Protein AF-0000000084924635 (afdb_homodimer)

Radius of gyration: 21.83 Å; Cα contacts (8 Å, |Δi|>4): 522; chains: 2; bounding box: 63×58×40 Å

Secondary structure (DSSP, 8-state):
--HHHHHHHHHHHHHHHHHHH-TTT--HHHHHHHHT--TTTHHHH-SSHHHHHHHHHHHHHHHHHHHHHHHHT-TTS-HHHHHHHHHHHHHHHHHHTTT-S--HHHHHHHHHTTT-HHHHHHHHHHHHHHHHHHHHHHHHHHHTTSS-TTS-HHHHHHHHHHHHHHHHHHHHHHTSSHHHHHHHHHIIIIIT----/--HHHHHHHHHHHHHHHHHHH-TTT--HHHHHHHHT--TTTHHHH-SSHHHHHHHHHHHHHHHHHHHHHHHHT-TTS-HHHHHHHHHHHHHHHHHHTTT-S--HHHHHHHHHTTT-HHHHHHHHHHHHHHHHHHHHHHHHHHHTTSS-TTS-HHHHHHHHHHHHHHHHHHHHHHTSSHHHHHHHHHIIIIIT----

Organism: Geobacter metallireducens (strain ATCC 53774 / DSM 7210 / GS-15) (NCBI:txid269799)

InterPro domains:
  IPR001647 DNA-binding HTH domain, TetR-type [PF00440] (11-52)
  IPR001647 DNA-binding HTH domain, TetR-type [PR00455] (10-23)
  IPR001647 DNA-binding HTH domain, TetR-type [PR00455] (31-54)
  IPR001647 DNA-binding HTH domain, TetR-type [PS50977] (4-64)
  IPR009057 Homedomain-like superfamily [SSF46689] (2-74)
  IPR011075 Tetracyclin repressor-like, C-terminal domain [PF16925] (79-186)
  IPR036271 Tetracyclin repressor-like, C-terminal domain superfamily [SSF48498] (78-189)

Nearest PDB structures (foldseek):
  3bru-assembly1_B  TM=9.563E-01  e=5.924E-13  Cereibacter sphaeroides 2.4.1
  4l62-assembly1_C  TM=9.238E-01  e=3.479E-09  Pseudomonas aeruginosa PAO1
  4yze-assembly1_A  TM=9.212E-01  e=4.206E-09  Escherichia coli K-12
  4yze-assembly2_D  TM=9.221E-01  e=5.332E-09  Escherichia coli K-12
  3p9t-assembly1_B  TM=7.737E-01  e=3.970E-05  Stenotrophomonas maltophilia

Foldseek 3Di:
DDPVVLLVLLLVLCLVVCLAPNLVPDDSVVSCVVSVHDPPCVCVNPVDSVRSVLSNVVVLLVVVVVLLCVQCVPPVDQLVVSVLVSLVVVLVVCVVVLLGSFRSLLRNCVVPCVPDVVSVVSSVVSLVVQLVSQLVSVVSCVVVQFADPVDRSSVVSNVLSVQSSVLSVVCNVVSHSVSSVVSSVCCCVPHRPGPD/DPPVVLLVLLLVLLLVVCLAPNLVPDDSVVSCVVSVHDPPCVCVNPVDSVRSVLSNVVVLLVVVVVLLCVQCVPPVDQLVVSVLVSLVVVLVVCVVVLLGSFRSLLRNCVVPCVPDVVSVVSSVVSLQVQLVSQLVSVVSCVVVQFADPVDRSSVVSNVLSVQSSVLSVVCNVVSHSVSSVVSSVCCCVPHRPGPD

Structure (mmCIF, N/CA/C/O backbone):
data_AF-0000000084924635-model_v1
#
loop_
_entity.id
_entity.type
_entity.pdbx_description
1 polymer 'Transcriptional regulator, TetR family'
#
loop_
_atom_site.group_PDB
_atom_site.id
_atom_site.type_symbol
_atom_site.label_atom_id
_atom_site.label_alt_id
_atom_site.label_comp_id
_atom_site.label_asym_id
_atom_site.label_entity_id
_atom_site.label_seq_id
_atom_site.pdbx_PDB_ins_code
_atom_site.Cartn_x
_atom_site.Cartn_y
_atom_site.Cartn_z
_atom_site.occupancy
_atom_site.B_iso_or_equiv
_atom_site.auth_seq_id
_atom_site.auth_comp_id
_atom_site.auth_asym_id
_atom_site.auth_atom_id
_atom_site.pdbx_PDB_model_num
ATOM 1 N N . MET A 1 1 ? -31.078 22.328 2.193 1 63.91 1 MET A N 1
ATOM 2 C CA . MET A 1 1 ? -30.703 20.922 2.406 1 63.91 1 MET A CA 1
ATOM 3 C C . MET A 1 1 ? -30.969 20.5 3.848 1 63.91 1 MET A C 1
ATOM 5 O O . MET A 1 1 ? -30.672 21.25 4.785 1 63.91 1 MET A O 1
ATOM 9 N N . ASP A 1 2 ? -31.688 19.422 4.031 1 81.44 2 ASP A N 1
ATOM 10 C CA . ASP A 1 2 ? -31.906 19.031 5.418 1 81.44 2 ASP A CA 1
ATOM 11 C C . ASP A 1 2 ? -30.625 18.547 6.074 1 81.44 2 ASP A C 1
ATOM 13 O O . ASP A 1 2 ? -29.594 18.422 5.41 1 81.44 2 ASP A O 1
ATOM 17 N N . LYS A 1 3 ? -30.641 18.531 7.281 1 82.62 3 LYS A N 1
ATOM 18 C CA . LYS A 1 3 ? -29.484 18.219 8.102 1 82.62 3 LYS A CA 1
ATOM 19 C C . LYS A 1 3 ? -28.781 16.953 7.605 1 82.62 3 LYS A C 1
ATOM 21 O O . LYS A 1 3 ? -27.562 16.891 7.527 1 82.62 3 LYS A O 1
ATOM 26 N N . ASN A 1 4 ? -29.609 16.078 7.23 1 86.88 4 ASN A N 1
ATOM 27 C CA . ASN A 1 4 ? -29.062 14.797 6.773 1 86.88 4 ASN A CA 1
ATOM 28 C C . ASN A 1 4 ? -28.391 14.93 5.418 1 86.88 4 ASN A C 1
ATOM 30 O O . ASN A 1 4 ? -27.344 14.305 5.176 1 86.88 4 ASN A O 1
ATOM 34 N N . GLU A 1 5 ? -28.906 15.75 4.641 1 92.31 5 GLU A N 1
ATOM 35 C CA . GLU A 1 5 ? -28.328 15.977 3.32 1 92.31 5 GLU A CA 1
ATOM 36 C C . GLU A 1 5 ? -27 16.719 3.422 1 92.31 5 GLU A C 1
ATOM 38 O O . GLU A 1 5 ? -26.062 16.406 2.691 1 92.31 5 GLU A O 1
ATOM 43 N N . THR A 1 6 ? -26.953 17.656 4.359 1 94.56 6 THR A N 1
ATOM 44 C CA . THR A 1 6 ? -25.734 18.422 4.57 1 94.56 6 THR A CA 1
ATOM 45 C C . THR A 1 6 ? -24.625 17.516 5.125 1 94.56 6 THR A C 1
ATOM 47 O O . THR A 1 6 ? -23.484 17.578 4.664 1 94.56 6 THR A O 1
ATOM 50 N N . ARG A 1 7 ? -24.969 16.719 6.102 1 96.62 7 ARG A N 1
ATOM 51 C CA . ARG A 1 7 ? -24.016 15.766 6.676 1 96.62 7 ARG A CA 1
ATOM 52 C C . ARG A 1 7 ? -23.453 14.844 5.602 1 96.62 7 ARG A C 1
ATOM 54 O O . ARG A 1 7 ? -22.234 14.617 5.547 1 96.62 7 ARG A O 1
ATOM 61 N N . ALA A 1 8 ? -24.328 14.336 4.742 1 97.12 8 ALA A N 1
ATOM 62 C CA . ALA A 1 8 ? -23.922 13.438 3.664 1 97.12 8 ALA A CA 1
ATOM 63 C C . ALA A 1 8 ? -23 14.156 2.674 1 97.12 8 ALA A C 1
ATOM 65 O O . ALA A 1 8 ? -22.047 13.57 2.164 1 97.12 8 ALA A O 1
ATOM 66 N N . THR A 1 9 ? -23.312 15.367 2.404 1 97.06 9 THR A N 1
ATOM 67 C CA . THR A 1 9 ? -22.5 16.172 1.49 1 97.06 9 THR A CA 1
ATOM 68 C C . THR A 1 9 ? -21.109 16.391 2.055 1 97.06 9 THR A C 1
ATOM 70 O O . THR A 1 9 ? -20.109 16.266 1.33 1 97.06 9 THR A O 1
ATOM 73 N N . ILE A 1 10 ? -21.047 16.672 3.33 1 97.62 10 ILE A N 1
ATOM 74 C CA . ILE A 1 10 ? -19.75 16.875 3.988 1 97.62 10 ILE A CA 1
ATOM 75 C C . ILE A 1 10 ? -18.922 15.602 3.924 1 97.62 10 ILE A C 1
ATOM 77 O O . ILE A 1 10 ? -17.734 15.641 3.633 1 97.62 10 ILE A O 1
ATOM 81 N N . ILE A 1 11 ? -19.578 14.477 4.105 1 98.25 11 ILE A N 1
ATOM 82 C CA . ILE A 1 11 ? -18.891 13.188 4.062 1 98.25 11 ILE A CA 1
ATOM 83 C C . ILE A 1 11 ? -18.375 12.922 2.652 1 98.25 11 ILE A C 1
ATOM 85 O O . ILE A 1 11 ? -17.234 12.492 2.475 1 98.25 11 ILE A O 1
ATOM 89 N N . ARG A 1 12 ? -19.156 13.18 1.615 1 97.88 12 ARG A N 1
ATOM 90 C CA . ARG A 1 12 ? -18.766 12.961 0.225 1 97.88 12 ARG A CA 1
ATOM 91 C C . ARG A 1 12 ? -17.578 13.82 -0.158 1 97.88 12 ARG A C 1
ATOM 93 O O . ARG A 1 12 ? -16.594 13.328 -0.737 1 97.88 12 ARG A O 1
ATOM 100 N N . ILE A 1 13 ? -17.625 15.023 0.209 1 97.88 13 ILE A N 1
ATOM 101 C CA . ILE A 1 13 ? -16.547 15.961 -0.1 1 97.88 13 ILE A CA 1
ATOM 102 C C . ILE A 1 13 ? -15.289 15.586 0.692 1 97.88 13 ILE A C 1
ATOM 104 O O . ILE A 1 13 ? -14.18 15.594 0.154 1 97.88 13 ILE A O 1
ATOM 108 N N . GLY A 1 14 ? -15.516 15.258 1.981 1 97.75 14 GLY A N 1
ATOM 109 C CA . GLY A 1 14 ? -14.398 14.789 2.791 1 97.75 14 GLY A CA 1
ATOM 110 C C . GLY A 1 14 ? -13.727 13.555 2.225 1 97.75 14 GLY A C 1
ATOM 111 O O . GLY A 1 14 ? -12.5 13.453 2.238 1 97.75 14 GLY A O 1
ATOM 112 N N . THR A 1 15 ? -14.555 12.648 1.713 1 97.88 15 THR A N 1
ATOM 113 C CA . THR A 1 15 ? -14.031 11.43 1.1 1 97.88 15 THR A CA 1
ATOM 114 C C . THR A 1 15 ? -13.117 11.766 -0.075 1 97.88 15 THR A C 1
ATOM 116 O O . THR A 1 15 ? -12.031 11.203 -0.2 1 97.88 15 THR A O 1
ATOM 119 N N . ASP A 1 16 ? -13.508 12.703 -0.836 1 96.44 16 ASP A N 1
ATOM 120 C CA . ASP A 1 16 ? -12.727 13.109 -1.999 1 96.44 16 ASP A CA 1
ATOM 121 C C . ASP A 1 16 ? -11.43 13.805 -1.575 1 96.44 16 ASP A C 1
ATOM 123 O O . ASP A 1 16 ? -10.352 13.469 -2.072 1 96.44 16 ASP A O 1
ATOM 127 N N . LEU A 1 17 ? -11.508 14.742 -0.626 1 96.69 17 LEU A N 1
ATOM 128 C CA . LEU A 1 17 ? -10.352 15.508 -0.177 1 96.69 17 LEU A CA 1
ATOM 129 C C . LEU A 1 17 ? -9.344 14.609 0.534 1 96.69 17 LEU A C 1
ATOM 131 O O . LEU A 1 17 ? -8.141 14.688 0.276 1 96.69 17 LEU A O 1
ATOM 135 N N . ILE A 1 18 ? -9.859 13.734 1.356 1 97.25 18 ILE A N 1
ATOM 136 C CA . ILE A 1 18 ? -9 12.812 2.084 1 97.25 18 ILE A CA 1
ATOM 137 C C . ILE A 1 18 ? -8.367 11.82 1.108 1 97.25 18 ILE A C 1
ATOM 139 O O . ILE A 1 18 ? -7.203 11.438 1.271 1 97.25 18 ILE A O 1
ATOM 143 N N . GLY A 1 19 ? -9.078 11.391 0.081 1 95.5 19 GLY A N 1
ATOM 144 C CA . GLY A 1 19 ? -8.531 10.523 -0.947 1 95.5 19 GLY A CA 1
ATOM 145 C C . GLY A 1 19 ? -7.359 11.141 -1.687 1 95.5 19 GLY A C 1
ATOM 146 O O . GLY A 1 19 ? -6.438 10.438 -2.1 1 95.5 19 GLY A O 1
ATOM 147 N N . ARG A 1 20 ? -7.332 12.461 -1.768 1 92.94 20 ARG A N 1
ATOM 148 C CA . ARG A 1 20 ? -6.312 13.156 -2.539 1 92.94 20 ARG A CA 1
ATOM 149 C C . ARG A 1 20 ? -5.102 13.492 -1.671 1 92.94 20 ARG A C 1
ATOM 151 O O . ARG A 1 20 ? -3.959 13.367 -2.119 1 92.94 20 ARG A O 1
ATOM 158 N N . GLN A 1 21 ? -5.391 13.844 -0.407 1 93.44 21 GLN A N 1
ATOM 159 C CA . GLN A 1 21 ? -4.262 14.438 0.302 1 93.44 21 GLN A CA 1
ATOM 160 C C . GLN A 1 21 ? -4.055 13.773 1.66 1 93.44 21 GLN A C 1
ATOM 162 O O . GLN A 1 21 ? -3.094 14.086 2.367 1 93.44 21 GLN A O 1
ATOM 167 N N . GLY A 1 22 ? -4.887 12.773 1.984 1 95.5 22 GLY A N 1
ATOM 168 C CA . GLY A 1 22 ? -4.746 12.078 3.254 1 95.5 22 GLY A CA 1
ATOM 169 C C . GLY A 1 22 ? -5.559 12.711 4.371 1 95.5 22 GLY A C 1
ATOM 170 O O . GLY A 1 22 ? -5.988 13.859 4.262 1 95.5 22 GLY A O 1
ATOM 171 N N . PHE A 1 23 ? -5.773 11.992 5.426 1 97.19 23 PHE A N 1
ATOM 172 C CA . PHE A 1 23 ? -6.594 12.414 6.559 1 97.19 23 PHE A CA 1
ATOM 173 C C . PHE A 1 23 ? -5.898 13.516 7.348 1 97.19 23 PHE A C 1
ATOM 175 O O . PHE A 1 23 ? -6.508 14.539 7.652 1 97.19 23 PHE A O 1
ATOM 182 N N . ASN A 1 24 ? -4.676 13.336 7.633 1 93.69 24 ASN A N 1
ATOM 183 C CA . ASN A 1 24 ? -3.943 14.281 8.461 1 93.69 24 ASN A CA 1
ATOM 184 C C . ASN A 1 24 ? -3.826 15.648 7.777 1 93.69 24 ASN A C 1
ATOM 186 O O . ASN A 1 24 ? -3.92 16.688 8.438 1 93.69 24 ASN A O 1
ATOM 190 N N . ALA A 1 25 ? -3.754 15.648 6.5 1 92.75 25 ALA A N 1
ATOM 191 C CA . ALA A 1 25 ? -3.516 16.875 5.75 1 92.75 25 ALA A CA 1
ATOM 192 C C . ALA A 1 25 ? -4.828 17.578 5.43 1 92.75 25 ALA A C 1
ATOM 194 O O . ALA A 1 25 ? -4.824 18.734 4.965 1 92.75 25 ALA A O 1
ATOM 195 N N . THR A 1 26 ? -5.895 16.906 5.625 1 95.94 26 THR A N 1
ATOM 196 C CA . THR A 1 26 ? -7.191 17.5 5.324 1 95.94 26 THR A CA 1
ATOM 197 C C . THR A 1 26 ? -7.758 18.203 6.551 1 95.94 26 THR A C 1
ATOM 199 O O . THR A 1 26 ? -8.047 17.562 7.566 1 95.94 26 THR A O 1
ATOM 202 N N . GLY A 1 27 ? -7.906 19.5 6.414 1 95.38 27 GLY A N 1
ATOM 203 C CA . GLY A 1 27 ? -8.508 20.281 7.484 1 95.38 27 GLY A CA 1
ATOM 204 C C . GLY A 1 27 ? -10.016 20.359 7.387 1 95.38 27 GLY A C 1
ATOM 205 O O . GLY A 1 27 ? -10.578 20.391 6.289 1 95.38 27 GLY A O 1
ATOM 206 N N . ILE A 1 28 ? -10.594 20.516 8.516 1 96.06 28 ILE A N 1
ATOM 207 C CA . ILE A 1 28 ? -12.047 20.609 8.602 1 96.06 2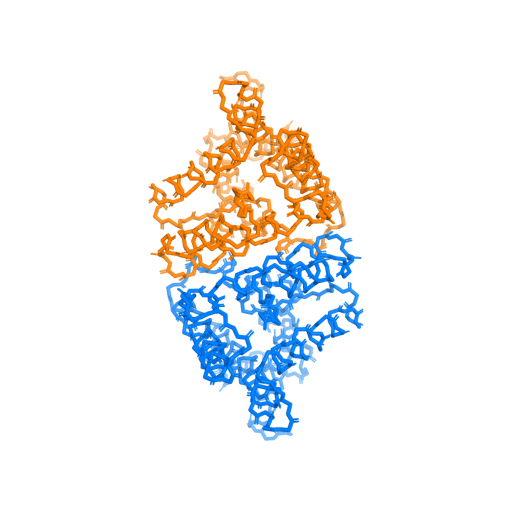8 ILE A CA 1
ATOM 208 C C . ILE A 1 28 ? -12.531 21.844 7.828 1 96.06 28 ILE A C 1
ATOM 210 O O . ILE A 1 28 ? -13.531 21.781 7.109 1 96.06 28 ILE A O 1
ATOM 214 N N . ASP A 1 29 ? -11.789 22.906 7.93 1 95.88 29 ASP A N 1
ATOM 215 C CA . ASP A 1 29 ? -12.172 24.156 7.266 1 95.88 29 ASP A CA 1
ATOM 216 C C . ASP A 1 29 ? -12.211 23.969 5.75 1 95.88 29 ASP A C 1
ATOM 218 O O . ASP A 1 29 ? -13.109 24.484 5.082 1 95.88 29 ASP A O 1
ATOM 222 N N . ALA A 1 30 ? -11.281 23.312 5.207 1 95.75 30 ALA A N 1
ATOM 223 C CA . ALA A 1 30 ? -11.234 23.062 3.768 1 95.75 30 ALA A CA 1
ATOM 224 C C . ALA A 1 30 ? -12.445 22.266 3.312 1 95.75 30 ALA A C 1
ATOM 226 O O . ALA A 1 30 ? -13.023 22.547 2.262 1 95.75 30 ALA A O 1
ATOM 227 N N . VAL A 1 31 ? -12.859 21.234 4.086 1 97.31 31 VAL A N 1
ATOM 228 C CA . VAL A 1 31 ? -14.008 20.391 3.768 1 97.31 31 VAL A CA 1
ATOM 229 C C . VAL A 1 31 ? -15.281 21.234 3.766 1 97.31 31 VAL A C 1
ATOM 231 O O . VAL A 1 31 ? -16.078 21.156 2.83 1 97.31 31 VAL A O 1
ATOM 234 N N . LEU A 1 32 ? -15.414 22.078 4.785 1 97.12 32 LEU A N 1
ATOM 235 C CA . LEU A 1 32 ? -16.625 22.891 4.914 1 97.12 32 LEU A CA 1
ATOM 236 C C . LEU A 1 32 ? -16.703 23.922 3.791 1 97.12 32 LEU A C 1
ATOM 238 O O . LEU A 1 32 ? -17.781 24.125 3.221 1 97.12 32 LEU A O 1
ATOM 242 N N . ARG A 1 33 ? -15.594 24.484 3.514 1 96.81 33 ARG A N 1
ATOM 243 C CA . ARG A 1 33 ? -15.547 25.469 2.438 1 96.81 33 ARG A CA 1
ATOM 244 C C . ARG A 1 33 ? -15.969 24.859 1.109 1 96.81 33 ARG A C 1
ATOM 246 O O . ARG A 1 33 ? -16.797 25.406 0.392 1 96.81 33 ARG A O 1
ATOM 253 N N . GLU A 1 34 ? -15.492 23.766 0.813 1 96.38 34 GLU A N 1
ATOM 254 C CA . GLU A 1 34 ? -15.836 23.094 -0.439 1 96.38 34 GLU A CA 1
ATOM 255 C C . GLU A 1 34 ? -17.297 22.641 -0.446 1 96.38 34 GLU A C 1
ATOM 257 O O . GLU A 1 34 ? -17.938 22.625 -1.496 1 96.38 34 GLU A O 1
ATOM 262 N N . ALA A 1 35 ? -17.797 22.312 0.754 1 95.5 35 ALA A N 1
ATOM 263 C CA . ALA A 1 35 ? -19.172 21.844 0.883 1 95.5 35 ALA A CA 1
ATOM 264 C C . ALA A 1 35 ? -20.156 23.016 0.874 1 95.5 35 ALA A C 1
ATOM 266 O O . ALA A 1 35 ? -21.375 22.812 0.778 1 95.5 35 ALA A O 1
ATOM 267 N N . GLY A 1 36 ? -19.641 24.219 1.009 1 95.38 36 GLY A N 1
ATOM 268 C CA . GLY A 1 36 ? -20.5 25.391 1.077 1 95.38 36 GLY A CA 1
ATOM 269 C C . GLY A 1 36 ? -21.266 25.5 2.387 1 95.38 36 GLY A C 1
ATOM 270 O O . GLY A 1 36 ? -22.422 25.922 2.41 1 95.38 36 GLY A O 1
ATOM 271 N N . VAL A 1 37 ? -20.656 24.984 3.367 1 94 37 VAL A N 1
ATOM 272 C CA . VAL A 1 37 ? -21.234 25 4.703 1 94 37 VAL A CA 1
ATOM 273 C C . VAL A 1 37 ? -20.5 26.016 5.582 1 94 37 VAL A C 1
ATOM 275 O O . VAL A 1 37 ? -19.266 26.109 5.527 1 94 37 VAL A O 1
ATOM 278 N N . PRO A 1 38 ? -21.281 26.828 6.324 1 91.12 38 PRO A N 1
ATOM 279 C CA . PRO A 1 38 ? -20.625 27.812 7.18 1 91.12 38 PRO A CA 1
ATOM 280 C C . PRO A 1 38 ? -19.562 27.203 8.094 1 91.12 38 PRO A C 1
ATOM 282 O O . PRO A 1 38 ? -19.75 26.094 8.602 1 91.12 38 PRO A O 1
ATOM 285 N N . LYS A 1 39 ? -18.594 28.047 8.305 1 85.38 39 LYS A N 1
ATOM 286 C CA . LYS A 1 39 ? -17.531 27.641 9.211 1 85.38 39 LYS A CA 1
ATOM 287 C C . LYS A 1 39 ? -18.078 27.359 10.609 1 85.38 39 LYS A C 1
ATOM 289 O O . LYS A 1 39 ? -19 28.047 11.07 1 85.38 39 LYS A O 1
ATOM 294 N N . GLY A 1 40 ? -17.672 26.547 11.359 1 84.56 40 GLY A N 1
ATOM 295 C CA . GLY A 1 40 ? -18.078 26.25 12.719 1 84.56 40 GLY A CA 1
ATOM 296 C C . GLY A 1 40 ? -19.234 25.281 12.805 1 84.56 40 GLY A C 1
ATOM 297 O O . GLY A 1 40 ? -19.594 24.812 13.891 1 84.56 40 GLY A O 1
ATOM 298 N N . SER A 1 41 ? -19.875 25.047 11.703 1 90.19 41 SER A N 1
ATOM 299 C CA . SER A 1 41 ? -21.031 24.156 11.695 1 90.19 41 SER A CA 1
ATOM 300 C C . SER A 1 41 ? -20.594 22.688 11.781 1 90.19 41 SER A C 1
ATOM 302 O O . SER A 1 41 ? -21.438 21.797 11.938 1 90.19 41 SER A O 1
ATOM 304 N N . PHE A 1 42 ? -19.328 22.453 11.648 1 94.69 42 PHE A N 1
ATOM 305 C CA . PHE A 1 42 ? -18.828 21.094 11.602 1 94.69 42 PHE A CA 1
ATOM 306 C C . PHE A 1 42 ? -19.297 20.297 12.812 1 94.69 42 PHE A C 1
ATOM 308 O O . PHE A 1 42 ? -19.734 19.156 12.68 1 94.69 42 PHE A O 1
ATOM 315 N N . TYR A 1 43 ? -19.328 20.859 13.945 1 93 43 TYR A N 1
ATOM 316 C CA . TYR A 1 43 ? -19.578 20.156 15.195 1 93 43 TYR A CA 1
ATOM 317 C C . TYR A 1 43 ? -21.078 19.969 15.43 1 93 43 TYR A C 1
ATOM 319 O O . TYR A 1 43 ? -21.484 19.266 16.359 1 93 43 TYR A O 1
ATOM 327 N N . TYR A 1 44 ? -21.844 20.609 14.625 1 94.12 44 TYR A N 1
ATOM 328 C CA . TYR A 1 44 ? -23.266 20.281 14.578 1 94.12 44 TYR A CA 1
ATOM 329 C C . TYR A 1 44 ? -23.469 18.875 14.031 1 94.12 44 TYR A C 1
ATOM 331 O O . TYR A 1 44 ? -24.391 18.172 14.461 1 94.12 44 TYR A O 1
ATOM 339 N N . TYR A 1 45 ? -22.594 18.531 13.188 1 95.5 45 TYR A N 1
ATOM 340 C CA . TYR A 1 45 ? -22.766 17.266 12.469 1 95.5 45 TYR A CA 1
ATOM 341 C C . TYR A 1 45 ? -21.859 16.188 13.039 1 95.5 45 TYR A C 1
ATOM 343 O O . TYR A 1 45 ? -22.203 15.008 13 1 95.5 45 TYR A O 1
ATOM 351 N N . PHE A 1 46 ? -20.656 16.609 13.539 1 97.25 46 PHE A N 1
ATOM 352 C CA . PHE A 1 46 ? -19.672 15.656 14.031 1 97.25 46 PHE A CA 1
ATOM 353 C C . PHE A 1 46 ? -19.078 16.125 15.352 1 97.25 46 PHE A C 1
ATOM 355 O O . PHE A 1 46 ? -18.734 17.297 15.5 1 97.25 46 PHE A O 1
ATOM 362 N N . ARG A 1 47 ? -18.844 15.18 16.203 1 96.75 47 ARG A N 1
ATOM 363 C CA . ARG A 1 47 ? -18.344 15.508 17.531 1 96.75 47 ARG A CA 1
ATOM 364 C C . ARG A 1 47 ? -16.828 15.766 17.484 1 96.75 47 ARG A C 1
ATOM 366 O O . ARG A 1 47 ? -16.281 16.422 18.391 1 96.75 47 ARG A O 1
ATOM 373 N N . SER A 1 48 ? -16.219 15.164 16.469 1 96.62 48 SER A N 1
ATOM 374 C CA . SER A 1 48 ? -14.773 15.289 16.328 1 96.62 48 SER A CA 1
ATOM 375 C C . SER A 1 48 ? -14.328 14.992 14.906 1 96.62 48 SER A C 1
ATOM 377 O O . SER A 1 48 ? -15.078 14.422 14.117 1 96.62 48 SER A O 1
ATOM 379 N N . LYS A 1 49 ? -13.148 15.375 14.633 1 96.62 49 LYS A N 1
ATOM 380 C CA . LYS A 1 49 ? -12.555 15.031 13.344 1 96.62 49 LYS A CA 1
ATOM 381 C C . LYS A 1 49 ? -12.461 13.516 13.164 1 96.62 49 LYS A C 1
ATOM 383 O O . LYS A 1 49 ? -12.617 13.008 12.055 1 96.62 49 LYS A O 1
ATOM 388 N N . GLU A 1 50 ? -12.188 12.797 14.234 1 97.56 50 GLU A N 1
ATOM 389 C CA . GLU A 1 50 ? -12.109 11.344 14.188 1 97.56 50 GLU A CA 1
ATOM 390 C C . GLU A 1 50 ? -13.453 10.727 13.812 1 97.56 50 GLU A C 1
ATOM 392 O O . GLU A 1 50 ? -13.516 9.82 12.984 1 97.56 50 GLU A O 1
ATOM 397 N N . GLU A 1 51 ? -14.469 11.188 14.414 1 98 51 GLU A N 1
ATOM 398 C CA . GLU A 1 51 ? -15.797 10.703 14.055 1 98 51 GLU A CA 1
ATOM 399 C C . GLU A 1 51 ? -16.094 10.945 12.578 1 98 51 GLU A C 1
ATOM 401 O O . GLU A 1 51 ? -16.672 10.086 11.906 1 98 51 GLU A O 1
ATOM 406 N N . PHE A 1 52 ? -15.789 12.18 12.164 1 98.25 52 PHE A N 1
ATOM 407 C CA . PHE A 1 52 ? -15.93 12.516 10.758 1 98.25 52 PHE A CA 1
ATOM 408 C C . PHE A 1 52 ? -15.141 11.539 9.883 1 98.25 52 PHE A C 1
ATOM 410 O O . PHE A 1 52 ? -15.656 11.023 8.891 1 98.25 52 PHE A O 1
ATOM 417 N N . GLY A 1 53 ? -13.875 11.219 10.234 1 98.5 53 GLY A N 1
ATOM 418 C CA . GLY A 1 53 ? -13.047 10.258 9.508 1 98.5 53 GLY A CA 1
ATOM 419 C C . GLY A 1 53 ? -13.656 8.875 9.453 1 98.5 53 GLY A C 1
ATOM 420 O O . GLY A 1 53 ? -13.602 8.203 8.414 1 98.5 53 GLY A O 1
ATOM 421 N N . LEU A 1 54 ? -14.227 8.422 10.555 1 98.75 54 LEU A N 1
ATOM 422 C CA . LEU A 1 54 ? -14.891 7.117 10.578 1 98.75 54 LEU A CA 1
ATOM 423 C C . LEU A 1 54 ? -16.094 7.102 9.648 1 98.75 54 LEU A C 1
ATOM 425 O O . LEU A 1 54 ? -16.359 6.102 8.977 1 98.75 54 LEU A O 1
ATOM 429 N N . ALA A 1 55 ? -16.797 8.242 9.602 1 98.62 55 ALA A N 1
ATOM 430 C CA . ALA A 1 55 ? -17.938 8.336 8.688 1 98.62 55 ALA A CA 1
ATOM 431 C C . ALA A 1 55 ? -17.484 8.273 7.234 1 98.62 55 ALA A C 1
ATOM 433 O O . ALA A 1 55 ? -18.156 7.691 6.391 1 98.62 55 ALA A O 1
ATOM 434 N N . VAL A 1 56 ? -16.406 8.875 6.926 1 98.75 56 VAL A N 1
ATOM 435 C CA . VAL A 1 56 ? -15.812 8.836 5.594 1 98.75 56 VAL A CA 1
ATOM 436 C C . VAL A 1 56 ? -15.453 7.398 5.23 1 98.75 56 VAL A C 1
ATOM 438 O O . VAL A 1 56 ? -15.75 6.934 4.129 1 98.75 56 VAL A O 1
ATOM 441 N N . ILE A 1 57 ? -14.82 6.66 6.168 1 98.81 57 ILE A N 1
ATOM 442 C CA . ILE A 1 57 ? -14.469 5.262 5.961 1 98.81 57 ILE A CA 1
ATOM 443 C C . ILE A 1 57 ? -15.727 4.449 5.664 1 98.81 57 ILE A C 1
ATOM 445 O O . ILE A 1 57 ? -15.758 3.676 4.703 1 98.81 57 ILE A O 1
ATOM 449 N N . ASP A 1 58 ? -16.734 4.668 6.465 1 98.69 58 ASP A N 1
ATOM 450 C CA . ASP A 1 58 ? -17.969 3.916 6.312 1 98.69 58 ASP A CA 1
ATOM 451 C C . ASP A 1 58 ? -18.641 4.211 4.969 1 98.69 58 ASP A C 1
ATOM 453 O O . ASP A 1 58 ? -19.141 3.305 4.312 1 98.69 58 ASP A O 1
ATOM 457 N N . HIS A 1 59 ? -18.609 5.477 4.625 1 98.38 59 HIS A N 1
ATOM 458 C CA . HIS A 1 59 ? -19.188 5.875 3.346 1 98.38 59 HIS A CA 1
ATOM 459 C C . HIS A 1 59 ? -18.484 5.18 2.182 1 98.38 59 HIS A C 1
ATOM 461 O O . HIS A 1 59 ? -19.156 4.637 1.293 1 98.38 59 HIS A O 1
ATOM 467 N N . PHE A 1 60 ? -17.219 5.16 2.172 1 98.31 60 PHE A N 1
ATOM 468 C CA . PHE A 1 60 ? -16.453 4.504 1.123 1 98.31 60 PHE A CA 1
ATOM 469 C C . PHE A 1 60 ? -16.688 3.002 1.131 1 98.31 60 PHE A C 1
ATOM 471 O O . PHE A 1 60 ? -16.922 2.398 0.081 1 98.31 60 PHE A O 1
ATOM 478 N N . ALA A 1 61 ? -16.609 2.391 2.324 1 98.31 61 ALA A N 1
ATOM 479 C CA . ALA A 1 61 ? -16.766 0.944 2.465 1 98.31 61 ALA A CA 1
ATOM 480 C C . ALA A 1 61 ? -18.125 0.481 1.954 1 98.31 61 ALA A C 1
ATOM 482 O O . ALA A 1 61 ? -18.219 -0.55 1.284 1 98.31 61 ALA A O 1
ATOM 483 N N . GLU A 1 62 ? -19.125 1.227 2.246 1 97.94 62 GLU A N 1
ATOM 484 C CA . GLU A 1 62 ? -20.469 0.873 1.814 1 97.94 62 GLU A CA 1
ATOM 485 C C . GLU A 1 62 ? -20.578 0.879 0.292 1 97.94 62 GLU A C 1
ATOM 487 O O . GLU A 1 62 ? -21.188 -0.015 -0.294 1 97.94 62 GLU A O 1
ATOM 492 N N . ARG A 1 63 ? -20.047 1.867 -0.326 1 96.81 63 ARG A N 1
ATOM 493 C CA . ARG A 1 63 ? -20.078 1.963 -1.782 1 96.81 63 ARG A CA 1
ATOM 494 C C . ARG A 1 63 ? -19.266 0.837 -2.418 1 96.81 63 ARG A C 1
ATOM 496 O O . ARG A 1 63 ? -19.688 0.258 -3.424 1 96.81 63 ARG A O 1
ATOM 503 N N . TYR A 1 64 ? -18.156 0.499 -1.815 1 97.38 64 TYR A N 1
ATOM 504 C CA . TYR A 1 64 ? -17.344 -0.585 -2.34 1 97.38 64 TYR A CA 1
ATOM 505 C C . TYR A 1 64 ? -18.031 -1.933 -2.148 1 97.38 64 TYR A C 1
ATOM 507 O O . TYR A 1 64 ? -17.969 -2.799 -3.023 1 97.38 64 TYR A O 1
ATOM 515 N N . ASP A 1 65 ? -18.703 -2.08 -1.009 1 97.94 65 ASP A N 1
ATOM 516 C CA . ASP A 1 65 ? -19.453 -3.303 -0.758 1 97.94 65 ASP A CA 1
ATOM 517 C C . ASP A 1 65 ? -20.531 -3.512 -1.821 1 97.94 65 ASP A C 1
ATOM 519 O O . ASP A 1 65 ? -20.781 -4.641 -2.252 1 97.94 65 ASP A O 1
ATOM 523 N N . GLN A 1 66 ? -21.156 -2.445 -2.195 1 98 66 GLN A N 1
ATOM 524 C CA . GLN A 1 66 ? -22.156 -2.539 -3.254 1 98 66 GLN A CA 1
ATOM 525 C C . GLN A 1 66 ? -21.531 -3.008 -4.562 1 98 66 GLN A C 1
ATOM 527 O O . GLN A 1 66 ? -22.125 -3.793 -5.301 1 98 66 GLN A O 1
ATOM 532 N N . ARG A 1 67 ? -20.375 -2.553 -4.867 1 97.62 67 ARG A N 1
ATOM 533 C CA . ARG A 1 67 ? -19.656 -2.988 -6.055 1 97.62 67 ARG A CA 1
ATOM 534 C C . ARG A 1 67 ? -19.297 -4.469 -5.969 1 97.62 67 ARG A C 1
ATOM 536 O O . ARG A 1 67 ? -19.469 -5.211 -6.938 1 97.62 67 ARG A O 1
ATOM 543 N N . LEU A 1 68 ? -18.797 -4.871 -4.75 1 98.56 68 LEU A N 1
ATOM 544 C CA . LEU A 1 68 ? -18.484 -6.285 -4.555 1 98.56 68 LEU A CA 1
ATOM 545 C C . LEU A 1 68 ? -19.734 -7.141 -4.766 1 98.56 68 LEU A C 1
ATOM 547 O O . LEU A 1 68 ? -19.672 -8.18 -5.434 1 98.56 68 LEU A O 1
ATOM 551 N N . ASP A 1 69 ? -20.875 -6.684 -4.246 1 98 69 ASP A N 1
ATOM 552 C CA . ASP A 1 69 ? -22.125 -7.41 -4.41 1 98 69 ASP A CA 1
ATOM 553 C C . ASP A 1 69 ? -22.484 -7.555 -5.887 1 98 69 ASP A C 1
ATOM 555 O O . ASP A 1 69 ? -22.922 -8.617 -6.324 1 98 69 ASP A O 1
ATOM 559 N N . THR A 1 70 ? -22.312 -6.496 -6.609 1 98.19 70 THR A N 1
ATOM 560 C CA . THR A 1 70 ? -22.672 -6.469 -8.023 1 98.19 70 THR A CA 1
ATOM 561 C C . THR A 1 70 ? -21.859 -7.504 -8.805 1 98.19 70 THR A C 1
ATOM 563 O O . THR A 1 70 ? -22.422 -8.234 -9.633 1 98.19 70 THR A O 1
ATOM 566 N N . PHE A 1 71 ? -20.578 -7.664 -8.578 1 98.69 71 PHE A N 1
ATOM 567 C CA . PHE A 1 71 ? -19.703 -8.516 -9.383 1 98.69 71 PHE A CA 1
ATOM 568 C C . PHE A 1 71 ? -19.641 -9.922 -8.797 1 98.69 71 PHE A C 1
ATOM 570 O O . PHE A 1 71 ? -19.781 -10.906 -9.523 1 98.69 71 PHE A O 1
ATOM 577 N N . LEU A 1 72 ? -19.484 -10.086 -7.461 1 98.62 72 LEU A N 1
ATOM 578 C CA . LEU A 1 72 ? -19.188 -11.383 -6.855 1 98.62 72 LEU A CA 1
ATOM 579 C C . LEU A 1 72 ? -20.453 -12.219 -6.707 1 98.62 72 LEU A C 1
ATOM 581 O O . LEU A 1 72 ? -20.391 -13.438 -6.555 1 98.62 72 LEU A O 1
ATOM 585 N N . ASN A 1 73 ? -21.625 -11.57 -6.746 1 97.56 73 ASN A N 1
ATOM 586 C CA . ASN A 1 73 ? -22.875 -12.297 -6.586 1 97.56 73 ASN A CA 1
ATOM 587 C C . ASN A 1 73 ? -23.594 -12.477 -7.922 1 97.56 73 ASN A C 1
ATOM 589 O O . ASN A 1 73 ? -24.766 -12.859 -7.953 1 97.56 73 ASN A O 1
ATOM 593 N N . ASP A 1 74 ? -22.969 -12.133 -9.039 1 97.94 74 ASP A N 1
ATOM 594 C CA . ASP A 1 74 ? -23.562 -12.32 -10.359 1 97.94 74 ASP A CA 1
ATOM 595 C C . ASP A 1 74 ? -23.609 -13.797 -10.742 1 97.94 74 ASP A C 1
ATOM 597 O O . ASP A 1 74 ? -22.641 -14.328 -11.297 1 97.94 74 ASP A O 1
ATOM 601 N N . ASP A 1 75 ? -24.672 -14.461 -10.656 1 95.62 75 ASP A N 1
ATOM 602 C CA . ASP A 1 75 ? -24.812 -15.906 -10.828 1 95.62 75 ASP A CA 1
ATOM 603 C C . ASP A 1 75 ? -24.797 -16.281 -12.312 1 95.62 75 ASP A C 1
ATOM 605 O O . ASP A 1 75 ? -24.797 -17.469 -12.656 1 95.62 75 ASP A O 1
ATOM 609 N N . GLU A 1 76 ? -24.766 -15.289 -13.195 1 97.94 76 GLU A N 1
ATOM 610 C CA . GLU A 1 76 ? -24.703 -15.555 -14.625 1 97.94 76 GLU A CA 1
ATOM 611 C C . GLU A 1 76 ? -23.266 -15.703 -15.102 1 97.94 76 GLU A C 1
ATOM 613 O O . GLU A 1 76 ? -23.016 -16.094 -16.25 1 97.94 76 GLU A O 1
ATOM 618 N N . VAL A 1 77 ? -22.391 -15.43 -14.281 1 97.75 77 VAL A N 1
ATOM 619 C CA . VAL A 1 77 ? -20.953 -15.469 -14.562 1 97.75 77 VAL A CA 1
ATOM 620 C C . VAL A 1 77 ? -20.281 -16.516 -13.672 1 97.75 77 VAL A C 1
ATOM 622 O O . VAL A 1 77 ? -20.672 -16.672 -12.508 1 97.75 77 VAL A O 1
ATOM 625 N N . THR A 1 78 ? -19.328 -17.297 -14.195 1 97.56 78 THR A N 1
ATOM 626 C CA . THR A 1 78 ? -18.609 -18.266 -13.367 1 97.56 78 THR A CA 1
ATOM 627 C C . THR A 1 78 ? -17.859 -17.562 -12.242 1 97.56 78 THR A C 1
ATOM 629 O O . THR A 1 78 ? -17.453 -16.406 -12.383 1 97.56 78 THR A O 1
ATOM 632 N N . PRO A 1 79 ? -17.641 -18.203 -11.125 1 97.81 79 PRO A N 1
ATOM 633 C CA . PRO A 1 79 ? -17.031 -17.562 -9.953 1 97.81 79 PRO A CA 1
ATOM 634 C C . PRO A 1 79 ? -15.68 -16.922 -10.266 1 97.81 79 PRO A C 1
ATOM 636 O O . PRO A 1 79 ? -15.438 -15.773 -9.891 1 97.81 79 PRO A O 1
ATOM 639 N N . LEU A 1 80 ? -14.805 -17.547 -10.938 1 97.44 80 LEU A N 1
ATOM 640 C CA . LEU A 1 80 ? -13.5 -16.953 -11.234 1 97.44 80 LEU A CA 1
ATOM 641 C C . LEU A 1 80 ? -13.656 -15.742 -12.141 1 97.44 80 LEU A C 1
ATOM 643 O O . LEU A 1 80 ? -12.93 -14.758 -12 1 97.44 80 LEU A O 1
ATOM 647 N N . ASN A 1 81 ? -14.594 -15.836 -13.078 1 97.94 81 ASN A N 1
ATOM 648 C CA . ASN A 1 81 ? -14.82 -14.695 -13.953 1 97.94 81 ASN A CA 1
ATOM 649 C C . ASN A 1 81 ? -15.477 -13.539 -13.195 1 97.94 81 ASN A C 1
ATOM 651 O O . ASN A 1 81 ? -15.289 -12.375 -13.562 1 97.94 81 ASN A O 1
ATOM 655 N N . ARG A 1 82 ? -16.312 -13.844 -12.148 1 98.75 82 ARG A N 1
ATOM 656 C CA . ARG A 1 82 ? -16.812 -12.773 -11.281 1 98.75 82 ARG A CA 1
ATOM 657 C C . ARG A 1 82 ? -15.672 -11.961 -10.688 1 98.75 82 ARG A C 1
ATOM 659 O O . ARG A 1 82 ? -15.703 -10.734 -10.719 1 98.75 82 ARG A O 1
ATOM 666 N N . LEU A 1 83 ? -14.664 -12.688 -10.195 1 98.44 83 LEU A N 1
ATOM 667 C CA . LEU A 1 83 ? -13.492 -12.039 -9.617 1 98.44 83 LEU A CA 1
ATOM 668 C C . LEU A 1 83 ? -12.719 -11.266 -10.688 1 98.44 83 LEU A C 1
ATOM 670 O O . LEU A 1 83 ? -12.281 -10.141 -10.453 1 98.44 83 LEU A O 1
ATOM 674 N N . ARG A 1 84 ? -12.555 -11.852 -11.867 1 98.38 84 ARG A N 1
ATOM 675 C CA . ARG A 1 84 ? -11.875 -11.18 -12.969 1 98.38 84 ARG A CA 1
ATOM 676 C C . ARG A 1 84 ? -12.586 -9.883 -13.336 1 98.38 84 ARG A C 1
ATOM 678 O O . ARG A 1 84 ? -11.953 -8.836 -13.484 1 98.38 84 ARG A O 1
ATOM 685 N N . ASN A 1 85 ? -13.914 -9.961 -13.461 1 98.75 85 ASN A N 1
ATOM 686 C CA . ASN A 1 85 ? -14.703 -8.781 -13.812 1 98.75 85 ASN A CA 1
ATOM 687 C C . ASN A 1 85 ? -14.562 -7.684 -12.766 1 98.75 85 ASN A C 1
ATOM 689 O O . ASN A 1 85 ? -14.5 -6.5 -13.102 1 98.75 85 ASN A O 1
ATOM 693 N N . LEU A 1 86 ? -14.531 -8.047 -11.531 1 98.81 86 LEU A N 1
ATOM 694 C CA . LEU A 1 86 ? -14.344 -7.094 -10.445 1 98.81 86 LEU A CA 1
ATOM 695 C C . LEU A 1 86 ? -13.008 -6.367 -10.578 1 98.81 86 LEU A C 1
ATOM 697 O O . LEU A 1 86 ? -12.961 -5.137 -10.547 1 98.81 86 LEU A O 1
ATOM 701 N N . LEU A 1 87 ? -11.938 -7.137 -10.734 1 98.81 87 LEU A N 1
ATOM 702 C CA . LEU A 1 87 ? -10.602 -6.551 -10.82 1 98.81 87 LEU A CA 1
ATOM 703 C C . LEU A 1 87 ? -10.461 -5.699 -12.078 1 98.81 87 LEU A C 1
ATOM 705 O O . LEU A 1 87 ? -9.875 -4.613 -12.031 1 98.81 87 LEU A O 1
ATOM 709 N N . GLU A 1 88 ? -11.031 -6.141 -13.203 1 98.81 88 GLU A N 1
ATOM 710 C CA . GLU A 1 88 ? -10.992 -5.383 -14.453 1 98.81 88 GLU A CA 1
ATOM 711 C C . GLU A 1 88 ? -11.773 -4.078 -14.328 1 98.81 88 GLU A C 1
ATOM 713 O O . GLU A 1 88 ? -11.383 -3.059 -14.906 1 98.81 88 GLU A O 1
ATOM 718 N N . SER A 1 89 ? -12.875 -4.117 -13.68 1 98.56 89 SER A N 1
ATOM 719 C CA . SER A 1 89 ? -13.633 -2.895 -13.43 1 98.56 89 SER A CA 1
ATOM 720 C C . SER A 1 89 ? -12.828 -1.916 -12.578 1 98.56 89 SER A C 1
ATOM 722 O O . SER A 1 89 ? -12.891 -0.704 -12.797 1 98.56 89 SER A O 1
ATOM 724 N N . GLY A 1 90 ? -12.125 -2.479 -11.531 1 98.12 90 GLY A N 1
ATOM 725 C CA . GLY A 1 90 ? -11.234 -1.644 -10.742 1 98.12 90 GLY A CA 1
ATOM 726 C C . GLY A 1 90 ? -10.125 -1.016 -11.57 1 98.12 90 GLY A C 1
ATOM 727 O O . GLY A 1 90 ? -9.797 0.16 -11.383 1 98.12 90 GLY A O 1
ATOM 728 N N . LEU A 1 91 ? -9.562 -1.787 -12.453 1 98.69 91 LEU A N 1
ATOM 729 C CA . LEU A 1 91 ? -8.547 -1.291 -13.375 1 98.69 91 LEU A CA 1
ATOM 730 C C . LEU A 1 91 ? -9.102 -0.155 -14.227 1 98.69 91 LEU A C 1
ATOM 732 O O . LEU A 1 91 ? -8.453 0.887 -14.375 1 98.69 91 LEU A O 1
ATOM 736 N N . ALA A 1 92 ? -10.266 -0.31 -14.781 1 98.38 92 ALA A N 1
ATOM 737 C CA . ALA A 1 92 ? -10.891 0.704 -15.625 1 98.38 92 ALA A CA 1
ATOM 738 C C . ALA A 1 92 ? -11.125 1.996 -14.852 1 98.38 92 ALA A C 1
ATOM 740 O O . ALA A 1 92 ? -10.906 3.092 -15.375 1 98.38 92 ALA A O 1
ATOM 741 N N . ARG A 1 93 ? -11.562 1.893 -13.648 1 96.69 93 ARG A N 1
ATOM 742 C CA . A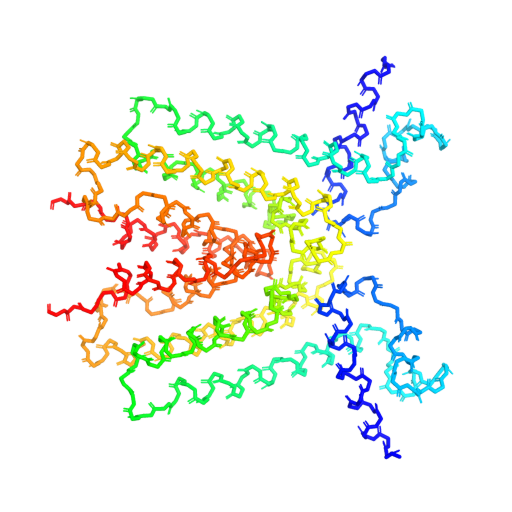RG A 1 93 ? -11.82 3.059 -12.805 1 96.69 93 ARG A CA 1
ATOM 743 C C . ARG A 1 93 ? -10.523 3.805 -12.5 1 96.69 93 ARG A C 1
ATOM 745 O O . ARG A 1 93 ? -10.492 5.035 -12.531 1 96.69 93 ARG A O 1
ATOM 752 N N . LEU A 1 94 ? -9.508 3.047 -12.133 1 97.06 94 LEU A N 1
ATOM 753 C CA . LEU A 1 94 ? -8.227 3.668 -11.844 1 97.06 94 LEU A CA 1
ATOM 754 C C . LEU A 1 94 ? -7.68 4.395 -13.07 1 97.06 94 LEU A C 1
ATOM 756 O O . LEU A 1 94 ? -7.121 5.484 -12.953 1 97.06 94 LEU A O 1
ATOM 760 N N . GLU A 1 95 ? -7.859 3.791 -14.219 1 97.38 95 GLU A N 1
ATOM 761 C CA . GLU A 1 95 ? -7.434 4.422 -15.469 1 97.38 95 GLU A CA 1
ATOM 762 C C . GLU A 1 95 ? -8.203 5.719 -15.719 1 97.38 95 GLU A C 1
ATOM 764 O O . GLU A 1 95 ? -7.621 6.719 -16.141 1 97.38 95 GLU A O 1
ATOM 769 N N . GLN A 1 96 ? -9.438 5.68 -15.477 1 96.5 96 GLN A N 1
ATOM 770 C CA . GLN A 1 96 ? -10.289 6.844 -15.695 1 96.5 96 GLN A CA 1
ATOM 771 C C . GLN A 1 96 ? -9.867 8.008 -14.797 1 96.5 96 GLN A C 1
ATOM 773 O O . GLN A 1 96 ? -10 9.172 -15.18 1 96.5 96 GLN A O 1
ATOM 778 N N . ASN A 1 97 ? -9.344 7.629 -13.672 1 95.12 97 ASN A N 1
ATOM 779 C CA . ASN A 1 97 ? -8.922 8.656 -12.727 1 95.12 97 ASN A CA 1
ATOM 780 C C . ASN A 1 97 ? -7.422 8.938 -12.836 1 95.12 97 ASN A C 1
ATOM 782 O O . ASN A 1 97 ? -6.816 9.445 -11.891 1 95.12 97 ASN A O 1
ATOM 786 N N . GLN A 1 98 ? -6.797 8.445 -13.961 1 96.06 98 GLN A N 1
ATOM 787 C CA . GLN A 1 98 ? -5.395 8.695 -14.266 1 96.06 98 GLN A CA 1
ATOM 788 C C . GLN A 1 98 ? -4.488 8.188 -13.148 1 96.06 98 GLN A C 1
ATOM 790 O O . GLN A 1 98 ? -3.482 8.82 -12.82 1 96.06 98 GLN A O 1
ATOM 795 N N . CYS A 1 99 ? -4.91 7.09 -12.469 1 96.31 99 CYS A N 1
ATOM 796 C CA . CYS A 1 99 ? -4.164 6.383 -11.43 1 96.31 99 CYS A CA 1
ATOM 797 C C . CYS A 1 99 ? -3.939 7.273 -10.211 1 96.31 99 CYS A C 1
ATOM 799 O O . CYS A 1 99 ? -2.928 7.145 -9.523 1 96.31 99 CYS A O 1
ATOM 801 N N . ALA A 1 100 ? -4.969 8.195 -10.07 1 93.81 100 ALA A N 1
ATOM 802 C CA . ALA A 1 100 ? -4.91 9.055 -8.891 1 93.81 100 ALA A CA 1
ATOM 803 C C . ALA A 1 100 ? -5.734 8.477 -7.742 1 93.81 100 ALA A C 1
ATOM 805 O O . ALA A 1 100 ? -6.535 7.562 -7.945 1 93.81 100 ALA A O 1
ATOM 806 N N . LYS A 1 101 ? -5.543 8.891 -6.375 1 92.62 101 LYS A N 1
ATOM 807 C CA . LYS A 1 101 ? -6.309 8.672 -5.148 1 92.62 101 LYS A CA 1
ATOM 808 C C . LYS A 1 101 ? -6.137 7.242 -4.641 1 92.62 101 LYS A C 1
ATOM 810 O O . LYS A 1 101 ? -6.078 7.012 -3.432 1 92.62 101 LYS A O 1
ATOM 815 N N . GLY A 1 102 ? -6.02 6.227 -5.652 1 94.69 102 GLY A N 1
ATOM 816 C CA . GLY A 1 102 ? -5.883 4.844 -5.219 1 94.69 102 GLY A CA 1
ATOM 817 C C . GLY A 1 102 ? -7.078 4.352 -4.418 1 94.69 102 GLY A C 1
ATOM 818 O O . GLY A 1 102 ? -8.219 4.723 -4.703 1 94.69 102 GLY A O 1
ATOM 819 N N . CYS A 1 103 ? -6.926 3.443 -3.533 1 97.69 103 CYS A N 1
ATOM 820 C CA . CYS A 1 103 ? -7.945 2.896 -2.643 1 97.69 103 CYS A CA 1
ATOM 821 C C . CYS A 1 103 ? -7.945 3.623 -1.304 1 97.69 103 CYS A C 1
ATOM 823 O O . CYS A 1 103 ? -6.953 3.59 -0.574 1 97.69 103 CYS A O 1
ATOM 825 N N . LEU A 1 104 ? -9.031 4.211 -0.877 1 98.38 104 LEU A N 1
ATOM 826 C CA . LEU A 1 104 ? -9.086 5.02 0.336 1 98.38 104 LEU A CA 1
ATOM 827 C C . LEU A 1 104 ? -8.75 4.18 1.563 1 98.38 104 LEU A C 1
ATOM 829 O O . LEU A 1 104 ? -8.039 4.648 2.461 1 98.38 104 LEU A O 1
ATOM 833 N N . ILE A 1 105 ? -9.258 2.982 1.607 1 98.81 105 ILE A N 1
ATOM 834 C CA . ILE A 1 105 ? -9.023 2.121 2.762 1 98.81 105 ILE A CA 1
ATOM 835 C C . ILE A 1 105 ? -7.539 1.788 2.865 1 98.81 105 ILE A C 1
ATOM 837 O O . ILE A 1 105 ? -6.957 1.851 3.951 1 98.81 105 ILE A O 1
ATOM 841 N N . GLY A 1 106 ? -6.922 1.41 1.695 1 98.56 106 GLY A N 1
ATOM 842 C CA . GLY A 1 106 ? -5.484 1.185 1.683 1 98.56 106 GLY A CA 1
ATOM 843 C C . GLY A 1 106 ? -4.684 2.42 2.053 1 98.56 106 GLY A C 1
ATOM 844 O O . GLY A 1 106 ? -3.723 2.336 2.816 1 98.56 106 GLY A O 1
ATOM 845 N N . ASN A 1 107 ? -5.094 3.598 1.557 1 98.06 107 ASN A N 1
ATOM 846 C CA . ASN A 1 107 ? -4.441 4.863 1.878 1 98.06 107 ASN A CA 1
ATOM 847 C C . ASN A 1 107 ? -4.461 5.137 3.379 1 98.06 107 ASN A C 1
ATOM 849 O O . ASN A 1 107 ? -3.422 5.441 3.971 1 98.06 107 ASN A O 1
ATOM 853 N N . LEU A 1 108 ? -5.652 5.012 3.971 1 98.25 108 LEU A N 1
ATOM 854 C CA . LEU A 1 108 ? -5.816 5.34 5.383 1 98.25 108 LEU A CA 1
ATOM 855 C C . LEU A 1 108 ? -5.16 4.285 6.266 1 98.25 108 LEU A C 1
ATOM 857 O O . LEU A 1 108 ? -4.641 4.602 7.336 1 98.25 108 LEU A O 1
ATOM 861 N N . GLY A 1 109 ? -5.25 2.984 5.781 1 98.19 109 GLY A N 1
ATOM 862 C CA . GLY A 1 109 ? -4.508 1.951 6.488 1 98.19 109 GLY A CA 1
ATOM 863 C C . GLY A 1 109 ? -3.023 2.248 6.594 1 98.19 109 GLY A C 1
ATOM 864 O O . GLY A 1 109 ? -2.426 2.082 7.656 1 98.19 109 GLY A O 1
ATOM 865 N N . GLN A 1 110 ? -2.469 2.689 5.477 1 97.44 110 GLN A N 1
ATOM 866 C CA . GLN A 1 110 ? -1.056 3.051 5.441 1 97.44 110 GLN A CA 1
ATOM 867 C C . GLN A 1 110 ? -0.779 4.273 6.312 1 97.44 110 GLN A C 1
ATOM 869 O O . GLN A 1 110 ? 0.221 4.316 7.031 1 97.44 110 GLN A O 1
ATOM 874 N N . GLU A 1 111 ? -1.611 5.23 6.32 1 96.5 111 GLU A N 1
ATOM 875 C CA . GLU A 1 111 ? -1.417 6.527 6.969 1 96.5 111 GLU A CA 1
ATOM 876 C C . GLU A 1 111 ? -1.67 6.434 8.469 1 96.5 111 GLU A C 1
ATOM 878 O O . GLU A 1 111 ? -0.949 7.039 9.266 1 96.5 111 GLU A O 1
ATOM 883 N N . LEU A 1 112 ? -2.67 5.574 8.93 1 96.88 112 LEU A N 1
ATOM 884 C CA . LEU A 1 112 ? -3.219 5.824 10.258 1 96.88 112 LEU A CA 1
ATOM 885 C C . LEU A 1 112 ? -3.082 4.59 11.141 1 96.88 112 LEU A C 1
ATOM 887 O O . LEU A 1 112 ? -3.311 4.664 12.352 1 96.88 112 LEU A O 1
ATOM 891 N N . ALA A 1 113 ? -2.697 3.48 10.562 1 96.88 113 ALA A N 1
ATOM 892 C CA . ALA A 1 113 ? -2.727 2.227 11.312 1 96.88 113 ALA A CA 1
ATOM 893 C C . ALA A 1 113 ? -1.901 2.332 12.594 1 96.88 113 ALA A C 1
ATOM 895 O O . ALA A 1 113 ? -2.305 1.823 13.641 1 96.88 113 ALA A O 1
ATOM 896 N N . ASP A 1 114 ? -0.778 3.051 12.539 1 94.5 114 ASP A N 1
ATOM 897 C CA . ASP A 1 114 ? 0.104 3.139 13.695 1 94.5 114 ASP A CA 1
ATOM 898 C C . ASP A 1 114 ? -0.203 4.383 14.523 1 94.5 114 ASP A C 1
ATOM 900 O O . ASP A 1 114 ? 0.396 4.598 15.578 1 94.5 114 ASP A O 1
ATOM 904 N N . GLN A 1 115 ? -1.134 5.172 14.07 1 94.62 115 GLN A N 1
ATOM 905 C CA . GLN A 1 115 ? -1.355 6.469 14.703 1 94.62 115 GLN A CA 1
ATOM 906 C C . GLN A 1 115 ? -2.631 6.457 15.539 1 94.62 115 GLN A C 1
ATOM 908 O O . GLN A 1 115 ? -2.752 7.215 16.5 1 94.62 115 GLN A O 1
ATOM 913 N N . ASN A 1 116 ? -3.568 5.656 15.141 1 96.5 116 ASN A N 1
ATOM 914 C CA . ASN A 1 116 ? -4.906 5.719 15.719 1 96.5 116 ASN A CA 1
ATOM 915 C C . ASN A 1 116 ? -5.566 4.34 15.758 1 96.5 116 ASN A C 1
ATOM 917 O O . ASN A 1 116 ? -6.004 3.83 14.727 1 96.5 116 ASN A O 1
ATOM 921 N N . GLU A 1 117 ? -5.727 3.779 16.938 1 97.5 117 GLU A N 1
ATOM 922 C CA . GLU A 1 117 ? -6.211 2.414 17.109 1 97.5 117 GLU A CA 1
ATOM 923 C C . GLU A 1 117 ? -7.66 2.281 16.656 1 97.5 117 GLU A C 1
ATOM 925 O O . GLU A 1 117 ? -8.055 1.239 16.125 1 97.5 117 GLU A O 1
ATOM 930 N N . ARG A 1 118 ? -8.383 3.279 16.875 1 97.94 118 ARG A N 1
ATOM 931 C CA . ARG A 1 118 ? -9.781 3.23 16.453 1 97.94 118 ARG A CA 1
ATOM 932 C C . ARG A 1 118 ? -9.891 3.182 14.922 1 97.94 118 ARG A C 1
ATOM 934 O O . ARG A 1 118 ? -10.664 2.393 14.375 1 97.94 118 ARG A O 1
ATOM 941 N N . PHE A 1 119 ? -9.164 4.023 14.25 1 98.38 119 PHE A N 1
ATOM 942 C CA . PHE A 1 119 ? -9.102 3.973 12.797 1 98.38 119 PHE A CA 1
ATOM 943 C C . PHE A 1 119 ? -8.578 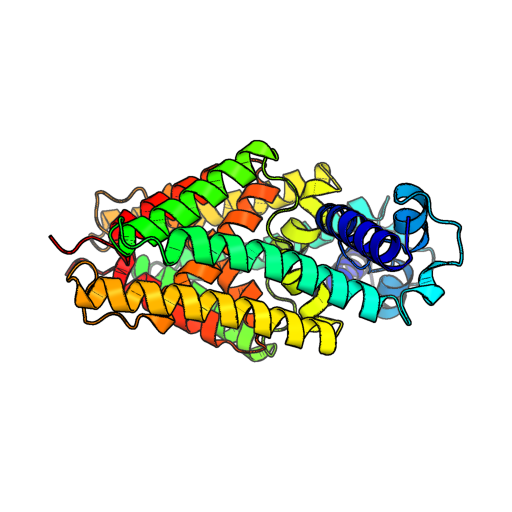2.619 12.328 1 98.38 119 PHE A C 1
ATOM 945 O O . PHE A 1 119 ? -9.18 1.988 11.453 1 98.38 119 PHE A O 1
ATOM 952 N N . ARG A 1 120 ? -7.488 2.182 12.914 1 98.19 120 ARG A N 1
ATOM 953 C CA . ARG A 1 120 ? -6.895 0.908 12.523 1 98.19 120 ARG A CA 1
ATOM 954 C C . ARG A 1 120 ? -7.914 -0.222 12.609 1 98.19 120 ARG A C 1
ATOM 956 O O . ARG A 1 120 ? -8.039 -1.024 11.68 1 98.19 120 ARG A O 1
ATOM 963 N N . ALA A 1 121 ? -8.617 -0.302 13.688 1 98.75 121 ALA A N 1
ATOM 964 C CA . ALA A 1 121 ? -9.586 -1.37 13.914 1 98.75 121 ALA A CA 1
ATOM 965 C C . ALA A 1 121 ? -10.695 -1.337 12.875 1 98.75 121 ALA A C 1
ATOM 967 O O . ALA A 1 121 ? -11.094 -2.381 12.352 1 98.75 121 ALA A O 1
ATOM 968 N N . ARG A 1 122 ? -11.164 -0.15 12.586 1 98.81 122 ARG A N 1
ATOM 969 C CA . ARG A 1 122 ? -12.234 -0.033 11.594 1 98.81 122 ARG A CA 1
ATOM 970 C C . ARG A 1 122 ? -11.734 -0.407 10.203 1 98.81 122 ARG A C 1
ATOM 972 O O . ARG A 1 122 ? -12.438 -1.083 9.453 1 98.81 122 ARG A O 1
ATOM 979 N N . LEU A 1 123 ? -10.57 0.035 9.836 1 98.88 123 LEU A N 1
ATOM 980 C CA . LEU A 1 123 ? -9.969 -0.306 8.555 1 98.88 123 LEU A CA 1
ATOM 981 C C . LEU A 1 123 ? -9.75 -1.812 8.438 1 98.88 123 LEU A C 1
ATOM 983 O O . LEU A 1 123 ? -10 -2.398 7.379 1 98.88 123 LEU A O 1
ATOM 987 N N . GLU A 1 124 ? -9.328 -2.43 9.531 1 98.88 124 GLU A N 1
ATOM 988 C CA . GLU A 1 124 ? -9.148 -3.879 9.555 1 98.88 124 GLU A CA 1
ATOM 989 C C . GLU A 1 124 ? -10.469 -4.602 9.32 1 98.88 124 GLU A C 1
ATOM 991 O O . GLU A 1 124 ? -10.516 -5.605 8.602 1 98.88 124 GLU A O 1
ATOM 996 N N . GLU A 1 125 ? -11.492 -4.105 9.898 1 98.88 125 GLU A N 1
ATOM 997 C CA . GLU A 1 125 ? -12.812 -4.695 9.695 1 98.88 125 GLU A CA 1
ATOM 998 C C . GLU A 1 125 ? -13.219 -4.633 8.227 1 98.88 125 GLU A C 1
ATOM 1000 O O . GLU A 1 125 ? -13.812 -5.578 7.699 1 98.88 125 GLU A O 1
ATOM 1005 N N . VAL A 1 126 ? -12.945 -3.541 7.598 1 98.88 126 VAL A N 1
ATOM 1006 C CA . VAL A 1 126 ? -13.297 -3.369 6.191 1 98.88 126 VAL A CA 1
ATOM 1007 C C . VAL A 1 126 ? -12.516 -4.359 5.336 1 98.88 126 VAL A C 1
ATOM 1009 O O . VAL A 1 126 ? -13.102 -5.109 4.551 1 98.88 126 VAL A O 1
ATOM 1012 N N . PHE A 1 127 ? -11.195 -4.445 5.504 1 98.88 127 PHE A N 1
ATOM 1013 C CA . PHE A 1 127 ? -10.375 -5.387 4.758 1 98.88 127 PHE A CA 1
ATOM 1014 C C . PHE A 1 127 ? -10.828 -6.82 5.012 1 98.88 127 PHE A C 1
ATOM 1016 O O . PHE A 1 127 ? -10.898 -7.629 4.086 1 98.88 127 PHE A O 1
ATOM 1023 N N . THR A 1 128 ? -11.125 -7.098 6.27 1 98.81 128 THR A N 1
ATOM 1024 C CA . THR A 1 128 ? -11.562 -8.438 6.633 1 98.81 128 THR A CA 1
ATOM 1025 C C . THR A 1 128 ? -12.852 -8.805 5.914 1 98.81 128 THR A C 1
ATOM 1027 O O . THR A 1 128 ? -13 -9.93 5.422 1 98.81 128 THR A O 1
ATOM 1030 N N . SER A 1 129 ? -13.719 -7.871 5.879 1 98.75 129 SER A N 1
ATOM 1031 C CA . SER A 1 129 ? -14.977 -8.109 5.18 1 98.75 129 SER A CA 1
ATOM 1032 C C . SER A 1 129 ? -14.75 -8.352 3.693 1 98.75 129 SER A C 1
ATOM 1034 O O . SER A 1 129 ? -15.375 -9.234 3.102 1 98.75 129 SER A O 1
ATOM 1036 N N . TRP A 1 130 ? -13.891 -7.566 3.021 1 98.81 130 TRP A N 1
ATOM 1037 C CA . TRP A 1 130 ? -13.57 -7.758 1.611 1 98.81 130 TRP A CA 1
ATOM 1038 C C . TRP A 1 130 ? -12.945 -9.125 1.378 1 98.81 130 TRP A C 1
ATOM 1040 O O . TRP A 1 130 ? -13.328 -9.844 0.45 1 98.81 130 TRP A O 1
ATOM 1050 N N . LYS A 1 131 ? -12.047 -9.477 2.242 1 98.81 131 LYS A N 1
ATOM 1051 C CA . LYS A 1 131 ? -11.383 -10.773 2.129 1 98.81 131 LYS A CA 1
ATOM 1052 C C . LYS A 1 131 ? -12.398 -11.914 2.215 1 98.81 131 LYS A C 1
ATOM 1054 O O . LYS A 1 131 ? -12.32 -12.875 1.452 1 98.81 131 LYS A O 1
ATOM 1059 N N . LYS A 1 132 ? -13.297 -11.812 3.158 1 98.81 132 LYS A N 1
ATOM 1060 C CA . LYS A 1 132 ? -14.32 -12.844 3.33 1 98.81 132 LYS A CA 1
ATOM 1061 C C . LYS A 1 132 ? -15.164 -13 2.066 1 98.81 132 LYS A C 1
ATOM 1063 O O . LYS A 1 132 ? -15.516 -14.117 1.687 1 98.81 132 LYS A O 1
ATOM 1068 N N . ARG A 1 133 ? -15.484 -11.961 1.448 1 98.75 133 ARG A N 1
ATOM 1069 C CA . ARG A 1 133 ? -16.297 -12 0.234 1 98.75 133 ARG A CA 1
ATOM 1070 C C . ARG A 1 133 ? -15.508 -12.609 -0.927 1 98.75 133 ARG A C 1
ATOM 1072 O O . ARG A 1 133 ? -16.062 -13.391 -1.706 1 98.75 133 ARG A O 1
ATOM 1079 N N . TYR A 1 134 ? -14.188 -12.203 -1.062 1 98.81 134 TYR A N 1
ATOM 1080 C CA . TYR A 1 134 ? -13.32 -12.867 -2.033 1 98.81 134 TYR A CA 1
ATOM 1081 C C . TYR A 1 134 ? -13.281 -14.367 -1.794 1 98.81 134 TYR A C 1
ATOM 1083 O O . TYR A 1 134 ? -13.422 -15.156 -2.732 1 98.81 134 TYR A O 1
ATOM 1091 N N . ALA A 1 135 ? -13.117 -14.758 -0.511 1 98.81 135 ALA A N 1
ATOM 1092 C CA . ALA A 1 135 ? -12.984 -16.172 -0.142 1 98.81 135 ALA A CA 1
ATOM 1093 C C . ALA A 1 135 ? -14.25 -16.938 -0.484 1 98.81 135 ALA A C 1
ATOM 1095 O O . ALA A 1 135 ? -14.18 -18.078 -0.945 1 98.81 135 ALA A O 1
ATOM 1096 N N . ALA A 1 136 ? -15.383 -16.344 -0.218 1 98.75 136 ALA A N 1
ATOM 1097 C CA . ALA A 1 136 ? -16.656 -16.984 -0.543 1 98.75 136 ALA A CA 1
ATOM 1098 C C . ALA A 1 136 ? -16.75 -17.281 -2.039 1 98.75 136 ALA A C 1
ATOM 1100 O O . ALA A 1 136 ? -17.156 -18.375 -2.443 1 98.75 136 ALA A O 1
ATOM 1101 N N . CYS A 1 137 ? -16.375 -16.312 -2.848 1 98.56 137 CYS A N 1
ATOM 1102 C CA . CYS A 1 137 ? -16.391 -16.484 -4.297 1 98.56 137 CYS A CA 1
ATOM 1103 C C . CYS A 1 137 ? -15.414 -17.578 -4.727 1 98.56 137 CYS A C 1
ATOM 1105 O O . CYS A 1 137 ? -15.734 -18.391 -5.594 1 98.56 137 CYS A O 1
ATOM 1107 N N . LEU A 1 138 ? -14.258 -17.641 -4.109 1 98.44 138 LEU A N 1
ATOM 1108 C CA . LEU A 1 138 ? -13.242 -18.641 -4.434 1 98.44 138 LEU A CA 1
ATOM 1109 C C . LEU A 1 138 ? -13.695 -20.031 -4.016 1 98.44 138 LEU A C 1
ATOM 1111 O O . LEU A 1 138 ? -13.375 -21.016 -4.684 1 98.44 138 LEU A O 1
ATOM 1115 N N . ARG A 1 139 ? -14.422 -20.141 -2.924 1 98.38 139 ARG A N 1
ATOM 1116 C CA . ARG A 1 139 ? -14.992 -21.422 -2.529 1 98.38 139 ARG A CA 1
ATOM 1117 C C . ARG A 1 139 ? -15.984 -21.922 -3.576 1 98.38 139 ARG A C 1
ATOM 1119 O O . ARG A 1 139 ? -16.016 -23.125 -3.879 1 98.38 139 ARG A O 1
ATOM 1126 N N . GLU A 1 140 ? -16.781 -21.016 -4.078 1 98.19 140 GLU A N 1
ATOM 1127 C CA . GLU A 1 140 ? -17.672 -21.391 -5.16 1 98.19 140 GLU A CA 1
ATOM 1128 C C . GLU A 1 140 ? -16.906 -21.844 -6.391 1 98.19 140 GLU A C 1
ATOM 1130 O O . GLU A 1 140 ? -17.312 -22.781 -7.074 1 98.19 140 GLU A O 1
ATOM 1135 N N . ALA A 1 141 ? -15.836 -21.172 -6.668 1 97.81 141 ALA A N 1
ATOM 1136 C CA . ALA A 1 141 ? -14.984 -21.562 -7.789 1 97.81 141 ALA A CA 1
ATOM 1137 C C . ALA A 1 141 ? -14.453 -22.984 -7.594 1 97.81 141 ALA A C 1
ATOM 1139 O O . ALA A 1 141 ? -14.367 -23.75 -8.547 1 97.81 141 ALA A O 1
ATOM 1140 N N . GLN A 1 142 ? -14.086 -23.344 -6.383 1 97.12 142 GLN A N 1
ATOM 1141 C CA . GLN A 1 142 ? -13.617 -24.703 -6.09 1 97.12 142 GLN A CA 1
ATOM 1142 C C . GLN A 1 142 ? -14.734 -25.719 -6.285 1 97.12 142 GLN A C 1
ATOM 1144 O O . GLN A 1 142 ? -14.508 -26.781 -6.867 1 97.12 142 GLN A O 1
ATOM 1149 N N . ARG A 1 143 ? -15.875 -25.359 -5.824 1 96.62 143 ARG A N 1
ATOM 1150 C CA . ARG A 1 143 ? -17.016 -26.266 -5.98 1 96.62 143 ARG A CA 1
ATOM 1151 C C . ARG A 1 143 ? -17.328 -26.5 -7.453 1 96.62 143 ARG A C 1
ATOM 1153 O O . ARG A 1 143 ? -17.766 -27.578 -7.836 1 96.62 143 ARG A O 1
ATOM 1160 N N . ALA A 1 144 ? -17.125 -25.531 -8.266 1 95.56 144 ALA A N 1
ATOM 1161 C CA . ALA A 1 144 ? -17.406 -25.609 -9.695 1 95.56 144 ALA A CA 1
ATOM 1162 C C . ALA A 1 144 ? -16.266 -26.266 -10.453 1 95.56 144 ALA A C 1
ATOM 1164 O O . ALA A 1 144 ? -16.328 -26.422 -11.68 1 95.56 144 ALA A O 1
ATOM 1165 N N . GLY A 1 145 ? -15.156 -26.562 -9.789 1 95.25 145 GLY A N 1
ATOM 1166 C CA . GLY A 1 145 ? -14.016 -27.219 -10.406 1 95.25 145 GLY A CA 1
ATOM 1167 C C . GLY A 1 145 ? -13.109 -26.25 -11.164 1 95.25 145 GLY A C 1
ATOM 1168 O O . GLY A 1 145 ? -12.273 -26.688 -11.953 1 95.25 145 GLY A O 1
ATOM 1169 N N . GLU A 1 146 ? -13.234 -24.906 -10.898 1 95.06 146 GLU A N 1
ATOM 1170 C CA . GLU A 1 146 ? -12.453 -23.891 -11.594 1 95.06 146 GLU A CA 1
ATOM 1171 C C . GLU A 1 146 ? -11.117 -23.641 -10.898 1 95.06 146 GLU A C 1
ATOM 1173 O O . GLU A 1 146 ? -10.18 -23.125 -11.508 1 95.06 146 GLU A O 1
ATOM 1178 N N . LEU A 1 147 ? -11.078 -23.938 -9.625 1 95.12 147 LEU A N 1
ATOM 1179 C CA . LEU A 1 147 ? -9.922 -23.656 -8.789 1 95.12 147 LEU A CA 1
ATOM 1180 C C . LEU A 1 147 ? -9.414 -24.922 -8.109 1 95.12 147 LEU A C 1
ATOM 1182 O O . LEU A 1 147 ? -10.211 -25.75 -7.652 1 95.12 147 LEU A O 1
ATOM 1186 N N . ALA A 1 148 ? -8.078 -25.047 -8.047 1 93.88 148 ALA A N 1
ATOM 1187 C CA . ALA A 1 148 ? -7.465 -26.234 -7.445 1 93.88 148 ALA A CA 1
ATOM 1188 C C . ALA A 1 148 ? -7.992 -26.469 -6.035 1 93.88 148 ALA A C 1
ATOM 1190 O O . ALA A 1 148 ? -8 -25.562 -5.203 1 93.88 148 ALA A O 1
ATOM 1191 N N . PRO A 1 149 ? -8.391 -27.719 -5.723 1 94.38 149 PRO A N 1
ATOM 1192 C CA . PRO A 1 149 ? -9 -28.016 -4.422 1 94.38 149 PRO A CA 1
ATOM 1193 C C . PRO A 1 149 ? -8.008 -27.906 -3.27 1 94.38 149 PRO A C 1
ATOM 1195 O O . PRO A 1 149 ? -8.406 -27.781 -2.109 1 94.38 149 PRO A O 1
ATOM 1198 N N . GLU A 1 150 ? -6.734 -27.891 -3.535 1 93.69 150 GLU A N 1
ATOM 1199 C CA . GLU A 1 150 ? -5.727 -27.891 -2.477 1 93.69 150 GLU A CA 1
ATOM 1200 C C . GLU A 1 150 ? -5.465 -26.484 -1.961 1 93.69 150 GLU A C 1
ATOM 1202 O O . GLU A 1 150 ? -4.84 -26.297 -0.912 1 93.69 150 GLU A O 1
ATOM 1207 N N . LEU A 1 151 ? -5.914 -25.5 -2.773 1 95.62 151 LEU A N 1
ATOM 1208 C CA . LEU A 1 151 ? -5.711 -24.125 -2.342 1 95.62 151 LEU A CA 1
ATOM 1209 C C . LEU A 1 151 ? -6.719 -23.734 -1.268 1 95.62 151 LEU A C 1
ATOM 1211 O O . LEU A 1 151 ? -7.895 -24.094 -1.35 1 95.62 151 LEU A O 1
ATOM 1215 N N . ASP A 1 152 ? -6.266 -23.094 -0.226 1 97.94 152 ASP A N 1
ATOM 1216 C CA . ASP A 1 152 ? -7.168 -22.547 0.781 1 97.94 152 ASP A CA 1
ATOM 1217 C C . ASP A 1 152 ? -7.789 -21.234 0.303 1 97.94 152 ASP A C 1
ATOM 1219 O O . ASP A 1 152 ? -7.094 -20.219 0.167 1 97.94 152 ASP A O 1
ATOM 1223 N N . PRO A 1 153 ? -9.094 -21.203 0.097 1 98.31 153 PRO A N 1
ATOM 1224 C CA . PRO A 1 153 ? -9.742 -20 -0.455 1 98.31 153 PRO A CA 1
ATOM 1225 C C . PRO A 1 153 ? -9.492 -18.75 0.386 1 98.31 153 PRO A C 1
ATOM 1227 O O . PRO A 1 153 ? -9.367 -17.656 -0.158 1 98.31 153 PRO A O 1
ATOM 1230 N N . SER A 1 154 ? -9.422 -18.859 1.702 1 98.75 154 SER A N 1
ATOM 1231 C CA . SER A 1 154 ? -9.195 -17.719 2.566 1 98.75 154 SER A CA 1
ATOM 1232 C C . SER A 1 154 ? -7.785 -17.156 2.383 1 98.75 154 SER A C 1
ATOM 1234 O O . SER A 1 154 ? -7.59 -15.938 2.352 1 98.75 154 SER A O 1
ATOM 1236 N N . VAL A 1 155 ? -6.816 -18.031 2.24 1 98.69 155 VAL A N 1
ATOM 1237 C CA . VAL A 1 155 ? -5.434 -17.609 2.033 1 98.69 155 VAL A CA 1
ATOM 1238 C C . VAL A 1 155 ? -5.293 -16.938 0.665 1 98.69 155 VAL A C 1
ATOM 1240 O O . VAL A 1 155 ? -4.691 -15.875 0.546 1 98.69 155 VAL A O 1
ATOM 1243 N N . VAL A 1 156 ? -5.914 -17.547 -0.33 1 98.62 156 VAL A N 1
ATOM 1244 C CA . VAL A 1 156 ? -5.836 -17 -1.682 1 98.62 156 VAL A CA 1
ATOM 1245 C C . VAL A 1 156 ? -6.551 -15.656 -1.738 1 98.62 156 VAL A C 1
ATOM 1247 O O . VAL A 1 156 ? -6.086 -14.719 -2.4 1 98.62 156 VAL A O 1
ATOM 1250 N N . ALA A 1 157 ? -7.695 -15.5 -1.048 1 98.88 157 ALA A N 1
ATOM 1251 C CA . ALA A 1 157 ? -8.422 -14.234 -0.986 1 98.88 157 ALA A CA 1
ATOM 1252 C C . ALA A 1 157 ? -7.547 -13.133 -0.41 1 98.88 157 ALA A C 1
ATOM 1254 O O . ALA A 1 157 ? -7.504 -12.023 -0.947 1 98.88 157 ALA A O 1
ATOM 1255 N N . GLY A 1 158 ? -6.863 -13.445 0.716 1 98.88 158 GLY A N 1
ATOM 1256 C CA . GLY A 1 158 ? -5.941 -12.484 1.298 1 98.88 158 GLY A CA 1
ATOM 1257 C C . GLY A 1 158 ? -4.793 -12.117 0.373 1 98.88 158 GLY A C 1
ATOM 1258 O O . GLY A 1 158 ? -4.379 -10.961 0.314 1 98.88 158 GLY A O 1
ATOM 1259 N N . PHE A 1 159 ? -4.293 -13.117 -0.341 1 98.88 159 PHE A N 1
ATOM 1260 C CA . PHE A 1 159 ? -3.234 -12.922 -1.324 1 98.88 159 PHE A CA 1
ATOM 1261 C C . PHE A 1 159 ? -3.68 -11.961 -2.42 1 98.88 159 PHE A C 1
ATOM 1263 O O . PHE A 1 159 ? -2.947 -11.039 -2.775 1 98.88 159 PHE A O 1
ATOM 1270 N N . ILE A 1 160 ? -4.883 -12.141 -2.918 1 98.88 160 ILE A N 1
ATOM 1271 C CA . ILE A 1 160 ? -5.434 -11.305 -3.977 1 98.88 160 ILE A CA 1
ATOM 1272 C C . ILE A 1 160 ? -5.641 -9.883 -3.453 1 98.88 160 ILE A C 1
ATOM 1274 O O . ILE A 1 160 ? -5.266 -8.914 -4.113 1 98.88 160 ILE A O 1
ATOM 1278 N N . LEU A 1 161 ? -6.207 -9.766 -2.244 1 98.88 161 LEU A N 1
ATOM 1279 C CA . LEU A 1 161 ? -6.48 -8.469 -1.643 1 98.88 161 LEU A CA 1
ATOM 1280 C C . LEU A 1 161 ? -5.188 -7.68 -1.447 1 98.88 161 LEU A C 1
ATOM 1282 O O . LEU A 1 161 ? -5.094 -6.52 -1.851 1 98.88 161 LEU A O 1
ATOM 1286 N N . SER A 1 162 ? -4.152 -8.305 -0.917 1 98.88 162 SER A N 1
ATOM 1287 C CA . SER A 1 162 ? -2.859 -7.664 -0.706 1 98.88 162 SER A CA 1
ATOM 1288 C C . SER A 1 162 ? -2.211 -7.277 -2.031 1 98.88 162 SER A C 1
ATOM 1290 O O . SER A 1 162 ? -1.752 -6.145 -2.195 1 98.88 162 SER A O 1
ATOM 1292 N N . GLY A 1 163 ? -2.205 -8.242 -2.91 1 98.88 163 GLY A N 1
ATOM 1293 C CA . GLY A 1 163 ? -1.607 -7.969 -4.207 1 98.88 163 GLY A CA 1
ATOM 1294 C C . GLY A 1 163 ? -2.258 -6.809 -4.934 1 98.88 163 GLY A C 1
ATOM 1295 O O . GLY A 1 163 ? -1.57 -5.98 -5.539 1 98.88 163 GLY A O 1
ATOM 1296 N N . TRP A 1 164 ? -3.598 -6.754 -4.898 1 98.88 164 TRP A N 1
ATOM 1297 C CA . TRP A 1 164 ? -4.344 -5.684 -5.555 1 98.88 164 TRP A CA 1
ATOM 1298 C C . TRP A 1 164 ? -4.012 -4.332 -4.934 1 98.88 164 TRP A C 1
ATOM 1300 O O . TRP A 1 164 ? -3.719 -3.369 -5.645 1 98.88 164 TRP A O 1
ATOM 1310 N N . GLU A 1 165 ? -4.016 -4.262 -3.598 1 98.88 165 GLU A N 1
ATOM 1311 C CA . GLU A 1 165 ? -3.684 -3.016 -2.91 1 98.88 165 GLU A CA 1
ATOM 1312 C C . GLU A 1 165 ? -2.266 -2.562 -3.24 1 98.88 165 GLU A C 1
ATOM 1314 O O . GLU A 1 165 ? -2.012 -1.367 -3.4 1 98.88 165 GLU A O 1
ATOM 1319 N N . GLY A 1 166 ? -1.322 -3.514 -3.318 1 98.88 166 GLY A N 1
ATOM 1320 C CA . GLY A 1 166 ? 0.033 -3.168 -3.715 1 98.88 166 GLY A CA 1
ATOM 1321 C C . GLY A 1 166 ? 0.13 -2.684 -5.148 1 98.88 166 GLY A C 1
ATOM 1322 O O . GLY A 1 166 ? 0.903 -1.771 -5.449 1 98.88 166 GLY A O 1
ATOM 1323 N N . ALA A 1 167 ? -0.631 -3.291 -6.039 1 98.94 167 ALA A N 1
ATOM 1324 C CA . ALA A 1 167 ? -0.654 -2.859 -7.434 1 98.94 167 ALA A CA 1
ATOM 1325 C C . ALA A 1 167 ? -1.243 -1.457 -7.562 1 98.94 167 ALA A C 1
ATOM 1327 O O . ALA A 1 167 ? -0.777 -0.654 -8.375 1 98.94 167 ALA A O 1
ATOM 1328 N N . VAL A 1 168 ? -2.27 -1.161 -6.793 1 98.81 168 VAL A N 1
ATOM 1329 C CA . VAL A 1 168 ? -2.873 0.168 -6.773 1 98.81 168 VAL A CA 1
ATOM 1330 C C . VAL A 1 168 ? -1.841 1.195 -6.312 1 98.81 168 VAL A C 1
ATOM 1332 O O . VAL A 1 168 ? -1.707 2.262 -6.918 1 98.81 168 VAL A O 1
ATOM 1335 N N . LEU A 1 169 ? -1.112 0.877 -5.289 1 98.69 169 LEU A N 1
ATOM 1336 C CA . LEU A 1 169 ? -0.047 1.741 -4.793 1 98.69 169 LEU A CA 1
ATOM 1337 C C . LEU A 1 169 ? 0.985 2.016 -5.879 1 98.69 169 LEU A C 1
ATOM 1339 O O . LEU A 1 169 ? 1.351 3.168 -6.117 1 98.69 169 LEU A O 1
ATOM 1343 N N . ARG A 1 170 ? 1.435 0.96 -6.547 1 98.81 170 ARG A N 1
ATOM 1344 C CA . ARG A 1 170 ? 2.443 1.128 -7.59 1 98.81 170 ARG A CA 1
ATOM 1345 C C . ARG A 1 170 ? 1.884 1.916 -8.773 1 98.81 170 ARG A C 1
ATOM 1347 O O . ARG A 1 170 ? 2.598 2.711 -9.383 1 98.81 170 ARG A O 1
ATOM 1354 N N . ALA A 1 171 ? 0.675 1.665 -9.07 1 98.81 171 ALA A N 1
ATOM 1355 C CA . ALA A 1 171 ? 0.043 2.402 -10.164 1 98.81 171 ALA A CA 1
ATOM 1356 C C . ALA A 1 171 ? 0.019 3.9 -9.875 1 98.81 171 ALA A C 1
ATOM 1358 O O . ALA A 1 171 ? 0.261 4.719 -10.766 1 98.81 171 ALA A O 1
ATOM 1359 N N . LYS A 1 172 ? -0.287 4.27 -8.656 1 98 172 LYS A N 1
ATOM 1360 C CA . LYS A 1 172 ? -0.287 5.664 -8.234 1 98 172 LYS A CA 1
ATOM 1361 C C . LYS A 1 172 ? 1.094 6.293 -8.398 1 98 172 LYS A C 1
ATOM 1363 O O . LYS A 1 172 ? 1.217 7.402 -8.922 1 98 172 LYS A O 1
ATOM 1368 N N . VAL A 1 173 ? 2.104 5.586 -8 1 98.62 173 VAL A N 1
ATOM 1369 C CA . VAL A 1 173 ? 3.469 6.098 -8.039 1 98.62 173 VAL A CA 1
ATOM 1370 C C . VAL A 1 173 ? 3.945 6.191 -9.484 1 98.62 173 VAL A C 1
ATOM 1372 O O . VAL A 1 173 ? 4.59 7.172 -9.875 1 98.62 173 VAL A O 1
ATOM 1375 N N . MET A 1 174 ? 3.574 5.191 -10.266 1 98.69 174 MET A N 1
ATOM 1376 C CA . MET A 1 174 ? 4.031 5.129 -11.648 1 98.69 174 MET A CA 1
ATOM 1377 C C . MET A 1 174 ? 3.186 6.023 -12.547 1 98.69 174 MET A C 1
ATOM 1379 O O . MET A 1 174 ? 3.557 6.293 -13.688 1 98.69 174 MET A O 1
ATOM 1383 N N . LYS A 1 175 ? 2.004 6.422 -12.086 1 97.81 175 LYS A N 1
ATOM 1384 C CA . LYS A 1 175 ? 0.993 7.07 -12.914 1 97.81 175 LYS A CA 1
ATOM 1385 C C . LYS A 1 175 ? 0.711 6.258 -14.172 1 97.81 175 LYS A C 1
ATOM 1387 O O . LYS A 1 175 ? 0.688 6.805 -15.281 1 97.81 175 LYS A O 1
ATOM 1392 N N . SER A 1 176 ? 0.532 5.051 -13.953 1 98.62 176 SER A N 1
ATOM 1393 C CA . SER A 1 176 ? 0.293 4.082 -15.023 1 98.62 176 SER A CA 1
ATOM 1394 C C . SER A 1 176 ? -0.547 2.91 -14.523 1 98.62 176 SER A C 1
ATOM 1396 O O . SER A 1 176 ? -0.364 2.439 -13.398 1 98.62 176 SER A O 1
ATOM 1398 N N . PRO A 1 177 ? -1.479 2.414 -15.336 1 98.56 177 PRO A N 1
ATOM 1399 C CA . PRO A 1 177 ? -2.287 1.265 -14.922 1 98.56 177 PRO A CA 1
ATOM 1400 C C . PRO A 1 177 ? -1.54 -0.06 -15.055 1 98.56 177 PRO A C 1
ATOM 1402 O O . PRO A 1 177 ? -2.076 -1.113 -14.695 1 98.56 177 PRO A O 1
ATOM 1405 N N . GLN A 1 178 ? -0.283 -0.047 -15.508 1 98.69 178 GLN A N 1
ATOM 1406 C CA . GLN A 1 178 ? 0.456 -1.247 -15.883 1 98.69 178 GLN A CA 1
ATOM 1407 C C . GLN A 1 178 ? 0.576 -2.211 -14.703 1 98.69 178 GLN A C 1
ATOM 1409 O O . GLN A 1 178 ? 0.436 -3.424 -14.875 1 98.69 178 GLN A O 1
ATOM 1414 N N . PRO A 1 179 ? 0.812 -1.754 -13.477 1 98.81 179 PRO A N 1
ATOM 1415 C CA . PRO A 1 179 ? 0.896 -2.703 -12.359 1 98.81 179 PRO A CA 1
ATOM 1416 C C . PRO A 1 179 ? -0.392 -3.5 -12.164 1 98.81 179 PRO A C 1
ATOM 1418 O O . PRO A 1 179 ? -0.344 -4.684 -11.82 1 98.81 179 PRO A O 1
ATOM 1421 N N . LEU A 1 180 ? -1.557 -2.869 -12.375 1 98.88 180 LEU A N 1
ATOM 1422 C CA . LEU A 1 180 ? -2.826 -3.574 -12.227 1 98.88 180 LEU A CA 1
ATOM 1423 C C . LEU A 1 180 ? -3.027 -4.574 -13.359 1 98.88 180 LEU A C 1
ATOM 1425 O O . LEU A 1 180 ? -3.52 -5.684 -13.133 1 98.88 180 LEU A O 1
ATOM 1429 N N . ARG A 1 181 ? -2.65 -4.168 -14.562 1 98.75 181 ARG A N 1
ATOM 1430 C CA . ARG A 1 181 ? -2.738 -5.078 -15.703 1 98.75 181 ARG A CA 1
ATOM 1431 C C . ARG A 1 181 ? -1.871 -6.312 -15.484 1 98.75 181 ARG A C 1
ATOM 1433 O O . ARG A 1 181 ? -2.32 -7.441 -15.703 1 98.75 181 ARG A O 1
ATOM 1440 N N . ASP A 1 182 ? -0.614 -6.059 -15.07 1 98.56 182 ASP A N 1
ATOM 1441 C CA . ASP A 1 182 ? 0.303 -7.156 -14.789 1 98.56 182 ASP A CA 1
ATOM 1442 C C . ASP A 1 182 ? -0.241 -8.055 -13.68 1 98.56 182 ASP A C 1
ATOM 1444 O O . ASP A 1 182 ? -0.093 -9.273 -13.727 1 98.56 182 ASP A O 1
ATOM 1448 N N . PHE A 1 183 ? -0.849 -7.465 -12.688 1 98.81 183 PHE A N 1
ATOM 1449 C CA . PHE A 1 183 ? -1.378 -8.227 -11.562 1 98.81 183 PHE A CA 1
ATOM 1450 C C . PHE A 1 183 ? -2.488 -9.164 -12.016 1 98.81 183 PHE A C 1
ATOM 1452 O O . PHE A 1 183 ? -2.455 -10.359 -11.711 1 98.81 183 PHE A O 1
ATOM 1459 N N . ILE A 1 184 ? -3.434 -8.594 -12.734 1 98.69 184 ILE A N 1
ATOM 1460 C CA . ILE A 1 184 ? -4.574 -9.383 -13.195 1 98.69 184 ILE A CA 1
ATOM 1461 C C . ILE A 1 184 ? -4.09 -10.508 -14.102 1 98.69 184 ILE A C 1
ATOM 1463 O O . ILE A 1 184 ? -4.449 -11.672 -13.906 1 98.69 184 ILE A O 1
ATOM 1467 N N . ALA A 1 185 ? -3.24 -10.203 -15.031 1 97.56 185 ALA A N 1
ATOM 1468 C CA . ALA A 1 185 ? -2.764 -11.195 -15.992 1 97.56 185 ALA A CA 1
ATOM 1469 C C . ALA A 1 185 ? -2.006 -12.32 -15.297 1 97.56 185 ALA A C 1
ATOM 1471 O O . ALA A 1 185 ? -2.254 -13.5 -15.555 1 97.56 185 ALA A O 1
ATOM 1472 N N . THR A 1 186 ? -1.099 -11.961 -14.422 1 97.62 186 THR A N 1
ATOM 1473 C CA . THR A 1 186 ? -0.285 -12.953 -13.727 1 97.62 186 THR A CA 1
ATOM 1474 C C . THR A 1 186 ? -1.144 -13.797 -12.789 1 97.62 186 THR A C 1
ATOM 1476 O O . THR A 1 186 ? -0.995 -15.016 -12.727 1 97.62 186 THR A O 1
ATOM 1479 N N . LEU A 1 187 ? -2.049 -13.148 -12.055 1 98.25 187 LEU A N 1
ATOM 1480 C CA . LEU A 1 187 ? -2.932 -13.828 -11.109 1 98.25 187 LEU A CA 1
ATOM 1481 C C . LEU A 1 187 ? -3.709 -14.938 -11.805 1 98.25 187 LEU A C 1
ATOM 1483 O O . LEU A 1 187 ? -3.699 -16.078 -11.344 1 98.25 187 LEU A O 1
ATOM 1487 N N . PHE A 1 188 ? -4.316 -14.695 -12.945 1 96.94 188 PHE A N 1
ATOM 1488 C CA . PHE A 1 188 ? -5.191 -15.656 -13.602 1 96.94 188 PHE A CA 1
ATOM 1489 C C . PHE A 1 188 ? -4.379 -16.656 -14.422 1 96.94 188 PHE A C 1
ATOM 1491 O O . PHE A 1 188 ? -4.848 -17.75 -14.703 1 96.94 188 PHE A O 1
ATOM 1498 N N . ALA A 1 189 ? -3.123 -16.328 -14.773 1 94.12 189 ALA A N 1
ATOM 1499 C CA . ALA A 1 189 ? -2.262 -17.25 -15.508 1 94.12 189 ALA A CA 1
ATOM 1500 C C . ALA A 1 189 ? -1.583 -18.234 -14.562 1 94.12 189 ALA A C 1
ATOM 1502 O O . ALA A 1 189 ? -1.119 -19.297 -14.992 1 94.12 189 ALA A O 1
ATOM 1503 N N . THR A 1 190 ? -1.504 -17.922 -13.273 1 94.38 190 THR A N 1
ATOM 1504 C CA . THR A 1 190 ? -0.696 -18.75 -12.383 1 94.38 190 THR A CA 1
ATOM 1505 C C . THR A 1 190 ? -1.517 -19.219 -11.188 1 94.38 190 THR A C 1
ATOM 1507 O O . THR A 1 190 ? -1.961 -20.359 -11.141 1 94.38 190 THR A O 1
ATOM 1510 N N . VAL A 1 191 ? -2.004 -18.328 -10.352 1 95.56 191 VAL A N 1
ATOM 1511 C CA . VAL A 1 191 ? -2.658 -18.656 -9.094 1 95.56 191 VAL A CA 1
ATOM 1512 C C . VAL A 1 191 ? -4.043 -19.234 -9.367 1 95.56 191 VAL A C 1
ATOM 1514 O O . VAL A 1 191 ? -4.41 -20.281 -8.812 1 95.56 191 VAL A O 1
ATOM 1517 N N . LEU A 1 192 ? -4.746 -18.562 -10.266 1 95.12 192 LEU A N 1
ATOM 1518 C CA . LEU A 1 192 ? -6.137 -18.938 -10.508 1 95.12 192 LEU A CA 1
ATOM 1519 C C . LEU A 1 192 ? -6.27 -19.688 -11.836 1 95.12 192 LEU A C 1
ATOM 1521 O O . LEU A 1 192 ? -7.309 -19.609 -12.492 1 95.12 192 LEU A O 1
ATOM 1525 N N . ARG A 1 193 ? -5.133 -20.297 -12.188 1 83.94 193 ARG A N 1
ATOM 1526 C CA . ARG A 1 193 ? -5.156 -21.031 -13.445 1 83.94 193 ARG A CA 1
ATOM 1527 C C . ARG A 1 193 ? -6.336 -22 -13.484 1 83.94 193 ARG A C 1
ATOM 1529 O O . ARG A 1 193 ? -6.586 -22.719 -12.508 1 83.94 193 ARG A O 1
ATOM 1536 N N . GLU A 1 194 ? -7.055 -21.703 -14.469 1 65.06 194 GLU A N 1
ATOM 1537 C CA . GLU A 1 194 ? -8.172 -22.609 -14.703 1 65.06 194 GLU A CA 1
ATOM 1538 C C . GLU A 1 194 ? -7.684 -24.047 -14.891 1 65.06 194 GLU A C 1
ATOM 1540 O O . GLU A 1 194 ? -6.676 -24.281 -15.562 1 65.06 194 GLU A O 1
ATOM 1545 N N . GLN A 1 195 ? -7.668 -24.828 -13.828 1 58.31 195 GLN A N 1
ATOM 1546 C CA . GLN A 1 195 ? -7.395 -26.234 -14.086 1 58.31 195 GLN A CA 1
ATOM 1547 C C . GLN A 1 195 ? -8.281 -26.766 -15.203 1 58.31 195 GLN A C 1
ATOM 1549 O O . GLN A 1 195 ? -9.508 -26.672 -15.133 1 58.31 195 GLN A O 1
ATOM 1554 N N . VAL A 1 196 ? -7.809 -26.469 -16.531 1 44.66 196 VAL A N 1
ATOM 1555 C CA . VAL A 1 196 ? -8.445 -27.312 -17.547 1 44.66 196 VAL A CA 1
ATOM 1556 C C . VAL A 1 196 ? -8 -28.766 -17.375 1 44.66 196 VAL A C 1
ATOM 1558 O O . VAL A 1 196 ? -6.852 -29.016 -17 1 44.66 196 VAL A O 1
ATOM 1561 N N . MET B 1 1 ? 30.484 16.375 16.75 1 63.94 1 MET B N 1
ATOM 1562 C CA . MET B 1 1 ? 30.141 15.68 15.516 1 63.94 1 MET B CA 1
ATOM 1563 C C . MET B 1 1 ? 30.422 16.562 14.305 1 63.94 1 MET B C 1
ATOM 1565 O O . MET B 1 1 ? 30.062 17.75 14.305 1 63.94 1 MET B O 1
ATOM 1569 N N . ASP B 1 2 ? 31.141 16.094 13.336 1 80.75 2 ASP B N 1
ATOM 1570 C CA . ASP B 1 2 ? 31.375 16.938 12.172 1 80.75 2 ASP B CA 1
ATOM 1571 C C . ASP B 1 2 ? 30.094 17.125 11.367 1 80.75 2 ASP B C 1
ATOM 1573 O O . ASP B 1 2 ? 29.078 16.484 11.648 1 80.75 2 ASP B O 1
ATOM 1577 N N . LYS B 1 3 ? 30.094 18.078 10.625 1 82.06 3 LYS B N 1
ATOM 1578 C CA . LYS B 1 3 ? 28.922 18.5 9.852 1 82.06 3 LYS B CA 1
ATOM 1579 C C . LYS B 1 3 ? 28.281 17.312 9.141 1 82.06 3 LYS B C 1
ATOM 1581 O O . LYS B 1 3 ? 27.062 17.188 9.117 1 82.06 3 LYS B O 1
ATOM 1586 N N . ASN B 1 4 ? 29.125 16.516 8.695 1 86.44 4 ASN B N 1
ATOM 1587 C CA . ASN B 1 4 ? 28.641 15.352 7.953 1 86.44 4 ASN B CA 1
ATOM 1588 C C . ASN B 1 4 ? 27.969 14.336 8.875 1 86.44 4 ASN B C 1
ATOM 1590 O O . ASN B 1 4 ? 26.953 13.734 8.508 1 86.44 4 ASN B O 1
ATOM 1594 N N . GLU B 1 5 ? 28.469 14.234 10 1 92.06 5 GLU B N 1
ATOM 1595 C CA . GLU B 1 5 ? 27.906 13.312 10.977 1 92.06 5 GLU B CA 1
ATOM 1596 C C . GLU B 1 5 ? 26.547 13.812 11.477 1 92.06 5 GLU B C 1
ATOM 1598 O O . GLU B 1 5 ? 25.625 13.016 11.664 1 92.06 5 GLU B O 1
ATOM 1603 N N . THR B 1 6 ? 26.453 15.125 11.648 1 94.38 6 THR B N 1
ATOM 1604 C CA . THR B 1 6 ? 25.203 15.719 12.094 1 94.38 6 THR B CA 1
ATOM 1605 C C . THR B 1 6 ? 24.125 15.57 11.031 1 94.38 6 THR B C 1
ATOM 1607 O O . THR B 1 6 ? 22.984 15.203 11.336 1 94.38 6 THR B O 1
ATOM 1610 N N . ARG B 1 7 ? 24.469 15.867 9.805 1 96.56 7 ARG B N 1
ATOM 1611 C CA . ARG B 1 7 ? 23.531 15.711 8.688 1 96.56 7 ARG B CA 1
ATOM 1612 C C . ARG B 1 7 ? 23.016 14.281 8.609 1 96.56 7 ARG B C 1
ATOM 1614 O O . ARG B 1 7 ? 21.812 14.062 8.445 1 96.56 7 ARG B O 1
ATOM 1621 N N . ALA B 1 8 ? 23.938 13.312 8.742 1 97.12 8 ALA B N 1
ATOM 1622 C CA . ALA B 1 8 ? 23.562 11.898 8.688 1 97.12 8 ALA B CA 1
ATOM 1623 C C . ALA B 1 8 ? 22.656 11.523 9.844 1 97.12 8 ALA B C 1
ATOM 1625 O O . ALA B 1 8 ? 21.719 10.727 9.68 1 97.12 8 ALA B O 1
ATOM 1626 N N . THR B 1 9 ? 22.906 12.062 10.969 1 97.06 9 THR B N 1
ATOM 1627 C CA . THR B 1 9 ? 22.094 11.805 12.148 1 97.06 9 THR B CA 1
ATOM 1628 C C . THR B 1 9 ? 20.688 12.336 11.953 1 97.06 9 THR B C 1
ATOM 1630 O O . THR B 1 9 ? 19.703 11.664 12.297 1 97.06 9 THR B O 1
ATOM 1633 N N . ILE B 1 10 ? 20.594 13.523 11.414 1 97.62 10 ILE B N 1
ATOM 1634 C CA . ILE B 1 10 ? 19.297 14.125 11.156 1 97.62 10 ILE B CA 1
ATOM 1635 C C . ILE B 1 10 ? 18.5 13.266 10.172 1 97.62 10 ILE B C 1
ATOM 1637 O O . ILE B 1 10 ? 17.312 13.023 10.359 1 97.62 10 ILE B O 1
ATOM 1641 N N . ILE B 1 11 ? 19.188 12.75 9.172 1 98.25 11 ILE B N 1
ATOM 1642 C CA . ILE B 1 11 ? 18.547 11.906 8.164 1 98.25 11 ILE B CA 1
ATOM 1643 C C . ILE B 1 11 ? 18.062 10.609 8.812 1 98.25 11 ILE B C 1
ATOM 1645 O O . ILE B 1 11 ? 16.938 10.172 8.562 1 98.25 11 ILE B O 1
ATOM 1649 N N . ARG B 1 12 ? 18.844 9.977 9.656 1 97.88 12 ARG B N 1
ATOM 1650 C CA . ARG B 1 12 ? 18.484 8.727 10.328 1 97.88 12 ARG B CA 1
ATOM 1651 C C . ARG B 1 12 ? 17.281 8.914 11.227 1 97.88 12 ARG B C 1
ATOM 1653 O O . ARG B 1 12 ? 16.328 8.125 11.172 1 97.88 12 ARG B O 1
ATOM 1660 N N . ILE B 1 13 ? 17.281 9.938 11.953 1 97.94 13 ILE B N 1
ATOM 1661 C CA . ILE B 1 13 ? 16.172 10.227 12.867 1 97.94 13 ILE B CA 1
ATOM 1662 C C . ILE B 1 13 ? 14.93 10.586 12.07 1 97.94 13 ILE B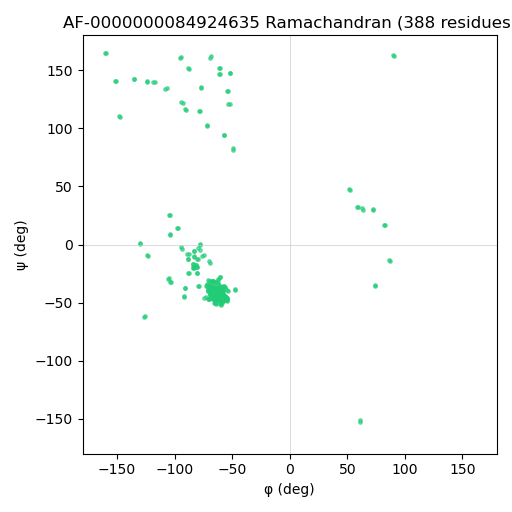 C 1
ATOM 1664 O O . ILE B 1 13 ? 13.828 10.133 12.391 1 97.94 13 ILE B O 1
ATOM 1668 N N . GLY B 1 14 ? 15.141 11.414 11.031 1 97.75 14 GLY B N 1
ATOM 1669 C CA . GLY B 1 14 ? 14.031 11.734 10.148 1 97.75 14 GLY B CA 1
ATOM 1670 C C . GLY B 1 14 ? 13.406 10.508 9.508 1 97.75 14 GLY B C 1
ATOM 1671 O O . GLY B 1 14 ? 12.18 10.414 9.406 1 97.75 14 GLY B O 1
ATOM 1672 N N . THR B 1 15 ? 14.266 9.57 9.109 1 97.88 15 THR B N 1
ATOM 1673 C CA . THR B 1 15 ? 13.797 8.328 8.516 1 97.88 15 THR B CA 1
ATOM 1674 C C . THR B 1 15 ? 12.891 7.57 9.484 1 97.88 15 THR B C 1
ATOM 1676 O O . THR B 1 15 ? 11.82 7.094 9.102 1 97.88 15 THR B O 1
ATOM 1679 N N . ASP B 1 16 ? 13.258 7.555 10.695 1 96.38 16 ASP B N 1
ATOM 1680 C CA . ASP B 1 16 ? 12.484 6.859 11.719 1 96.38 16 ASP B CA 1
ATOM 1681 C C . ASP B 1 16 ? 11.164 7.57 11.992 1 96.38 16 ASP B C 1
ATOM 1683 O O . ASP B 1 16 ? 10.102 6.938 12.016 1 96.38 16 ASP B O 1
ATOM 1687 N N . LEU B 1 17 ? 11.195 8.906 12.156 1 96.69 17 LEU B N 1
ATOM 1688 C CA . LEU B 1 17 ? 10 9.688 12.469 1 96.69 17 LEU B CA 1
ATOM 1689 C C . LEU B 1 17 ? 9.016 9.664 11.305 1 96.69 17 LEU B C 1
ATOM 1691 O O . LEU B 1 17 ? 7.816 9.469 11.508 1 96.69 17 LEU B O 1
ATOM 1695 N N . ILE B 1 18 ? 9.547 9.789 10.125 1 97.25 18 ILE B N 1
ATOM 1696 C CA . ILE B 1 18 ? 8.703 9.773 8.938 1 97.25 18 ILE B CA 1
ATOM 1697 C C . ILE B 1 18 ? 8.125 8.375 8.734 1 97.25 18 ILE B C 1
ATOM 1699 O O . ILE B 1 18 ? 6.973 8.227 8.312 1 97.25 18 ILE B O 1
ATOM 1703 N N . GLY B 1 19 ? 8.867 7.332 9.039 1 95.5 19 GLY B N 1
ATOM 1704 C CA . GLY B 1 19 ? 8.359 5.969 8.969 1 95.5 19 GLY B CA 1
ATOM 1705 C C . GLY B 1 19 ? 7.184 5.723 9.891 1 95.5 19 GLY B C 1
ATOM 1706 O O . GLY B 1 19 ? 6.297 4.93 9.57 1 95.5 19 GLY B O 1
ATOM 1707 N N . ARG B 1 20 ? 7.113 6.465 10.977 1 92.88 20 ARG B N 1
ATOM 1708 C CA . ARG B 1 20 ? 6.082 6.25 11.984 1 92.88 20 ARG B CA 1
ATOM 1709 C C . ARG B 1 20 ? 4.848 7.098 11.703 1 92.88 20 ARG B C 1
ATOM 1711 O O . ARG B 1 20 ? 3.717 6.633 11.867 1 92.88 20 ARG B O 1
ATOM 1718 N N . GLN B 1 21 ? 5.102 8.305 11.219 1 93.44 21 GLN B N 1
ATOM 1719 C CA . GLN B 1 21 ? 3.943 9.195 11.242 1 93.44 21 GLN B CA 1
ATOM 1720 C C . GLN B 1 21 ? 3.729 9.852 9.883 1 93.44 21 GLN B C 1
ATOM 1722 O O . GLN B 1 21 ? 2.742 10.562 9.68 1 93.44 21 GLN B O 1
ATOM 1727 N N . GLY B 1 22 ? 4.582 9.531 8.906 1 95.5 22 GLY B N 1
ATOM 1728 C CA . GLY B 1 22 ? 4.441 10.109 7.582 1 95.5 22 GLY B CA 1
ATOM 1729 C C . GLY B 1 22 ? 5.215 11.398 7.402 1 95.5 22 GLY B C 1
ATOM 1730 O O . GLY B 1 22 ? 5.613 12.031 8.383 1 95.5 22 GLY B O 1
ATOM 1731 N N . PHE B 1 23 ? 5.441 11.805 6.188 1 97.19 23 PHE B N 1
ATOM 1732 C CA . PHE B 1 23 ? 6.23 12.984 5.844 1 97.19 23 PHE B CA 1
ATOM 1733 C C . PHE B 1 23 ? 5.492 14.258 6.223 1 97.19 23 PHE B C 1
ATOM 1735 O O . PHE B 1 23 ? 6.062 15.148 6.859 1 97.19 23 PHE B O 1
ATOM 1742 N N . ASN B 1 24 ? 4.266 14.328 5.887 1 93.75 24 ASN B N 1
ATOM 1743 C CA . ASN B 1 24 ? 3.492 15.547 6.121 1 93.75 24 ASN B CA 1
ATOM 1744 C C . ASN B 1 24 ? 3.342 15.836 7.613 1 93.75 24 ASN B C 1
ATOM 1746 O O . ASN B 1 24 ? 3.395 16.984 8.031 1 93.75 24 ASN B O 1
ATOM 1750 N N . ALA B 1 25 ? 3.289 14.828 8.391 1 92.88 25 ALA B N 1
ATOM 1751 C CA . ALA B 1 25 ? 3.021 14.977 9.812 1 92.88 25 ALA B CA 1
ATOM 1752 C C . ALA B 1 25 ? 4.316 15.195 10.594 1 92.88 25 ALA B C 1
ATOM 1754 O O . ALA B 1 25 ? 4.281 15.523 11.781 1 92.88 25 ALA B O 1
ATOM 1755 N N . THR B 1 26 ? 5.406 14.961 9.961 1 95.94 26 THR B N 1
ATOM 1756 C CA . THR B 1 26 ? 6.688 15.125 10.633 1 95.94 26 THR B CA 1
ATOM 1757 C C . THR B 1 26 ? 7.215 16.547 10.453 1 95.94 26 THR B C 1
ATOM 1759 O O . THR B 1 26 ? 7.52 16.969 9.336 1 95.94 26 THR B O 1
ATOM 1762 N N . GLY B 1 27 ? 7.32 17.25 11.562 1 95.31 27 GLY B N 1
ATOM 1763 C CA . GLY B 1 27 ? 7.879 18.594 11.539 1 95.31 27 GLY B CA 1
ATOM 1764 C C . GLY B 1 27 ? 9.391 18.609 11.68 1 95.31 27 GLY B C 1
ATOM 1765 O O . GLY B 1 27 ? 9.961 17.781 12.383 1 95.31 27 GLY B O 1
ATOM 1766 N N . ILE B 1 28 ? 9.938 19.609 11.109 1 96.06 28 ILE B N 1
ATOM 1767 C CA . ILE B 1 28 ? 11.383 19.781 11.156 1 96.06 28 ILE B CA 1
ATOM 1768 C C . ILE B 1 28 ? 11.836 19.953 12.602 1 96.06 28 ILE B C 1
ATOM 1770 O O . ILE B 1 28 ? 12.852 19.375 13.016 1 96.06 28 ILE B O 1
ATOM 1774 N N . ASP B 1 29 ? 11.062 20.656 13.367 1 95.88 29 ASP B N 1
ATOM 1775 C CA . ASP B 1 29 ? 11.422 20.906 14.766 1 95.88 29 ASP B CA 1
ATOM 1776 C C . ASP B 1 29 ? 11.492 19.594 15.555 1 95.88 29 ASP B C 1
ATOM 1778 O O . ASP B 1 29 ? 12.391 19.406 16.375 1 95.88 29 ASP B O 1
ATOM 1782 N N . ALA B 1 30 ? 10.586 18.734 15.359 1 95.75 30 ALA B N 1
ATOM 1783 C CA . ALA B 1 30 ? 10.578 17.438 16.047 1 95.75 30 ALA B CA 1
ATOM 1784 C C . ALA B 1 30 ? 11.82 16.625 15.703 1 95.75 30 ALA B C 1
ATOM 1786 O O . ALA B 1 30 ? 12.414 15.992 16.578 1 95.75 30 ALA B O 1
ATOM 1787 N N . VAL B 1 31 ? 12.25 16.625 14.422 1 97.31 31 VAL B N 1
ATOM 1788 C CA . VAL B 1 31 ? 13.43 15.898 13.969 1 97.31 31 VAL B CA 1
ATOM 1789 C C . VAL B 1 31 ? 14.68 16.453 14.656 1 97.31 31 VAL B C 1
ATOM 1791 O O . VAL B 1 31 ? 15.5 15.703 15.18 1 97.31 31 VAL B O 1
ATOM 1794 N N . LEU B 1 32 ? 14.766 17.781 14.695 1 97.12 32 LEU B N 1
ATOM 1795 C CA . LEU B 1 32 ? 15.945 18.422 15.266 1 97.12 32 LEU B CA 1
ATOM 1796 C C . LEU B 1 32 ? 16.016 18.172 16.766 1 97.12 32 LEU B C 1
ATOM 1798 O O . LEU B 1 32 ? 17.094 17.891 17.312 1 97.12 32 LEU B O 1
ATOM 1802 N N . ARG B 1 33 ? 14.891 18.266 17.391 1 96.81 33 ARG B N 1
ATOM 1803 C CA . ARG B 1 33 ? 14.836 18.016 18.828 1 96.81 33 ARG B CA 1
ATOM 1804 C C . ARG B 1 33 ? 15.297 16.609 19.156 1 96.81 33 ARG B C 1
ATOM 1806 O O . ARG B 1 33 ? 16.125 16.406 20.047 1 96.81 33 ARG B O 1
ATOM 1813 N N . GLU B 1 34 ? 14.859 15.695 18.469 1 96.38 34 GLU B N 1
ATOM 1814 C CA . GLU B 1 34 ? 15.25 14.312 18.719 1 96.38 34 GLU B CA 1
ATOM 1815 C C . GLU B 1 34 ? 16.719 14.078 18.391 1 96.38 34 GLU B C 1
ATOM 1817 O O . GLU B 1 34 ? 17.391 13.273 19.031 1 96.38 34 GLU B O 1
ATOM 1822 N N . ALA B 1 35 ? 17.219 14.836 17.391 1 95.5 35 ALA B N 1
ATOM 1823 C CA . ALA B 1 35 ? 18.609 14.703 16.969 1 95.5 35 ALA B CA 1
ATOM 1824 C C . ALA B 1 35 ? 19.547 15.445 17.906 1 95.5 35 ALA B C 1
ATOM 1826 O O . ALA B 1 35 ? 20.766 15.289 17.828 1 95.5 35 ALA B O 1
ATOM 1827 N N . GLY B 1 36 ? 18.984 16.281 18.766 1 95.31 36 GLY B N 1
ATOM 1828 C CA . GLY B 1 36 ? 19.812 17.078 19.656 1 95.31 36 GLY B CA 1
ATOM 1829 C C . GLY B 1 36 ? 20.547 18.203 18.938 1 95.31 36 GLY B C 1
ATOM 1830 O O . GLY B 1 36 ? 21.672 18.516 19.297 1 95.31 36 GLY B O 1
ATOM 1831 N N . VAL B 1 37 ? 19.922 18.641 17.938 1 93.94 37 VAL B N 1
ATOM 1832 C CA . VAL B 1 37 ? 20.484 19.719 17.141 1 93.94 37 VAL B CA 1
ATOM 1833 C C . VAL B 1 37 ? 19.703 21.016 17.375 1 93.94 37 VAL B C 1
ATOM 1835 O O . VAL B 1 37 ? 18.484 21 17.469 1 93.94 37 VAL B O 1
ATOM 1838 N N . PRO B 1 38 ? 20.453 22.109 17.578 1 91.06 38 PRO B N 1
ATOM 1839 C CA . PRO B 1 38 ? 19.766 23.375 17.828 1 91.06 38 PRO B CA 1
ATOM 1840 C C . PRO B 1 38 ? 18.719 23.688 16.766 1 91.06 38 PRO B C 1
ATOM 1842 O O . PRO B 1 38 ? 18.938 23.422 15.578 1 91.06 38 PRO B O 1
ATOM 1845 N N . LYS B 1 39 ? 17.719 24.344 17.281 1 85.12 39 LYS B N 1
ATOM 1846 C CA . LYS B 1 39 ? 16.641 24.781 16.375 1 85.12 39 LYS B CA 1
ATOM 1847 C C . LYS B 1 39 ? 17.172 25.734 15.312 1 85.12 39 LYS B C 1
ATOM 1849 O O . LYS B 1 39 ? 18.062 26.547 15.578 1 85.12 39 LYS B O 1
ATOM 1854 N N . GLY B 1 40 ? 16.781 25.812 14.203 1 84.38 40 GLY B N 1
ATOM 1855 C CA . GLY B 1 40 ? 17.172 26.719 13.141 1 84.38 40 GLY B CA 1
ATOM 1856 C C . GLY B 1 40 ? 18.359 26.234 12.336 1 84.38 40 GLY B C 1
ATOM 1857 O O . GLY B 1 40 ? 18.703 26.797 11.305 1 84.38 40 GLY B O 1
ATOM 1858 N N . SER B 1 41 ? 19.047 25.234 12.867 1 90 41 SER B N 1
ATOM 1859 C CA . SER B 1 41 ? 20.219 24.719 12.172 1 90 41 SER B CA 1
ATOM 1860 C C . SER B 1 41 ? 19.828 23.875 10.969 1 90 41 SER B C 1
ATOM 1862 O O . SER B 1 41 ? 20.688 23.484 10.172 1 90 41 SER B O 1
ATOM 1864 N N . PHE B 1 42 ? 18.562 23.594 10.844 1 94.56 42 PHE B N 1
ATOM 1865 C CA . PHE B 1 42 ? 18.094 22.703 9.781 1 94.56 42 PHE B CA 1
ATOM 1866 C C . PHE B 1 42 ? 18.562 23.188 8.422 1 94.56 42 PHE B C 1
ATOM 1868 O O . PHE B 1 42 ? 19.047 22.391 7.605 1 94.56 42 PHE B O 1
ATOM 1875 N N . TYR B 1 43 ? 18.562 24.438 8.172 1 92.94 43 TYR B N 1
ATOM 1876 C CA . TYR B 1 43 ? 18.812 25 6.859 1 92.94 43 TYR B CA 1
ATOM 1877 C C . TYR B 1 43 ? 20.312 25.109 6.582 1 92.94 43 TYR B C 1
ATOM 1879 O O . TYR B 1 43 ? 20.719 25.422 5.461 1 92.94 43 TYR B O 1
ATOM 1887 N N . TYR B 1 44 ? 21.062 24.906 7.598 1 94.06 44 TYR B N 1
ATOM 1888 C CA . TYR B 1 44 ? 22.5 24.719 7.383 1 94.06 44 TYR B CA 1
ATOM 1889 C C . TYR B 1 44 ? 22.766 23.422 6.617 1 94.06 44 TYR B C 1
ATOM 1891 O O . TYR B 1 44 ? 23.688 23.359 5.809 1 94.06 44 TYR B O 1
ATOM 1899 N N . TYR B 1 45 ? 21.922 22.516 6.844 1 95.44 45 TYR B N 1
ATOM 1900 C CA . TYR B 1 45 ? 22.156 21.188 6.297 1 95.44 45 TYR B CA 1
ATOM 1901 C C . TYR B 1 45 ? 21.266 20.938 5.082 1 95.44 45 TYR B C 1
ATOM 1903 O O . TYR B 1 45 ? 21.641 20.188 4.176 1 95.44 45 TYR B O 1
ATOM 1911 N N . PHE B 1 46 ? 20.031 21.562 5.102 1 97.19 46 PHE B N 1
ATOM 1912 C CA . PHE B 1 46 ? 19.078 21.328 4.031 1 97.19 46 PHE B CA 1
ATOM 1913 C C . PHE B 1 46 ? 18.438 22.641 3.576 1 97.19 46 PHE B C 1
ATOM 1915 O O . PHE B 1 46 ? 18.047 23.469 4.402 1 97.19 46 PHE B O 1
ATOM 1922 N N . ARG B 1 47 ? 18.219 22.734 2.305 1 96.81 47 ARG B N 1
ATOM 1923 C CA . ARG B 1 47 ? 17.688 23.953 1.74 1 96.81 47 ARG B CA 1
ATOM 1924 C C . ARG B 1 47 ? 16.172 24.031 1.939 1 96.81 47 ARG B C 1
ATOM 1926 O O . ARG B 1 47 ? 15.594 25.125 1.891 1 96.81 47 ARG B O 1
ATOM 1933 N N . SER B 1 48 ? 15.609 22.844 2.092 1 96.69 48 SER B N 1
ATOM 1934 C CA . SER B 1 48 ? 14.156 22.766 2.252 1 96.69 48 SER B CA 1
ATOM 1935 C C . SER B 1 48 ? 13.742 21.438 2.885 1 96.69 48 SER B C 1
ATOM 1937 O O . SER B 1 48 ? 14.531 20.484 2.932 1 96.69 48 SER B O 1
ATOM 1939 N N . LYS B 1 49 ? 12.555 21.406 3.338 1 96.69 49 LYS B N 1
ATOM 1940 C CA . LYS B 1 49 ? 11.992 20.156 3.846 1 96.69 49 LYS B CA 1
ATOM 1941 C C . LYS B 1 49 ? 11.953 19.094 2.756 1 96.69 49 LYS B C 1
ATOM 1943 O O . LYS B 1 49 ? 12.141 17.906 3.031 1 96.69 49 LYS B O 1
ATOM 1948 N N . GLU B 1 50 ? 11.672 19.484 1.526 1 97.69 50 GLU B N 1
ATOM 1949 C CA . GLU B 1 50 ? 11.648 18.562 0.4 1 97.69 50 GLU B CA 1
ATOM 1950 C C . GLU B 1 50 ? 13.016 17.938 0.168 1 97.69 50 GLU B C 1
ATOM 1952 O O . GLU B 1 50 ? 13.125 16.719 -0.042 1 97.69 50 GLU B O 1
ATOM 1957 N N . GLU B 1 51 ? 14.008 18.719 0.179 1 98 51 GLU B N 1
ATOM 1958 C CA . GLU B 1 51 ? 15.35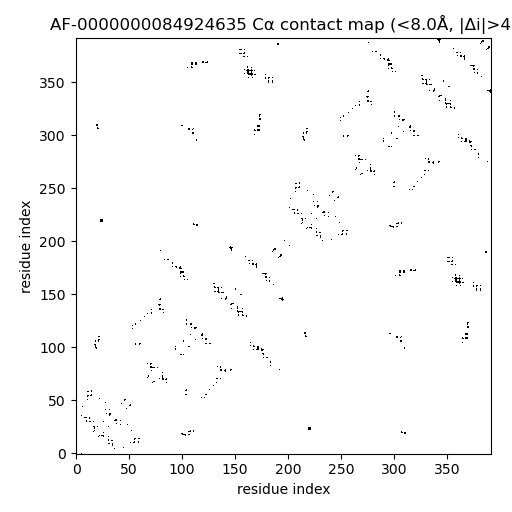9 18.188 0.037 1 98 51 GLU B CA 1
ATOM 1959 C C . GLU B 1 51 ? 15.672 17.172 1.138 1 98 51 GLU B C 1
ATOM 1961 O O . GLU B 1 51 ? 16.281 16.141 0.88 1 98 51 GLU B O 1
ATOM 1966 N N . PHE B 1 52 ? 15.328 17.594 2.363 1 98.25 52 PHE B N 1
ATOM 1967 C CA . PHE B 1 52 ? 15.484 16.688 3.496 1 98.25 52 PHE B CA 1
ATOM 1968 C C . PHE B 1 52 ? 14.742 15.383 3.246 1 98.25 52 PHE B C 1
ATOM 1970 O O . PHE B 1 52 ? 15.289 14.297 3.451 1 98.25 52 PHE B O 1
ATOM 1977 N N . GLY B 1 53 ? 13.484 15.414 2.754 1 98.56 53 GLY B N 1
ATOM 1978 C CA . GLY B 1 53 ? 12.703 14.227 2.43 1 98.56 53 GLY B CA 1
ATOM 1979 C C . GLY B 1 53 ? 13.359 13.352 1.379 1 98.56 53 GLY B C 1
ATOM 1980 O O . GLY B 1 53 ? 13.344 12.125 1.486 1 98.56 53 GLY B O 1
ATOM 1981 N N . LEU B 1 54 ? 13.922 13.961 0.356 1 98.81 54 LEU B N 1
ATOM 1982 C CA . LEU B 1 54 ? 14.625 13.211 -0.678 1 98.81 54 LEU B CA 1
ATOM 1983 C C . LEU B 1 54 ? 15.852 12.508 -0.102 1 98.81 54 LEU B C 1
ATOM 1985 O O . LEU B 1 54 ? 16.156 11.375 -0.475 1 98.81 54 LEU B O 1
ATOM 1989 N N . ALA B 1 55 ? 16.516 13.188 0.844 1 98.69 55 ALA B N 1
ATOM 1990 C CA . ALA B 1 55 ? 17.656 12.562 1.499 1 98.69 55 ALA B CA 1
ATOM 1991 C C . ALA B 1 55 ? 17.234 11.352 2.328 1 98.69 55 ALA B C 1
ATOM 1993 O O . ALA B 1 55 ? 17.953 10.352 2.4 1 98.69 55 ALA B O 1
ATOM 1994 N N . VAL B 1 56 ? 16.141 11.445 2.971 1 98.75 56 VAL B N 1
ATOM 1995 C CA . VAL B 1 56 ? 15.578 10.344 3.748 1 98.75 56 VAL B CA 1
ATOM 1996 C C . VAL B 1 56 ? 15.266 9.172 2.826 1 98.75 56 VAL B C 1
ATOM 1998 O O . VAL B 1 56 ? 15.602 8.023 3.137 1 98.75 56 VAL B O 1
ATOM 2001 N N . ILE B 1 57 ? 14.641 9.445 1.662 1 98.81 57 ILE B N 1
ATOM 2002 C CA . ILE B 1 57 ? 14.336 8.414 0.676 1 98.81 57 ILE B CA 1
ATOM 2003 C C . ILE B 1 57 ? 15.625 7.723 0.231 1 98.81 57 ILE B C 1
ATOM 2005 O O . ILE B 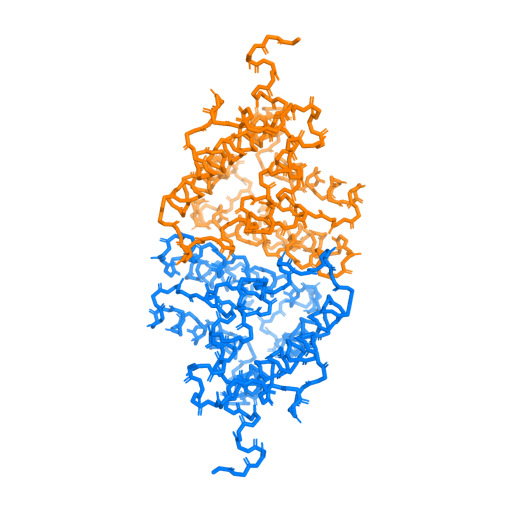1 57 ? 15.695 6.492 0.206 1 98.81 57 ILE B O 1
ATOM 2009 N N . ASP B 1 58 ? 16.609 8.523 -0.071 1 98.69 58 ASP B N 1
ATOM 2010 C CA . ASP B 1 58 ? 17.891 7.984 -0.553 1 98.69 58 ASP B CA 1
ATOM 2011 C C . ASP B 1 58 ? 18.562 7.121 0.514 1 98.69 58 ASP B C 1
ATOM 2013 O O . ASP B 1 58 ? 19.109 6.066 0.207 1 98.69 58 ASP B O 1
ATOM 2017 N N . HIS B 1 59 ? 18.5 7.617 1.726 1 98.38 59 HIS B N 1
ATOM 2018 C CA . HIS B 1 59 ? 19.078 6.871 2.834 1 98.38 59 HIS B CA 1
ATOM 2019 C C . HIS B 1 59 ? 18.422 5.5 2.98 1 98.38 59 HIS B C 1
ATOM 2021 O O . HIS B 1 59 ? 19.109 4.488 3.104 1 98.38 59 HIS B O 1
ATOM 2027 N N . PHE B 1 60 ? 17.156 5.441 2.953 1 98.31 60 PHE B N 1
ATOM 2028 C CA . PHE B 1 60 ? 16.422 4.184 3.061 1 98.31 60 PHE B CA 1
ATOM 2029 C C . PHE B 1 60 ? 16.719 3.283 1.867 1 98.31 60 PHE B C 1
ATOM 2031 O O . PHE B 1 60 ? 16.984 2.092 2.033 1 98.31 60 PHE B O 1
ATOM 2038 N N . ALA B 1 61 ? 16.641 3.846 0.653 1 98.38 61 ALA B N 1
ATOM 2039 C CA . ALA B 1 61 ? 16.828 3.082 -0.577 1 98.38 61 ALA B CA 1
ATOM 2040 C C . ALA B 1 61 ? 18.219 2.439 -0.61 1 98.38 61 ALA B C 1
ATOM 2042 O O . ALA B 1 61 ? 18.359 1.284 -1.018 1 98.38 61 ALA B O 1
ATOM 2043 N N . GLU B 1 62 ? 19.188 3.162 -0.182 1 97.94 62 GLU B N 1
ATOM 2044 C CA . GLU B 1 62 ? 20.547 2.648 -0.178 1 97.94 62 GLU B CA 1
ATOM 2045 C C . GLU B 1 62 ? 20.688 1.449 0.757 1 97.94 62 GLU B C 1
ATOM 2047 O O . GLU B 1 62 ? 21.344 0.459 0.415 1 97.94 62 GLU B O 1
ATOM 2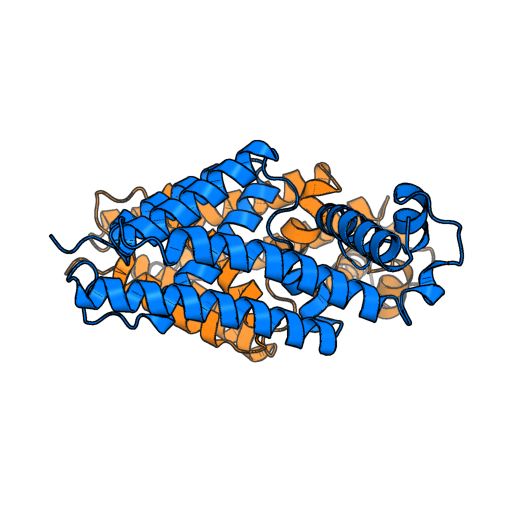052 N N . ARG B 1 63 ? 20.141 1.536 1.907 1 96.81 63 ARG B N 1
ATOM 2053 C CA . ARG B 1 63 ? 20.188 0.44 2.869 1 96.81 63 ARG B CA 1
ATOM 2054 C C . ARG B 1 63 ? 19.422 -0.774 2.352 1 96.81 63 ARG B C 1
ATOM 2056 O O . ARG B 1 63 ? 19.875 -1.91 2.51 1 96.81 63 ARG B O 1
ATOM 2063 N N . TYR B 1 64 ? 18.312 -0.533 1.71 1 97.44 64 TYR B N 1
ATOM 2064 C CA . TYR B 1 64 ? 17.531 -1.635 1.157 1 97.44 64 TYR B CA 1
ATOM 2065 C C . TYR B 1 64 ? 18.266 -2.283 -0.016 1 97.44 64 TYR B C 1
ATOM 2067 O O . TYR B 1 64 ? 18.234 -3.506 -0.17 1 97.44 64 TYR B O 1
ATOM 2075 N N . ASP B 1 65 ? 18.922 -1.447 -0.824 1 97.94 65 ASP B N 1
ATOM 2076 C CA . ASP B 1 65 ? 19.703 -1.971 -1.933 1 97.94 65 ASP B CA 1
ATOM 2077 C C . ASP B 1 65 ? 20.797 -2.906 -1.431 1 97.94 65 ASP B C 1
ATOM 2079 O O . ASP B 1 65 ? 21.094 -3.93 -2.057 1 97.94 65 ASP B O 1
ATOM 2083 N N . GLN B 1 66 ? 21.406 -2.537 -0.344 1 98 66 GLN B N 1
ATOM 2084 C CA . GLN B 1 66 ? 22.422 -3.402 0.243 1 98 66 GLN B CA 1
ATOM 2085 C C . GLN B 1 66 ? 21.828 -4.746 0.663 1 98 66 GLN B C 1
ATOM 2087 O O . GLN B 1 66 ? 22.469 -5.789 0.499 1 98 66 GLN B O 1
ATOM 2092 N N . ARG B 1 67 ? 20.672 -4.738 1.188 1 97.75 67 ARG B N 1
ATOM 2093 C CA . ARG B 1 67 ? 19.969 -5.969 1.557 1 97.75 67 ARG B CA 1
ATOM 2094 C C . ARG B 1 67 ? 19.672 -6.812 0.326 1 97.75 67 ARG B C 1
ATOM 2096 O O . ARG B 1 67 ? 19.875 -8.031 0.335 1 97.75 67 ARG B O 1
ATOM 2103 N N . LEU B 1 68 ? 19.156 -6.113 -0.739 1 98.56 68 LEU B N 1
ATOM 2104 C CA . LEU B 1 68 ? 18.891 -6.828 -1.984 1 98.56 68 LEU B CA 1
ATOM 2105 C C . LEU B 1 68 ? 20.172 -7.48 -2.514 1 98.56 68 LEU B C 1
ATOM 2107 O O . LEU B 1 68 ? 20.141 -8.641 -2.93 1 98.56 68 LEU B O 1
ATOM 2111 N N . ASP B 1 69 ? 21.281 -6.75 -2.455 1 98 69 ASP B N 1
ATOM 2112 C CA . ASP B 1 69 ? 22.562 -7.289 -2.912 1 98 69 ASP B CA 1
ATOM 2113 C C . ASP B 1 69 ? 22.953 -8.531 -2.115 1 98 69 ASP B C 1
ATOM 2115 O O . ASP B 1 69 ? 23.438 -9.516 -2.682 1 98 69 ASP B O 1
ATOM 2119 N N . THR B 1 70 ? 22.75 -8.461 -0.845 1 98.25 70 THR B N 1
ATOM 2120 C CA . THR B 1 70 ? 23.125 -9.555 0.047 1 98.25 70 THR B CA 1
ATOM 2121 C C . THR B 1 70 ? 22.359 -10.828 -0.308 1 98.25 70 THR B C 1
ATOM 2123 O O . THR B 1 70 ? 22.953 -11.914 -0.376 1 98.25 70 THR B O 1
ATOM 2126 N N . PHE B 1 71 ? 21.078 -10.789 -0.588 1 98.69 71 PHE B N 1
ATOM 2127 C CA . PHE B 1 71 ? 20.25 -11.977 -0.783 1 98.69 71 PHE B CA 1
ATOM 2128 C C . PHE B 1 71 ? 20.219 -12.375 -2.252 1 98.69 71 PHE B C 1
ATOM 2130 O O . PHE B 1 71 ? 20.391 -13.555 -2.584 1 98.69 71 PHE B O 1
ATOM 2137 N N . LEU B 1 72 ? 20.047 -11.422 -3.199 1 98.62 72 LEU B N 1
ATOM 2138 C CA . LEU B 1 72 ? 19.781 -11.742 -4.598 1 98.62 72 LEU B CA 1
ATOM 2139 C C . LEU B 1 72 ? 21.062 -12.102 -5.328 1 98.62 72 LEU B C 1
ATOM 2141 O O . LEU B 1 72 ? 21.031 -12.727 -6.387 1 98.62 72 LEU B O 1
ATOM 2145 N N . ASN B 1 73 ? 22.219 -11.703 -4.773 1 97.56 73 ASN B N 1
ATOM 2146 C CA . ASN B 1 73 ? 23.484 -11.984 -5.422 1 97.56 73 ASN B CA 1
ATOM 2147 C C . ASN B 1 73 ? 24.234 -13.125 -4.734 1 97.56 73 ASN B C 1
ATOM 2149 O O . ASN B 1 73 ? 25.406 -13.352 -4.996 1 97.56 73 ASN B O 1
ATOM 2153 N N . ASP B 1 74 ? 23.609 -13.828 -3.793 1 97.94 74 ASP B N 1
ATOM 2154 C CA . ASP B 1 74 ? 24.219 -14.969 -3.119 1 97.94 74 ASP B CA 1
ATOM 2155 C C . ASP B 1 74 ? 24.312 -16.172 -4.059 1 97.94 74 ASP B C 1
ATOM 2157 O O . ASP B 1 74 ? 23.375 -16.953 -4.172 1 97.94 74 ASP B O 1
ATOM 2161 N N . ASP B 1 75 ? 25.406 -16.484 -4.605 1 95.62 75 ASP B N 1
ATOM 2162 C CA . ASP B 1 75 ? 25.594 -17.5 -5.637 1 95.62 75 ASP B CA 1
ATOM 2163 C C . ASP B 1 75 ? 25.625 -18.906 -5.031 1 95.62 75 ASP B C 1
ATOM 2165 O O . ASP B 1 75 ? 25.672 -19.891 -5.758 1 95.62 75 ASP B O 1
ATOM 2169 N N . GLU B 1 76 ? 25.547 -19 -3.717 1 97.94 76 GLU B N 1
ATOM 2170 C CA . GLU B 1 76 ? 25.516 -20.297 -3.049 1 97.94 76 GLU B CA 1
ATOM 2171 C C . GLU B 1 76 ? 24.094 -20.797 -2.902 1 97.94 76 GLU B C 1
ATOM 2173 O O . GLU B 1 76 ? 23.875 -21.953 -2.514 1 97.94 76 GLU B O 1
ATOM 2178 N N . VAL B 1 77 ? 23.203 -20.016 -3.205 1 97.69 77 VAL B N 1
ATOM 2179 C CA . VAL B 1 77 ? 21.781 -20.312 -3.094 1 97.69 77 VAL B CA 1
ATOM 2180 C C . VAL B 1 77 ? 21.125 -20.25 -4.477 1 97.69 77 VAL B C 1
ATOM 2182 O O . VAL B 1 77 ? 21.516 -19.438 -5.312 1 97.69 77 VAL B O 1
ATOM 2185 N N . THR B 1 78 ? 20.188 -21.172 -4.793 1 97.56 78 THR B N 1
ATOM 2186 C CA . THR B 1 78 ? 19.5 -21.141 -6.074 1 97.56 78 THR B CA 1
ATOM 2187 C C . THR B 1 78 ? 18.719 -19.828 -6.223 1 97.56 78 THR B C 1
ATOM 2189 O O . THR B 1 78 ? 18.281 -19.25 -5.23 1 97.56 78 THR B O 1
ATOM 2192 N N . PRO B 1 79 ? 18.5 -19.344 -7.418 1 97.81 79 PRO B N 1
ATOM 2193 C CA . PRO B 1 79 ? 17.859 -18.031 -7.629 1 97.81 79 PRO B CA 1
ATOM 2194 C C . PRO B 1 79 ? 16.5 -17.922 -6.949 1 97.81 79 PRO B C 1
ATOM 2196 O O . PRO B 1 79 ? 16.219 -16.938 -6.273 1 97.81 79 PRO B O 1
ATOM 2199 N N . LEU B 1 80 ? 15.641 -18.891 -7.055 1 97.44 80 LEU B N 1
ATOM 2200 C CA . LEU B 1 80 ? 14.328 -18.797 -6.418 1 97.44 80 LEU B CA 1
ATOM 2201 C C . LEU B 1 80 ? 14.461 -18.766 -4.898 1 97.44 80 LEU B C 1
ATOM 2203 O O . LEU B 1 80 ? 13.711 -18.078 -4.219 1 97.44 80 LEU B O 1
ATOM 2207 N N . ASN B 1 81 ? 15.406 -19.531 -4.395 1 97.94 81 ASN B N 1
ATOM 2208 C CA . ASN B 1 81 ? 15.617 -19.516 -2.951 1 97.94 81 ASN B CA 1
ATOM 2209 C C . ASN B 1 81 ? 16.219 -18.203 -2.484 1 97.94 81 ASN B C 1
ATOM 2211 O O . ASN B 1 81 ? 16.016 -17.781 -1.345 1 97.94 81 ASN B O 1
ATOM 2215 N N . ARG B 1 82 ? 17.062 -17.531 -3.361 1 98.75 82 ARG B N 1
ATOM 2216 C CA . ARG B 1 82 ? 17.516 -16.172 -3.041 1 98.75 82 ARG B CA 1
ATOM 2217 C C . ARG B 1 82 ? 16.344 -15.25 -2.775 1 98.75 82 ARG B C 1
ATOM 2219 O O . ARG B 1 82 ? 16.328 -14.516 -1.783 1 98.75 82 ARG B O 1
ATOM 2226 N N . LEU B 1 83 ? 15.344 -15.328 -3.662 1 98.44 83 LEU B N 1
ATOM 2227 C CA . LEU B 1 83 ? 14.148 -14.516 -3.514 1 98.44 83 LEU B CA 1
ATOM 2228 C C . LEU B 1 83 ? 13.367 -14.914 -2.264 1 98.44 83 LEU B C 1
ATOM 2230 O O . LEU B 1 83 ? 12.891 -14.047 -1.522 1 98.44 83 LEU B O 1
ATOM 2234 N N . ARG B 1 84 ? 13.227 -16.203 -2.014 1 98.38 84 ARG B N 1
ATOM 2235 C CA . ARG B 1 84 ? 12.555 -16.688 -0.814 1 98.38 84 ARG B CA 1
ATOM 2236 C C . ARG B 1 84 ? 13.227 -16.156 0.447 1 98.38 84 ARG B C 1
ATOM 2238 O O . ARG B 1 84 ? 12.562 -15.664 1.354 1 98.38 84 ARG B O 1
ATOM 2245 N N . ASN B 1 85 ? 14.555 -16.266 0.489 1 98.75 85 ASN B N 1
ATOM 2246 C CA . ASN B 1 85 ? 15.312 -15.805 1.646 1 98.75 85 ASN B CA 1
ATOM 2247 C C . ASN B 1 85 ? 15.125 -14.305 1.874 1 98.75 85 ASN B C 1
ATOM 2249 O O . ASN B 1 85 ? 15.031 -13.852 3.018 1 98.75 85 ASN B O 1
ATOM 2253 N N . LEU B 1 86 ? 15.094 -13.555 0.825 1 98.81 86 LEU B N 1
ATOM 2254 C CA . LEU B 1 86 ? 14.859 -12.117 0.913 1 98.81 86 LEU B CA 1
ATOM 2255 C C . LEU B 1 86 ? 13.508 -11.82 1.556 1 98.81 86 LEU B C 1
ATOM 2257 O O . LEU B 1 86 ? 13.43 -11.047 2.512 1 98.81 86 LEU B O 1
ATOM 2261 N N . LEU B 1 87 ? 12.461 -12.445 1.026 1 98.81 87 LEU B N 1
ATOM 2262 C CA . LEU B 1 87 ? 11.109 -12.188 1.521 1 98.81 87 LEU B CA 1
ATOM 2263 C C . LEU B 1 87 ? 10.961 -12.672 2.959 1 98.81 87 LEU B C 1
ATOM 2265 O O . LEU B 1 87 ? 10.344 -11.992 3.783 1 98.81 87 LEU B O 1
ATOM 2269 N N . GLU B 1 88 ? 11.547 -13.82 3.305 1 98.81 88 GLU B N 1
ATOM 2270 C CA . GLU B 1 88 ? 11.5 -14.344 4.664 1 98.81 88 GLU B CA 1
ATOM 2271 C C . GLU B 1 88 ? 12.242 -13.43 5.637 1 98.81 88 GLU B C 1
ATOM 2273 O O . GLU B 1 88 ? 11.828 -13.273 6.789 1 98.81 88 GLU B O 1
ATOM 2278 N N . SER B 1 89 ? 13.344 -12.906 5.227 1 98.62 89 SER B N 1
ATOM 2279 C CA . SER B 1 89 ? 14.062 -11.938 6.051 1 98.62 89 SER B CA 1
ATOM 2280 C C . SER B 1 89 ? 13.211 -10.688 6.297 1 98.62 89 SER B C 1
ATOM 2282 O O . SER B 1 89 ? 13.242 -10.125 7.391 1 98.62 89 SER B O 1
ATOM 2284 N N . GLY B 1 90 ? 12.508 -10.234 5.199 1 98.12 90 GLY B N 1
ATOM 2285 C CA . GLY B 1 90 ? 11.586 -9.125 5.363 1 98.12 90 GLY B CA 1
ATOM 2286 C C . GLY B 1 90 ? 10.469 -9.422 6.344 1 98.12 90 GLY B C 1
ATOM 2287 O O . GLY B 1 90 ? 10.102 -8.57 7.156 1 98.12 90 GLY B O 1
ATOM 2288 N N . LEU B 1 91 ? 9.945 -10.602 6.266 1 98.69 91 LEU B N 1
ATOM 2289 C CA . LEU B 1 91 ? 8.922 -11.062 7.207 1 98.69 91 LEU B CA 1
ATOM 2290 C C . LEU B 1 91 ? 9.453 -11.031 8.641 1 98.69 91 LEU B C 1
ATOM 2292 O O . LEU B 1 91 ? 8.781 -10.523 9.539 1 98.69 91 LEU B O 1
ATOM 2296 N N . ALA B 1 92 ? 10.625 -11.531 8.875 1 98.38 92 ALA B N 1
ATOM 2297 C CA . ALA B 1 92 ? 11.234 -11.57 10.203 1 98.38 92 ALA B CA 1
ATOM 2298 C C . ALA B 1 92 ? 11.422 -10.156 10.758 1 98.38 92 ALA B C 1
ATOM 2300 O O . ALA B 1 92 ? 11.172 -9.906 11.938 1 98.38 92 ALA B O 1
ATOM 2301 N N . ARG B 1 93 ? 11.852 -9.258 9.945 1 96.69 93 ARG B N 1
ATOM 2302 C CA . ARG B 1 93 ? 12.062 -7.871 10.359 1 96.69 93 ARG B CA 1
ATOM 2303 C C . ARG B 1 93 ? 10.742 -7.211 10.742 1 96.69 93 ARG B C 1
ATOM 2305 O O . ARG B 1 93 ? 10.672 -6.488 11.734 1 96.69 93 ARG B O 1
ATOM 2312 N N . LEU B 1 94 ? 9.742 -7.41 9.906 1 97 94 LEU B N 1
ATOM 2313 C CA . LEU B 1 94 ? 8.438 -6.832 10.203 1 97 94 LEU B CA 1
ATOM 2314 C C . LEU B 1 94 ? 7.883 -7.379 11.516 1 97 94 LEU B C 1
ATOM 2316 O O . LEU B 1 94 ? 7.289 -6.641 12.305 1 97 94 LEU B O 1
ATOM 2320 N N . GLU B 1 95 ? 8.086 -8.656 11.734 1 97.31 95 GLU B N 1
ATOM 2321 C CA . GLU B 1 95 ? 7.66 -9.273 12.984 1 97.31 95 GLU B CA 1
ATOM 2322 C C . GLU B 1 95 ? 8.391 -8.672 14.18 1 97.31 95 GLU B C 1
ATOM 2324 O O . GLU B 1 95 ? 7.785 -8.406 15.219 1 97.31 95 GLU B O 1
ATOM 2329 N N . GLN B 1 96 ? 9.625 -8.469 14.023 1 96.44 96 GLN B N 1
ATOM 2330 C CA . GLN B 1 96 ? 10.445 -7.906 15.094 1 96.44 96 GLN B CA 1
ATOM 2331 C C . GLN B 1 96 ? 9.984 -6.5 15.461 1 96.44 96 GLN B C 1
ATOM 2333 O O . GLN B 1 96 ? 10.094 -6.09 16.625 1 96.44 96 GLN B O 1
ATOM 2338 N N . ASN B 1 97 ? 9.461 -5.855 14.484 1 95 97 ASN B N 1
ATOM 2339 C CA . ASN B 1 97 ? 9.008 -4.492 14.719 1 95 97 ASN B CA 1
ATOM 2340 C C . ASN B 1 97 ? 7.5 -4.441 14.977 1 95 97 ASN B C 1
ATOM 2342 O O . ASN B 1 97 ? 6.871 -3.4 14.797 1 95 97 ASN B O 1
ATOM 2346 N N . GLN B 1 98 ? 6.902 -5.645 15.25 1 95.88 98 GLN B N 1
ATOM 2347 C CA . GLN B 1 98 ? 5.492 -5.773 15.609 1 95.88 98 GLN B CA 1
ATOM 2348 C C . GLN B 1 98 ? 4.59 -5.223 14.516 1 95.88 98 GLN B C 1
ATOM 2350 O O . GLN B 1 98 ? 3.566 -4.598 14.797 1 95.88 98 GLN B O 1
ATOM 2355 N N . CYS B 1 99 ? 5.043 -5.355 13.242 1 96.19 99 CYS B N 1
ATOM 2356 C CA . CYS B 1 99 ? 4.305 -4.988 12.031 1 96.19 99 CYS B CA 1
ATOM 2357 C C . CYS B 1 99 ? 4.027 -3.49 12 1 96.19 99 CYS B C 1
ATOM 2359 O O . CYS B 1 99 ? 2.996 -3.059 11.484 1 96.19 99 CYS B O 1
ATOM 2361 N N . ALA B 1 100 ? 5.039 -2.777 12.641 1 93.25 100 ALA B N 1
ATOM 2362 C CA . ALA B 1 100 ? 4.934 -1.32 12.617 1 93.25 100 ALA B CA 1
ATOM 2363 C C . ALA B 1 100 ? 5.742 -0.733 11.461 1 93.25 100 ALA B C 1
ATOM 2365 O O . ALA B 1 100 ? 6.566 -1.424 10.859 1 93.25 100 ALA B O 1
ATOM 2366 N N . LYS B 1 101 ? 5.516 0.593 10.938 1 91.81 101 LYS B N 1
ATOM 2367 C CA . LYS B 1 101 ? 6.262 1.459 10.023 1 91.81 101 LYS B CA 1
ATOM 2368 C C . LYS B 1 101 ? 6.129 0.981 8.578 1 91.81 101 LYS B C 1
ATOM 2370 O O . LYS B 1 101 ? 6.059 1.794 7.656 1 91.81 101 LYS B O 1
ATOM 2375 N N . GLY B 1 102 ? 6.059 -0.449 8.398 1 94.44 102 GLY B N 1
ATOM 2376 C CA . GLY B 1 102 ? 5.961 -0.952 7.039 1 94.44 102 GLY B CA 1
ATOM 2377 C C . GLY B 1 102 ? 7.148 -0.578 6.176 1 94.44 102 GLY B C 1
ATOM 2378 O O . GLY B 1 102 ? 8.281 -0.518 6.66 1 94.44 102 GLY B O 1
ATOM 2379 N N . CYS B 1 103 ? 7.016 -0.46 4.906 1 97.62 103 CYS B N 1
ATOM 2380 C CA . CYS B 1 103 ? 8.031 -0.053 3.939 1 97.62 103 CYS B CA 1
ATOM 2381 C C . CYS B 1 103 ? 7.984 1.451 3.699 1 97.62 103 CYS B C 1
ATOM 2383 O O . CYS B 1 103 ? 6.977 1.976 3.217 1 97.62 103 CYS B O 1
ATOM 2385 N N . LEU B 1 104 ? 9.055 2.174 3.928 1 98.38 104 LEU B N 1
ATOM 2386 C CA . LEU B 1 104 ? 9.062 3.629 3.828 1 98.38 104 LEU B CA 1
ATOM 2387 C C . LEU B 1 104 ? 8.727 4.082 2.41 1 98.38 104 LEU B C 1
ATOM 2389 O O . LEU B 1 104 ? 7.996 5.055 2.221 1 98.38 104 LEU B O 1
ATOM 2393 N N . ILE B 1 105 ? 9.273 3.406 1.445 1 98.81 105 ILE B N 1
ATOM 2394 C CA . ILE B 1 105 ? 9.055 3.785 0.054 1 98.81 105 ILE B CA 1
ATOM 2395 C C . ILE B 1 105 ? 7.574 3.615 -0.295 1 98.81 105 ILE B C 1
ATOM 2397 O O . ILE B 1 105 ? 6.973 4.492 -0.918 1 98.81 105 ILE B O 1
ATOM 2401 N N . GLY B 1 106 ? 6.984 2.436 0.112 1 98.56 106 GLY B N 1
ATOM 2402 C CA . GLY B 1 106 ? 5.559 2.242 -0.08 1 98.56 106 GLY B CA 1
ATOM 2403 C C . GLY B 1 106 ? 4.711 3.262 0.658 1 98.56 106 GLY B C 1
ATOM 2404 O O . GLY B 1 106 ? 3.74 3.787 0.107 1 98.56 106 GLY B O 1
ATOM 2405 N N . ASN B 1 107 ? 5.09 3.604 1.9 1 98.06 107 ASN B N 1
ATOM 2406 C CA . ASN B 1 107 ? 4.391 4.609 2.693 1 98.06 107 ASN B CA 1
ATOM 2407 C C . ASN B 1 107 ? 4.379 5.965 1.996 1 98.06 107 ASN B C 1
ATOM 2409 O O . ASN B 1 107 ? 3.326 6.59 1.857 1 98.06 107 ASN B O 1
ATOM 2413 N N . LEU B 1 108 ? 5.566 6.398 1.558 1 98.31 108 LEU B N 1
ATOM 2414 C CA . LEU B 1 108 ? 5.703 7.723 0.96 1 98.31 108 LEU B CA 1
ATOM 2415 C C . LEU B 1 108 ? 5.066 7.762 -0.426 1 98.31 108 LEU B C 1
ATOM 2417 O O . LEU B 1 108 ? 4.52 8.789 -0.835 1 98.31 108 LEU B O 1
ATOM 2421 N N . GLY B 1 109 ? 5.203 6.586 -1.165 1 98.25 109 GLY B N 1
ATOM 2422 C CA . GLY B 1 109 ? 4.484 6.496 -2.428 1 98.25 109 GLY B CA 1
ATOM 2423 C C . GLY B 1 109 ? 2.992 6.711 -2.281 1 98.25 109 GLY B C 1
ATOM 2424 O O . GLY B 1 109 ? 2.383 7.434 -3.072 1 98.25 109 GLY B O 1
ATOM 2425 N N . GLN B 1 110 ? 2.438 6.07 -1.253 1 97.56 110 GLN B N 1
ATOM 2426 C CA . GLN B 1 110 ? 1.013 6.219 -0.97 1 97.56 110 GLN B CA 1
ATOM 2427 C C . GLN B 1 110 ? 0.681 7.645 -0.541 1 97.56 110 GLN B C 1
ATOM 2429 O O . GLN B 1 110 ? -0.333 8.203 -0.961 1 97.56 110 GLN B O 1
ATOM 2434 N N . GLU B 1 111 ? 1.48 8.266 0.218 1 96.62 111 GLU B N 1
ATOM 2435 C CA . GLU B 1 111 ? 1.232 9.562 0.841 1 96.62 111 GLU B CA 1
ATOM 2436 C C . GLU B 1 111 ? 1.47 10.695 -0.145 1 96.62 111 GLU B C 1
ATOM 2438 O O . GLU B 1 111 ? 0.715 11.672 -0.168 1 96.62 111 GLU B O 1
ATOM 2443 N N . LEU B 1 112 ? 2.494 10.57 -1.079 1 97.06 112 LEU B N 1
ATOM 2444 C CA . LEU B 1 112 ? 3.018 11.797 -1.683 1 97.06 112 LEU B CA 1
ATOM 2445 C C . LEU B 1 112 ? 2.902 11.742 -3.203 1 97.06 112 LEU B C 1
ATOM 2447 O O . LEU B 1 112 ? 3.105 12.75 -3.879 1 97.06 112 LEU B O 1
ATOM 2451 N N . ALA B 1 113 ? 2.559 10.586 -3.734 1 97.12 113 ALA B N 1
ATOM 2452 C CA . ALA B 1 113 ? 2.609 10.422 -5.184 1 97.12 113 ALA B CA 1
ATOM 2453 C C . ALA B 1 113 ? 1.755 11.469 -5.887 1 97.12 113 ALA B C 1
ATOM 2455 O O . ALA B 1 113 ? 2.154 12.016 -6.922 1 97.12 113 ALA B O 1
ATOM 2456 N N . ASP B 1 114 ? 0.611 11.82 -5.305 1 94.94 114 ASP B N 1
ATOM 2457 C CA . ASP B 1 114 ? -0.301 12.758 -5.949 1 94.94 114 ASP B CA 1
ATOM 2458 C C . ASP B 1 114 ? -0.04 14.188 -5.477 1 94.94 114 ASP B C 1
ATOM 2460 O O . ASP B 1 114 ? -0.658 15.133 -5.969 1 94.94 114 ASP B O 1
ATOM 2464 N N . GLN B 1 115 ? 0.869 14.344 -4.543 1 95 115 GLN B N 1
ATOM 2465 C CA . GLN B 1 115 ? 1.038 15.648 -3.904 1 95 115 GLN B CA 1
ATOM 2466 C C . GLN B 1 115 ? 2.295 16.344 -4.41 1 95 115 GLN B C 1
ATOM 2468 O O . GLN B 1 115 ? 2.371 17.578 -4.402 1 95 115 GLN B O 1
ATOM 2473 N N . ASN B 1 116 ? 3.271 15.57 -4.793 1 96.81 116 ASN B N 1
ATOM 2474 C CA . ASN B 1 116 ? 4.594 16.125 -5.082 1 96.81 116 ASN B CA 1
ATOM 2475 C C . ASN B 1 116 ? 5.301 15.328 -6.18 1 96.81 116 ASN B C 1
ATOM 2477 O O . ASN B 1 116 ? 5.777 14.219 -5.945 1 96.81 116 ASN B O 1
ATOM 2481 N N . GLU B 1 117 ? 5.457 15.922 -7.34 1 97.56 117 GLU B N 1
ATOM 2482 C CA . GLU B 1 117 ? 5.988 15.242 -8.516 1 97.56 117 GLU B CA 1
ATOM 2483 C C . GLU B 1 117 ? 7.445 14.844 -8.32 1 97.56 117 GLU B C 1
ATOM 2485 O O . GLU B 1 117 ? 7.887 13.805 -8.812 1 97.56 117 GLU B O 1
ATOM 2490 N N . ARG B 1 118 ? 8.141 15.648 -7.648 1 98.06 118 ARG B N 1
ATOM 2491 C CA . ARG B 1 118 ? 9.547 15.32 -7.406 1 98.06 118 ARG B CA 1
ATOM 2492 C C . ARG B 1 118 ? 9.68 14.094 -6.516 1 98.06 118 ARG B C 1
ATOM 2494 O O . ARG B 1 118 ? 10.484 13.203 -6.793 1 98.06 118 ARG B O 1
ATOM 2501 N N . PHE B 1 119 ? 8.938 14.062 -5.449 1 98.44 119 PHE B N 1
ATOM 2502 C CA . PHE B 1 119 ? 8.898 12.875 -4.605 1 98.44 119 PHE B CA 1
ATOM 2503 C C . PHE B 1 119 ? 8.43 11.656 -5.398 1 98.44 119 PHE B C 1
ATOM 2505 O O . PHE B 1 119 ? 9.062 10.602 -5.355 1 98.44 119 PHE B O 1
ATOM 2512 N N . ARG B 1 120 ? 7.348 11.82 -6.113 1 98.31 120 ARG B N 1
ATOM 2513 C CA . ARG B 1 120 ? 6.801 10.711 -6.895 1 98.31 120 ARG B CA 1
ATOM 2514 C C . ARG B 1 120 ? 7.855 10.125 -7.824 1 98.31 120 ARG B C 1
ATOM 2516 O O . ARG B 1 120 ? 8.023 8.898 -7.891 1 98.31 120 ARG B O 1
ATOM 2523 N N . ALA B 1 121 ? 8.539 10.953 -8.539 1 98.75 121 ALA B N 1
ATOM 2524 C CA . ALA B 1 121 ? 9.539 10.516 -9.516 1 98.75 121 ALA B CA 1
ATOM 2525 C C . ALA B 1 121 ? 10.664 9.742 -8.828 1 98.75 121 ALA B C 1
ATOM 2527 O O . ALA B 1 121 ? 11.102 8.703 -9.328 1 98.75 121 ALA B O 1
ATOM 2528 N N . ARG B 1 122 ? 11.102 10.25 -7.703 1 98.81 122 ARG B N 1
ATOM 2529 C CA . ARG B 1 122 ? 12.188 9.57 -6.992 1 98.81 122 ARG B CA 1
ATOM 2530 C C . ARG B 1 122 ? 11.727 8.227 -6.445 1 98.81 122 ARG B C 1
ATOM 2532 O O . ARG B 1 122 ? 12.461 7.238 -6.512 1 98.81 122 ARG B O 1
ATOM 2539 N N . LEU B 1 123 ? 10.562 8.164 -5.891 1 98.88 123 LEU B N 1
ATOM 2540 C CA . LEU B 1 123 ? 9.984 6.922 -5.383 1 98.88 123 LEU B CA 1
ATOM 2541 C C . LEU B 1 123 ? 9.82 5.906 -6.508 1 98.88 123 LEU B C 1
ATOM 2543 O O . LEU B 1 123 ? 10.102 4.719 -6.32 1 98.88 123 LEU B O 1
ATOM 2547 N N . GLU B 1 124 ? 9.398 6.383 -7.672 1 98.88 124 GLU B N 1
ATOM 2548 C CA . GLU B 1 124 ? 9.266 5.508 -8.836 1 98.88 124 GLU B CA 1
ATOM 2549 C C . GLU B 1 124 ? 10.617 4.926 -9.242 1 98.88 124 GLU B C 1
ATOM 2551 O O . GLU B 1 124 ? 10.703 3.75 -9.609 1 98.88 124 GLU B O 1
ATOM 2556 N N . GLU B 1 125 ? 11.609 5.723 -9.188 1 98.88 125 GLU B N 1
ATOM 2557 C CA . GLU B 1 125 ? 12.945 5.242 -9.508 1 98.88 125 GLU B CA 1
ATOM 2558 C C . GLU B 1 125 ? 13.375 4.129 -8.555 1 98.88 125 GLU B C 1
ATOM 2560 O O . GLU B 1 125 ? 14 3.154 -8.977 1 98.88 125 GLU B O 1
ATOM 2565 N N . VAL B 1 126 ? 13.07 4.285 -7.316 1 98.88 126 VAL B N 1
ATOM 2566 C CA . VAL B 1 126 ? 13.445 3.289 -6.32 1 98.88 126 VAL B CA 1
ATOM 2567 C C . VAL B 1 126 ? 12.703 1.981 -6.594 1 98.88 126 VAL B C 1
ATOM 2569 O O . VAL B 1 126 ? 13.32 0.92 -6.699 1 98.88 126 VAL B O 1
ATOM 2572 N N . PHE B 1 127 ? 11.391 2.025 -6.773 1 98.88 127 PHE B N 1
ATOM 2573 C CA . PHE B 1 127 ? 10.602 0.835 -7.074 1 98.88 127 PHE B CA 1
ATOM 2574 C C . PHE B 1 127 ? 11.094 0.174 -8.359 1 98.88 127 PHE B C 1
ATOM 2576 O O . PHE B 1 127 ? 11.203 -1.052 -8.43 1 98.88 127 PHE B O 1
ATOM 2583 N N . THR B 1 128 ? 11.383 1.009 -9.352 1 98.81 128 THR B N 1
ATOM 2584 C CA . THR B 1 128 ? 11.852 0.492 -10.633 1 98.81 128 THR B CA 1
ATOM 2585 C C . THR B 1 128 ? 13.164 -0.263 -10.461 1 98.81 128 THR B C 1
ATOM 2587 O O . THR B 1 128 ? 13.352 -1.332 -11.047 1 98.81 128 THR B O 1
ATOM 2590 N N . SER B 1 129 ? 14.008 0.305 -9.688 1 98.75 129 SER B N 1
ATOM 2591 C CA . SER B 1 129 ? 15.281 -0.35 -9.43 1 98.75 129 SER B CA 1
ATOM 2592 C C . SER B 1 129 ? 15.086 -1.686 -8.719 1 98.75 129 SER B C 1
ATOM 2594 O O . SER B 1 129 ? 15.75 -2.672 -9.047 1 98.75 129 SER B O 1
ATOM 2596 N N . TRP B 1 130 ? 14.219 -1.762 -7.695 1 98.81 130 TRP B N 1
ATOM 2597 C CA . TRP B 1 130 ? 13.93 -3.008 -6.992 1 98.81 130 TRP B CA 1
ATOM 2598 C C . TRP B 1 130 ? 13.344 -4.047 -7.945 1 98.81 130 TRP B C 1
ATOM 2600 O O . TRP B 1 130 ? 13.766 -5.207 -7.938 1 98.81 130 TRP B O 1
ATOM 2610 N N . LYS B 1 131 ? 12.445 -3.6 -8.758 1 98.81 131 LYS B N 1
ATOM 2611 C CA . LYS B 1 131 ? 11.828 -4.5 -9.727 1 98.81 131 LYS B CA 1
ATOM 2612 C C . LYS B 1 131 ? 12.875 -5.098 -10.664 1 98.81 131 LYS B C 1
ATOM 2614 O O . LYS B 1 131 ? 12.836 -6.293 -10.969 1 98.81 131 LYS B O 1
ATOM 2619 N N . LYS B 1 132 ? 13.758 -4.266 -11.148 1 98.81 132 LYS B N 1
ATOM 2620 C CA . LYS B 1 132 ? 14.805 -4.723 -12.047 1 98.81 132 LYS B CA 1
ATOM 2621 C C . LYS B 1 132 ? 15.672 -5.797 -11.391 1 98.81 132 LYS B C 1
ATOM 2623 O O . LYS B 1 132 ? 16.062 -6.766 -12.039 1 98.81 132 LYS B O 1
ATOM 2628 N N . ARG B 1 133 ? 15.969 -5.641 -10.188 1 98.75 133 ARG B N 1
ATOM 2629 C CA . ARG B 1 133 ? 16.797 -6.598 -9.461 1 98.75 133 ARG B CA 1
ATOM 2630 C C . ARG B 1 133 ? 16.047 -7.91 -9.242 1 98.75 133 ARG B C 1
ATOM 2632 O O . ARG B 1 133 ? 16.641 -8.992 -9.383 1 98.75 133 ARG B O 1
ATOM 2639 N N . TYR B 1 134 ? 14.719 -7.816 -8.867 1 98.81 134 TYR B N 1
ATOM 2640 C CA . TYR B 1 134 ? 13.891 -9.016 -8.805 1 98.81 134 TYR B CA 1
ATOM 2641 C C . TYR B 1 134 ? 13.891 -9.742 -10.148 1 98.81 134 TYR B C 1
ATOM 2643 O O . TYR B 1 134 ? 14.07 -10.961 -10.195 1 98.81 134 TYR B O 1
ATOM 2651 N N . ALA B 1 135 ? 13.711 -8.969 -11.234 1 98.81 135 ALA B N 1
ATOM 2652 C CA . ALA B 1 135 ? 13.617 -9.539 -12.578 1 98.81 135 ALA B CA 1
ATOM 2653 C C . ALA B 1 135 ? 14.914 -10.25 -12.969 1 98.81 135 ALA B C 1
ATOM 2655 O O . ALA B 1 135 ? 14.891 -11.312 -13.594 1 98.81 135 ALA B O 1
ATOM 2656 N N . ALA B 1 136 ? 16.016 -9.641 -12.633 1 98.75 136 ALA B N 1
ATOM 2657 C CA . ALA B 1 136 ? 17.312 -10.258 -12.93 1 98.75 136 ALA B CA 1
ATOM 2658 C C . ALA B 1 136 ? 17.453 -11.609 -12.242 1 98.75 136 ALA B C 1
ATOM 2660 O O . ALA B 1 136 ? 17.891 -12.586 -12.852 1 98.75 136 ALA B O 1
ATOM 2661 N N . CYS B 1 137 ? 17.047 -11.672 -11 1 98.56 137 CYS B N 1
ATOM 2662 C CA . CYS B 1 137 ? 17.094 -12.922 -10.25 1 98.56 137 CYS B CA 1
ATOM 2663 C C . CYS B 1 137 ? 16.156 -13.961 -10.859 1 98.56 137 CYS B C 1
ATOM 2665 O O . CYS B 1 137 ? 16.516 -15.133 -10.977 1 98.56 137 CYS B O 1
ATOM 2667 N N . LEU B 1 138 ? 15 -13.547 -11.312 1 98.44 138 LEU B N 1
ATOM 2668 C CA . LEU B 1 138 ? 14.023 -14.445 -11.914 1 98.44 138 LEU B CA 1
ATOM 2669 C C . LEU B 1 138 ? 14.516 -14.953 -13.266 1 98.44 138 LEU B C 1
ATOM 2671 O O . LEU B 1 138 ? 14.234 -16.094 -13.641 1 98.44 138 LEU B O 1
ATOM 2675 N N . ARG B 1 139 ? 15.219 -14.125 -14.008 1 98.38 139 ARG B N 1
ATOM 2676 C CA . ARG B 1 139 ? 15.828 -14.586 -15.258 1 98.38 139 ARG B CA 1
ATOM 2677 C C . ARG B 1 139 ? 16.844 -15.688 -15 1 98.38 139 ARG B C 1
ATOM 2679 O O . ARG B 1 139 ? 16.922 -16.656 -15.766 1 98.38 139 ARG B O 1
ATOM 2686 N N . GLU B 1 140 ? 17.609 -15.508 -13.961 1 98.19 140 GLU B N 1
ATOM 2687 C CA . GLU B 1 140 ? 18.547 -16.562 -13.578 1 98.19 140 GLU B CA 1
ATOM 2688 C C . GLU B 1 140 ? 17.797 -17.844 -13.203 1 98.19 140 GLU B C 1
ATOM 2690 O O . GLU B 1 140 ? 18.25 -18.953 -13.516 1 98.19 140 GLU B O 1
ATOM 2695 N N . ALA B 1 141 ? 16.719 -17.672 -12.508 1 97.81 141 ALA B N 1
ATOM 2696 C CA . ALA B 1 141 ? 15.898 -18.844 -12.156 1 97.81 141 ALA B CA 1
ATOM 2697 C C . ALA B 1 141 ? 15.406 -19.562 -13.398 1 97.81 141 ALA B C 1
ATOM 2699 O O . ALA B 1 141 ? 15.367 -20.797 -13.43 1 97.81 141 ALA B O 1
ATOM 2700 N N . GLN B 1 142 ? 15.031 -18.844 -14.43 1 97.12 142 GLN B N 1
ATOM 2701 C CA . GLN B 1 142 ? 14.602 -19.453 -15.688 1 97.12 142 GLN B CA 1
ATOM 2702 C C . GLN B 1 142 ? 15.75 -20.188 -16.359 1 97.12 142 GLN B C 1
ATOM 2704 O O . GLN B 1 142 ? 15.57 -21.312 -16.844 1 97.12 142 GLN B O 1
ATOM 2709 N N . ARG B 1 143 ? 16.875 -19.578 -16.344 1 96.69 143 ARG B N 1
ATOM 2710 C CA . ARG B 1 143 ? 18.047 -20.219 -16.938 1 96.69 143 ARG B CA 1
ATOM 2711 C C . ARG B 1 143 ? 18.391 -21.516 -16.219 1 96.69 143 ARG B C 1
ATOM 2713 O O . ARG B 1 143 ? 18.859 -22.469 -16.844 1 96.69 143 ARG B O 1
ATOM 2720 N N . ALA B 1 144 ? 18.172 -21.562 -14.969 1 95.56 144 ALA B N 1
ATOM 2721 C CA . ALA B 1 144 ? 18.484 -22.734 -14.148 1 95.56 144 ALA B CA 1
ATOM 2722 C C . ALA B 1 144 ? 17.375 -23.766 -14.219 1 95.56 144 ALA B C 1
ATOM 2724 O O . ALA B 1 144 ? 17.453 -24.828 -13.594 1 95.56 144 ALA B O 1
ATOM 2725 N N . GLY B 1 145 ? 16.266 -23.469 -14.875 1 95.12 145 GLY B N 1
ATOM 2726 C CA . GLY B 1 145 ? 15.156 -24.391 -15.039 1 95.12 145 GLY B CA 1
ATOM 2727 C C . GLY B 1 145 ? 14.227 -24.422 -13.836 1 95.12 145 GLY B C 1
ATOM 2728 O O . GLY B 1 145 ? 13.414 -25.344 -13.703 1 95.12 145 GLY B O 1
ATOM 2729 N N . GLU B 1 146 ? 14.289 -23.391 -12.922 1 95 146 GLU B N 1
ATOM 2730 C CA . GLU B 1 146 ? 13.492 -23.344 -11.703 1 95 146 GLU B CA 1
ATOM 2731 C C . GLU B 1 146 ? 12.141 -22.688 -11.945 1 95 146 GLU B C 1
ATOM 2733 O O . GLU B 1 146 ? 11.195 -22.875 -11.18 1 95 146 GLU B O 1
ATOM 2738 N N . LEU B 1 147 ? 12.102 -21.859 -12.961 1 95.12 147 LEU B N 1
ATOM 2739 C CA . LEU B 1 147 ? 10.922 -21.062 -13.266 1 95.12 147 LEU B CA 1
ATOM 2740 C C . LEU B 1 147 ? 10.445 -21.312 -14.695 1 95.12 147 LEU B C 1
ATOM 2742 O O . LEU B 1 147 ? 11.266 -21.422 -15.609 1 95.12 147 LEU B O 1
ATOM 2746 N N . ALA B 1 148 ? 9.117 -21.359 -14.859 1 93.88 148 ALA B N 1
ATOM 2747 C CA . ALA B 1 148 ? 8.531 -21.625 -16.172 1 93.88 148 ALA B CA 1
ATOM 2748 C C . ALA B 1 148 ? 9.055 -20.641 -17.203 1 93.88 148 ALA B C 1
ATOM 2750 O O . ALA B 1 148 ? 9.016 -19.422 -17 1 93.88 148 ALA B O 1
ATOM 2751 N N . PRO B 1 149 ? 9.492 -21.141 -18.391 1 94.19 149 PRO B N 1
ATOM 2752 C CA . PRO B 1 149 ? 10.094 -20.266 -19.391 1 94.19 149 PRO B CA 1
ATOM 2753 C C . PRO B 1 149 ? 9.078 -19.328 -20.031 1 94.19 149 PRO B C 1
ATOM 2755 O O . PRO B 1 149 ? 9.461 -18.328 -20.641 1 94.19 149 PRO B O 1
ATOM 2758 N N . GLU B 1 150 ? 7.809 -19.562 -19.875 1 93.62 150 GLU B N 1
ATOM 2759 C CA . GLU B 1 150 ? 6.789 -18.766 -20.547 1 93.62 150 GLU B CA 1
ATOM 2760 C C . GLU B 1 150 ? 6.469 -17.5 -19.766 1 93.62 150 GLU B C 1
ATOM 2762 O O . GLU B 1 150 ? 5.828 -16.578 -20.281 1 93.62 150 GLU B O 1
ATOM 2767 N N . LEU B 1 151 ? 6.891 -17.531 -18.469 1 95.56 151 LEU B N 1
ATOM 2768 C CA . LEU B 1 151 ? 6.633 -16.344 -17.656 1 95.56 151 LEU B CA 1
ATOM 2769 C C . LEU B 1 151 ? 7.613 -15.227 -17.984 1 95.56 151 LEU B C 1
ATOM 2771 O O . LEU B 1 151 ? 8.797 -15.484 -18.219 1 95.56 151 LEU B O 1
ATOM 2775 N N . ASP B 1 152 ? 7.125 -14.031 -18.125 1 97.94 152 ASP B N 1
ATOM 2776 C CA . ASP B 1 152 ? 7.992 -12.867 -18.281 1 97.94 152 ASP B CA 1
ATOM 2777 C C . ASP B 1 152 ? 8.578 -12.43 -16.938 1 97.94 152 ASP B C 1
ATOM 2779 O O . ASP B 1 152 ? 7.855 -11.945 -16.078 1 97.94 152 ASP B O 1
ATOM 2783 N N . PRO B 1 153 ? 9.883 -12.523 -16.766 1 98.31 153 PRO B N 1
ATOM 2784 C CA . PRO B 1 153 ? 10.5 -12.219 -15.477 1 98.31 153 PRO B CA 1
ATOM 2785 C C . PRO B 1 153 ? 10.203 -10.805 -15 1 98.31 153 PRO B C 1
ATOM 2787 O O . PRO B 1 153 ? 10.047 -10.57 -13.797 1 98.31 153 PRO B O 1
ATOM 2790 N N . SER B 1 154 ? 10.117 -9.828 -15.891 1 98.69 154 SER B N 1
ATOM 2791 C CA . SER B 1 154 ? 9.836 -8.445 -15.508 1 98.69 154 SER B CA 1
ATOM 2792 C C . SER B 1 154 ? 8.414 -8.305 -14.977 1 98.69 154 SER B C 1
ATOM 2794 O O . SER B 1 154 ? 8.18 -7.59 -14 1 98.69 154 SER B O 1
ATOM 2796 N N . VAL B 1 155 ? 7.473 -8.969 -15.594 1 98.69 155 VAL B N 1
ATOM 2797 C CA . VAL B 1 155 ? 6.082 -8.922 -15.164 1 98.69 155 VAL B CA 1
ATOM 2798 C C . VAL B 1 155 ? 5.941 -9.609 -13.805 1 98.69 155 VAL B C 1
ATOM 2800 O O . VAL B 1 155 ? 5.305 -9.07 -12.891 1 98.69 155 VAL B O 1
ATOM 2803 N N . VAL B 1 156 ? 6.598 -10.742 -13.664 1 98.56 156 VAL B N 1
ATOM 2804 C CA . VAL B 1 156 ? 6.523 -11.484 -12.406 1 98.56 156 VAL B CA 1
ATOM 2805 C C . VAL B 1 156 ? 7.195 -10.688 -11.297 1 98.56 156 VAL B C 1
ATOM 2807 O O . VAL B 1 156 ? 6.711 -10.656 -10.164 1 98.56 156 VAL B O 1
ATOM 2810 N N . ALA B 1 157 ? 8.328 -10.008 -11.578 1 98.88 157 ALA B N 1
ATOM 2811 C CA . ALA B 1 157 ? 9.008 -9.172 -10.602 1 98.88 157 ALA B CA 1
ATOM 2812 C C . ALA B 1 157 ? 8.094 -8.062 -10.094 1 98.88 157 ALA B C 1
ATOM 2814 O O . ALA B 1 157 ? 8.023 -7.816 -8.883 1 98.88 157 ALA B O 1
ATOM 2815 N N . GLY B 1 158 ? 7.406 -7.379 -11.039 1 98.88 158 GLY B N 1
ATOM 2816 C CA . GLY B 1 158 ? 6.445 -6.359 -10.648 1 98.88 158 GLY B CA 1
ATOM 2817 C C . GLY B 1 158 ? 5.301 -6.906 -9.82 1 98.88 158 GLY B C 1
ATOM 2818 O O . GLY B 1 158 ? 4.852 -6.254 -8.867 1 98.88 158 GLY B O 1
ATOM 2819 N N . PHE B 1 159 ? 4.848 -8.102 -10.18 1 98.88 159 PHE B N 1
ATOM 2820 C CA . PHE B 1 159 ? 3.797 -8.789 -9.445 1 98.88 159 PHE B CA 1
ATOM 2821 C C . PHE B 1 159 ? 4.227 -9.062 -8.008 1 98.88 159 PHE B C 1
ATOM 2823 O O . PHE B 1 159 ? 3.473 -8.797 -7.07 1 98.88 159 PHE B O 1
ATOM 2830 N N . ILE B 1 160 ? 5.441 -9.539 -7.824 1 98.88 160 ILE B N 1
ATOM 2831 C CA . ILE B 1 160 ? 5.98 -9.844 -6.504 1 98.88 160 ILE B CA 1
ATOM 2832 C C . ILE B 1 160 ? 6.133 -8.555 -5.695 1 98.88 160 ILE B C 1
ATOM 2834 O O . ILE B 1 160 ? 5.734 -8.5 -4.531 1 98.88 160 ILE B O 1
ATOM 2838 N N . LEU B 1 161 ? 6.688 -7.508 -6.336 1 98.88 161 LEU B N 1
ATOM 2839 C CA . LEU B 1 161 ? 6.91 -6.23 -5.664 1 98.88 161 LEU B CA 1
ATOM 2840 C C . LEU B 1 161 ? 5.59 -5.633 -5.184 1 98.88 161 LEU B C 1
ATOM 2842 O O . LEU B 1 161 ? 5.469 -5.246 -4.02 1 98.88 161 LEU B O 1
ATOM 2846 N N . SER B 1 162 ? 4.57 -5.625 -6.02 1 98.88 162 SER B N 1
ATOM 2847 C CA . SER B 1 162 ? 3.254 -5.109 -5.664 1 98.88 162 SER B CA 1
ATOM 2848 C C . SER B 1 162 ? 2.613 -5.941 -4.559 1 98.88 162 SER B C 1
ATOM 2850 O O . SER B 1 162 ? 2.123 -5.395 -3.568 1 98.88 162 SER B O 1
ATOM 2852 N N . GLY B 1 163 ? 2.652 -7.223 -4.777 1 98.88 163 GLY B N 1
ATOM 2853 C CA . GLY B 1 163 ? 2.064 -8.102 -3.781 1 98.88 163 GLY B CA 1
ATOM 2854 C C . GLY B 1 163 ? 2.689 -7.953 -2.406 1 98.88 163 GLY B C 1
ATOM 2855 O O . GLY B 1 163 ? 1.984 -7.945 -1.396 1 98.88 163 GLY B O 1
ATOM 2856 N N . TRP B 1 164 ? 4.027 -7.852 -2.367 1 98.88 164 TRP B N 1
ATOM 2857 C CA . TRP B 1 164 ? 4.75 -7.691 -1.108 1 98.88 164 TRP B CA 1
ATOM 2858 C C . TRP B 1 164 ? 4.363 -6.387 -0.423 1 98.88 164 TRP B C 1
ATOM 2860 O O . TRP B 1 164 ? 4.047 -6.371 0.769 1 98.88 164 TRP B O 1
ATOM 2870 N N . GLU B 1 165 ? 4.344 -5.289 -1.184 1 98.88 165 GLU B N 1
ATOM 2871 C CA . GLU B 1 165 ? 3.965 -3.996 -0.621 1 98.88 165 GLU B CA 1
ATOM 2872 C C . GLU B 1 165 ? 2.537 -4.023 -0.085 1 98.88 165 GLU B C 1
ATOM 2874 O O . GLU B 1 165 ? 2.246 -3.428 0.955 1 98.88 165 GLU B O 1
ATOM 2879 N N . GLY B 1 166 ? 1.626 -4.691 -0.803 1 98.88 166 GLY B N 1
ATOM 2880 C CA . GLY B 1 166 ? 0.267 -4.836 -0.307 1 98.88 166 GLY B CA 1
ATOM 2881 C C . GLY B 1 166 ? 0.177 -5.68 0.952 1 98.88 166 GLY B C 1
ATOM 2882 O O . GLY B 1 166 ? -0.62 -5.387 1.845 1 98.88 166 GLY B O 1
ATOM 2883 N N . ALA B 1 167 ? 0.966 -6.727 1.024 1 98.94 167 ALA B N 1
ATOM 2884 C CA . ALA B 1 167 ? 0.996 -7.566 2.219 1 98.94 167 ALA B CA 1
ATOM 2885 C C . ALA B 1 167 ? 1.545 -6.797 3.418 1 98.94 167 ALA B C 1
ATOM 2887 O O . ALA B 1 167 ? 1.066 -6.965 4.543 1 98.94 167 ALA B O 1
ATOM 2888 N N . VAL B 1 168 ? 2.553 -5.98 3.197 1 98.81 168 VAL B N 1
ATOM 2889 C CA . VAL B 1 168 ? 3.115 -5.137 4.246 1 98.81 168 VAL B CA 1
ATOM 2890 C C . VAL B 1 168 ? 2.045 -4.176 4.766 1 98.81 168 VAL B C 1
ATOM 2892 O O . VAL B 1 168 ? 1.887 -4.008 5.977 1 98.81 168 VAL B O 1
ATOM 2895 N N . LEU B 1 169 ? 1.315 -3.578 3.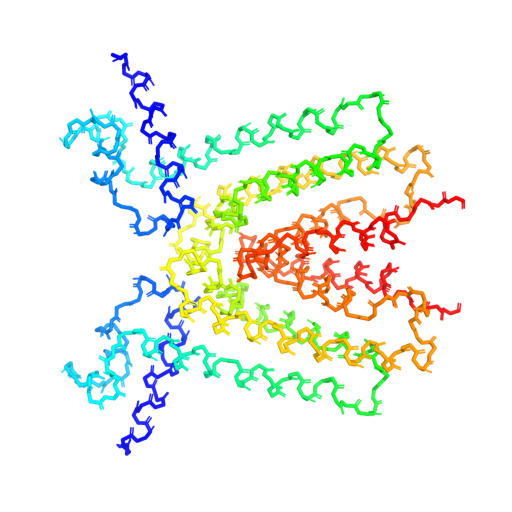873 1 98.62 169 LEU B N 1
ATOM 2896 C CA . LEU B 1 169 ? 0.219 -2.688 4.234 1 98.62 169 LEU B CA 1
ATOM 2897 C C . LEU B 1 169 ? -0.804 -3.414 5.105 1 98.62 169 LEU B C 1
ATOM 2899 O O . LEU B 1 169 ? -1.199 -2.908 6.16 1 98.62 169 LEU B O 1
ATOM 2903 N N . ARG B 1 170 ? -1.21 -4.598 4.672 1 98.81 170 ARG B N 1
ATOM 2904 C CA . ARG B 1 170 ? -2.209 -5.344 5.43 1 98.81 170 ARG B CA 1
ATOM 2905 C C . ARG B 1 170 ? -1.655 -5.785 6.781 1 98.81 170 ARG B C 1
ATOM 2907 O O . ARG B 1 170 ? -2.381 -5.812 7.777 1 98.81 170 ARG B O 1
ATOM 2914 N N . ALA B 1 171 ? -0.436 -6.152 6.781 1 98.75 171 ALA B N 1
ATOM 2915 C CA . ALA B 1 171 ? 0.189 -6.551 8.039 1 98.75 171 ALA B CA 1
ATOM 2916 C C . ALA B 1 171 ? 0.162 -5.406 9.047 1 98.75 171 ALA B C 1
ATOM 2918 O O . ALA B 1 171 ? -0.093 -5.625 10.234 1 98.75 171 ALA B O 1
ATOM 2919 N N . LYS B 1 172 ? 0.437 -4.207 8.609 1 97.94 172 LYS B N 1
ATOM 2920 C CA . LYS B 1 172 ? 0.389 -3.02 9.461 1 97.94 172 LYS B CA 1
ATOM 2921 C C . LYS B 1 172 ? -1.008 -2.811 10.039 1 97.94 172 LYS B C 1
ATOM 2923 O O . LYS B 1 172 ? -1.16 -2.555 11.234 1 97.94 172 LYS B O 1
ATOM 2928 N N . VAL B 1 173 ? -1.999 -2.939 9.211 1 98.56 173 VAL B N 1
ATOM 2929 C CA . VAL B 1 173 ? -3.379 -2.699 9.617 1 98.56 173 VAL B CA 1
ATOM 2930 C C . VAL B 1 173 ? -3.836 -3.801 10.57 1 98.56 173 VAL B C 1
ATOM 2932 O O . VAL B 1 173 ? -4.508 -3.527 11.57 1 98.56 173 VAL B O 1
ATOM 2935 N N . MET B 1 174 ? -3.42 -5.016 10.266 1 98.69 174 MET B N 1
ATOM 2936 C CA . MET B 1 174 ? -3.857 -6.164 11.055 1 98.69 174 MET B CA 1
ATOM 2937 C C . MET B 1 174 ? -3.023 -6.297 12.32 1 98.69 174 MET B C 1
ATOM 2939 O O . MET B 1 174 ? -3.383 -7.051 13.227 1 98.69 174 MET B O 1
ATOM 2943 N N . LYS B 1 175 ? -1.857 -5.652 12.367 1 97.75 175 LYS B N 1
ATOM 2944 C CA . LYS B 1 175 ? -0.855 -5.883 13.398 1 97.75 175 LYS B CA 1
ATOM 2945 C C . LYS B 1 175 ? -0.528 -7.371 13.531 1 97.75 175 LYS B C 1
ATOM 2947 O O . LYS B 1 175 ? -0.499 -7.91 14.641 1 97.75 175 LYS B O 1
ATOM 2952 N N . SER B 1 176 ? -0.322 -7.934 12.445 1 98.56 176 SER B N 1
ATOM 2953 C CA . SER B 1 176 ? -0.038 -9.359 12.336 1 98.56 176 SER B CA 1
ATOM 2954 C C . SER B 1 176 ? 0.826 -9.656 11.117 1 98.56 176 SER B C 1
ATOM 2956 O O . SER B 1 176 ? 0.636 -9.062 10.055 1 98.56 176 SER B O 1
ATOM 2958 N N . PRO B 1 177 ? 1.785 -10.57 11.219 1 98.56 177 PRO B N 1
ATOM 2959 C CA . PRO B 1 177 ? 2.619 -10.922 10.07 1 98.56 177 PRO B CA 1
ATOM 2960 C C . PRO B 1 177 ? 1.914 -11.859 9.094 1 98.56 177 PRO B C 1
ATOM 2962 O O . PRO B 1 177 ? 2.477 -12.211 8.055 1 98.56 177 PRO B O 1
ATOM 2965 N N . GLN B 1 178 ? 0.673 -12.25 9.367 1 98.69 178 GLN B N 1
ATOM 2966 C CA . GLN B 1 178 ? -0.021 -13.305 8.648 1 98.69 178 GLN B CA 1
ATOM 2967 C C . GLN B 1 178 ? -0.136 -12.969 7.16 1 98.69 178 GLN B C 1
ATOM 2969 O O . GLN B 1 178 ? 0.042 -13.844 6.309 1 98.69 178 GLN B O 1
ATOM 2974 N N . PRO B 1 179 ? -0.408 -11.719 6.762 1 98.81 179 PRO B N 1
ATOM 2975 C CA . PRO B 1 179 ? -0.484 -11.43 5.328 1 98.81 179 PRO B CA 1
ATOM 2976 C C . PRO B 1 179 ? 0.825 -11.719 4.598 1 98.81 179 PRO B C 1
ATOM 2978 O O . PRO B 1 179 ? 0.807 -12.164 3.449 1 98.81 179 PRO B O 1
ATOM 2981 N N . LEU B 1 180 ? 1.968 -11.461 5.246 1 98.88 180 LEU B N 1
ATOM 2982 C CA . LEU B 1 180 ? 3.256 -11.727 4.617 1 98.88 180 LEU B CA 1
ATOM 2983 C C . LEU B 1 180 ? 3.508 -13.227 4.52 1 98.88 180 LEU B C 1
ATOM 2985 O O . LEU B 1 180 ? 4.027 -13.711 3.514 1 98.88 180 LEU B O 1
ATOM 2989 N N . ARG B 1 181 ? 3.137 -13.945 5.57 1 98.75 181 ARG B N 1
ATOM 2990 C CA . ARG B 1 181 ? 3.273 -15.398 5.543 1 98.75 181 ARG B CA 1
ATOM 2991 C C . ARG B 1 181 ? 2.441 -16.016 4.422 1 98.75 181 ARG B C 1
ATOM 2993 O O . ARG B 1 181 ? 2.93 -16.859 3.668 1 98.75 181 ARG B O 1
ATOM 3000 N N . ASP B 1 182 ? 1.175 -15.57 4.355 1 98.56 182 ASP B N 1
ATOM 3001 C CA . ASP B 1 182 ? 0.286 -16.047 3.301 1 98.56 182 ASP B CA 1
ATOM 3002 C C . ASP B 1 182 ? 0.838 -15.695 1.92 1 98.56 182 ASP B C 1
ATOM 3004 O O . ASP B 1 182 ? 0.73 -16.484 0.983 1 98.56 182 ASP B O 1
ATOM 3008 N N . PHE B 1 183 ? 1.408 -14.531 1.786 1 98.81 183 PHE B N 1
ATOM 3009 C CA . PHE B 1 183 ? 1.94 -14.086 0.505 1 98.81 183 PHE B CA 1
ATOM 3010 C C . PHE B 1 183 ? 3.088 -14.977 0.051 1 98.81 183 PHE B C 1
ATOM 3012 O O . PHE B 1 183 ? 3.088 -15.469 -1.078 1 98.81 183 PHE B O 1
ATOM 3019 N N . ILE B 1 184 ? 4.031 -15.18 0.962 1 98.69 184 ILE B N 1
ATOM 3020 C CA . ILE B 1 184 ? 5.203 -15.977 0.634 1 98.69 184 ILE B CA 1
ATOM 3021 C C . ILE B 1 184 ? 4.77 -17.406 0.285 1 98.69 184 ILE B C 1
ATOM 3023 O O . ILE B 1 184 ? 5.164 -17.938 -0.752 1 98.69 184 ILE B O 1
ATOM 3027 N N . ALA B 1 185 ? 3.928 -17.984 1.089 1 97.62 185 ALA B N 1
ATOM 3028 C CA . ALA B 1 185 ? 3.502 -19.359 0.885 1 97.62 185 ALA B CA 1
ATOM 3029 C C . ALA B 1 185 ? 2.768 -19.516 -0.443 1 97.62 185 ALA B C 1
ATOM 3031 O O . ALA B 1 185 ? 3.057 -20.438 -1.214 1 97.62 185 ALA B O 1
ATOM 3032 N N . THR B 1 186 ? 1.835 -18.641 -0.709 1 97.62 186 THR B N 1
ATOM 3033 C CA . THR B 1 186 ? 1.043 -18.734 -1.932 1 97.62 186 THR B CA 1
ATOM 3034 C C . THR B 1 186 ? 1.912 -18.469 -3.158 1 97.62 186 THR B C 1
ATOM 3036 O O . THR B 1 186 ? 1.802 -19.172 -4.164 1 97.62 186 THR B O 1
ATOM 3039 N N . LEU B 1 187 ? 2.785 -17.453 -3.08 1 98.25 187 LEU B N 1
ATOM 3040 C CA . LEU B 1 187 ? 3.674 -17.094 -4.18 1 98.25 187 LEU B CA 1
ATOM 3041 C C . LEU B 1 187 ? 4.5 -18.297 -4.625 1 98.25 187 LEU B C 1
ATOM 3043 O O . LEU B 1 187 ? 4.52 -18.641 -5.812 1 98.25 187 LEU B O 1
ATOM 3047 N N . PHE B 1 188 ? 5.109 -19.047 -3.723 1 96.94 188 PHE B N 1
ATOM 3048 C CA . PHE B 1 188 ? 6.027 -20.125 -4.062 1 96.94 188 PHE B CA 1
ATOM 3049 C C . PHE B 1 188 ? 5.262 -21.406 -4.359 1 96.94 188 PHE B C 1
ATOM 3051 O O . PHE B 1 188 ? 5.77 -22.297 -5.051 1 96.94 188 PHE B O 1
ATOM 3058 N N . ALA B 1 189 ? 3.998 -21.516 -3.918 1 94.19 189 ALA B N 1
ATOM 3059 C CA . ALA B 1 189 ? 3.18 -22.688 -4.211 1 94.19 189 ALA B CA 1
ATOM 3060 C C . ALA B 1 189 ? 2.516 -22.578 -5.578 1 94.19 189 ALA B C 1
ATOM 3062 O O . ALA B 1 189 ? 2.096 -23.578 -6.164 1 94.19 189 ALA B O 1
ATOM 3063 N N . THR B 1 190 ? 2.4 -21.359 -6.117 1 94.44 190 THR B N 1
ATOM 3064 C CA . THR B 1 190 ? 1.598 -21.188 -7.324 1 94.44 190 THR B CA 1
ATOM 3065 C C . THR B 1 190 ? 2.406 -20.5 -8.422 1 94.44 190 THR B C 1
ATOM 3067 O O . THR B 1 190 ? 2.852 -21.141 -9.367 1 94.44 190 THR B O 1
ATOM 3070 N N . VAL B 1 191 ? 2.871 -19.281 -8.203 1 95.62 191 VAL B N 1
ATOM 3071 C CA . VAL B 1 191 ? 3.51 -18.469 -9.234 1 95.62 191 VAL B CA 1
ATOM 3072 C C . VAL B 1 191 ? 4.918 -19 -9.508 1 95.62 191 VAL B C 1
ATOM 3074 O O . VAL B 1 191 ? 5.305 -19.172 -10.664 1 95.62 191 VAL B O 1
ATOM 3077 N N . LEU B 1 192 ? 5.613 -19.266 -8.414 1 95.12 192 LEU B N 1
ATOM 3078 C CA . LEU B 1 192 ? 7.016 -19.656 -8.539 1 95.12 192 LEU B CA 1
ATOM 3079 C C . LEU B 1 192 ? 7.195 -21.141 -8.328 1 95.12 192 LEU B C 1
ATOM 3081 O O . LEU B 1 192 ? 8.242 -21.594 -7.844 1 95.12 192 LEU B O 1
ATOM 3085 N N . ARG B 1 193 ? 6.105 -21.828 -8.617 1 84 193 ARG B N 1
ATOM 3086 C CA . ARG B 1 193 ? 6.184 -23.281 -8.445 1 84 193 ARG B CA 1
ATOM 3087 C C . ARG B 1 193 ? 7.379 -23.859 -9.203 1 84 193 ARG B C 1
ATOM 3089 O O . ARG B 1 193 ? 7.625 -23.5 -10.352 1 84 193 ARG B O 1
ATOM 3096 N N . GLU B 1 194 ? 8.125 -24.453 -8.359 1 65 194 GLU B N 1
ATOM 3097 C CA . GLU B 1 194 ? 9.266 -25.156 -8.953 1 65 194 GLU B CA 1
ATOM 3098 C C . GLU B 1 194 ? 8.805 -26.188 -9.984 1 65 194 GLU B C 1
ATOM 3100 O O . GLU B 1 194 ? 7.816 -26.891 -9.766 1 65 194 GLU B O 1
ATOM 3105 N N . GLN B 1 195 ? 8.773 -25.797 -11.234 1 58.31 195 GLN B N 1
ATOM 3106 C CA . GLN B 1 195 ? 8.523 -26.875 -12.203 1 58.31 195 GLN B CA 1
ATOM 3107 C C . GLN B 1 195 ? 9.438 -28.062 -11.953 1 58.31 195 GLN B C 1
ATOM 3109 O O . GLN B 1 195 ? 10.664 -27.922 -11.914 1 58.31 195 GLN B O 1
ATOM 3114 N N . VAL B 1 196 ? 8.977 -28.969 -10.93 1 44.94 196 VAL B N 1
ATOM 3115 C CA . VAL B 1 196 ? 9.641 -30.266 -10.984 1 44.94 196 VAL B CA 1
ATOM 3116 C C . VAL B 1 196 ? 9.25 -31 -12.266 1 44.94 196 VAL B C 1
ATOM 3118 O O . VAL B 1 196 ? 8.109 -30.891 -12.719 1 44.94 196 VAL B O 1
#

Sequence (392 aa):
MDKNETRATIIRIGTDLIGRQGFNATGIDAVLREAGVPKGSFYYYFRSKEEFGLAVIDHFAERYDQRLDTFLNDDEVTPLNRLRNLLESGLARLEQNQCAKGCLIGNLGQELADQNERFRARLEEVFTSWKKRYAACLREAQRAGELAPELDPSVVAGFILSGWEGAVLRAKVMKSPQPLRDFIATLFATVLREQVMDKNETRATIIRIGTDLIGRQGFNATGIDAVLREAGVPKGSFYYYFRSKEEFGLAVIDHFAERYDQRLDTFLNDDEVTPLNRLRNLLESGLARLEQNQCAKGCLIGNLGQELADQNERFRARLEEVFTSWKKRYAACLREAQRAGELAPELDPSVVAGFILSGWEGAVLRAKVMKSPQPLRDFIATLFATVLREQV

pLDDT: mean 96.07, std 6.32, range [44.66, 98.94]

Solvent-accessible surface area (backbone atoms only — not comparable to full-atom values): 20115 Å² total; per-residue (Å²): 123,56,70,67,53,49,49,51,44,42,36,55,47,36,41,53,49,28,35,54,54,34,65,89,71,50,49,70,66,60,39,30,57,75,58,72,41,66,85,81,49,60,60,79,74,30,92,39,72,64,54,47,51,51,49,26,49,49,54,52,49,53,56,48,49,52,51,47,50,59,33,63,64,38,84,90,45,57,44,63,54,17,53,49,51,43,53,51,50,50,48,52,51,34,50,75,51,62,23,50,58,58,51,55,64,61,46,47,31,62,61,30,25,82,72,33,66,68,58,14,52,54,48,35,52,51,52,49,52,53,29,52,53,44,15,54,32,43,46,51,15,34,76,72,55,42,33,65,80,85,58,53,36,61,51,51,19,46,38,51,53,18,25,50,50,12,13,39,41,48,10,33,30,63,57,34,62,57,45,45,53,41,38,53,54,49,40,48,68,37,67,51,28,60,60,122,125,54,71,68,53,48,50,52,44,41,36,55,48,36,42,54,50,29,34,57,55,33,66,89,70,48,50,68,66,61,38,30,57,76,57,72,43,66,85,80,49,59,59,78,74,28,92,39,72,65,56,46,51,52,49,27,50,50,54,53,50,52,56,49,49,53,51,48,50,59,31,63,64,37,84,88,44,58,44,63,54,17,52,49,50,43,53,51,51,50,46,52,51,34,52,75,50,62,23,49,57,60,51,56,63,60,48,46,31,62,62,31,26,83,72,34,66,68,60,15,53,53,47,36,51,52,53,50,52,52,30,51,53,45,14,53,32,43,46,50,15,34,74,72,54,40,32,66,82,87,59,55,36,59,52,51,20,45,38,51,53,18,26,49,52,12,13,40,42,48,10,31,30,62,57,34,61,58,45,44,52,42,36,54,54,49,41,48,68,37,68,51,30,62,61,122